Protein AF-0000000080797354 (afdb_homodimer)

Sequence (530 aa):
MRVEVALTPVPFEDYTAKLVKSFLSCVDDDFAKIFSVEGGYKEFHITPLLDEEGRAIYPKRTVKCSFCTAGRPSGKGVVPLPPNASFELSGPEELVNKLFSFDYCKLEFGRKVIEIETVAVEEVDLDLGEGSGLWVKFRGPAVLRDPWRGPGEELRTRFLPSPSHLFSVNAYSLFKDKYLEVLWKLERSLVEDHSALHSAGKVWYYYDRKWLPALSGSALFWVREADEDVKKVIAHAALFGVGSGRAAGFGDVVMNFVRGPHVRSMRVEVALTPVPFEDYTAKLVKSFLSCVDDDFAKIFSVEGGYKEFHITPLLDEEGRAIYPKRTVKCSFCTAGRPSGKGVVPLPPNASFELSGPEELVNKLFSFDYCKLEFGRKVIEIETVAVEEVDLDLGEGSGLWVKFRGPAVLRDPWRGPGEELRTRFLPSPSHLFSVNAYSLFKDKYLEVLWKLERSLVEDHSALHSAGKVWYYYDRKWLPALSGSALFWVREADEDVKKVIAHAALFGVGSGRAAGFGDVVMNFVRGPHVRS

Radius of gyration: 26.42 Å; Cα contacts (8 Å, |Δi|>4): 1235; chains: 2; bounding box: 44×86×60 Å

Secondary structure (DSSP, 8-state):
-EEEEEE---EE-S-THHHHHHHHHHH-HHHHHHHH--SS--S-EE---B-TTS-B-S-EEE---SS---PPPPS---EEPPSEEEEEEE--HHHHGGGGG--EEEEEETTEEEEEEEEEEE---------SEEEEEESS-BB---TTPPTTPPP-------HHHHTHHHHHHH-GGGHHHHHHHHHHHEEE-TTHHHH-EEEEEEETTEEEEEEESEEEEEE----HHHHHHHHHHHHH-SSB-GGGT-S-EEEEEE-------/-EEEEEE---EE-S-THHHHHHHHHHH-HHHHHHHH--SS--S-EE---B-TTS-B-S-EEE---SS---PPPPS---EEPPSEEEEEEE--HHHHGGGGG---EEEEETTEEEEEEEEEEE---------SEEEEEESS-BB---TTPPTTPPP-------HHHHTHHHHHHH-GGGHHHHHHHHHHHEEE-TTHHHH-EEEEEEETTEEEEEEESEEEEEE----HHHHHHHHHHHHH-SSB-GGGT-S-EEEEEE-------

pLDDT: mean 91.17, std 10.93, range [20.77, 98.69]

Foldseek 3Di:
DKWKKFKDWDKDFAFQLVVVLVVLCQLDVVSVVQVPDPDDDGLKFKAGWAAPVRAHWFFKDFDQDPPDPPDFDDDIGITIDDRMTMMDMFDDPVSVVSCQVWDWDWDDDPPDIMIMGTDDDDDDDADQEDAQKKKKAFRAFAFWFDPPDDPPDDDDTDAQVQQCGWLLSLLCVVPVPCSVVLSVLRNVFWAWDPCSVRFKGWMWGGHPNGTDIGIGGMIMTGGDDDDPSNVSSVVSCCRQATHPDRSSNHRHIHMHHDHDDPPPD/DKWKKFKDWDKDFAFQLVVVQ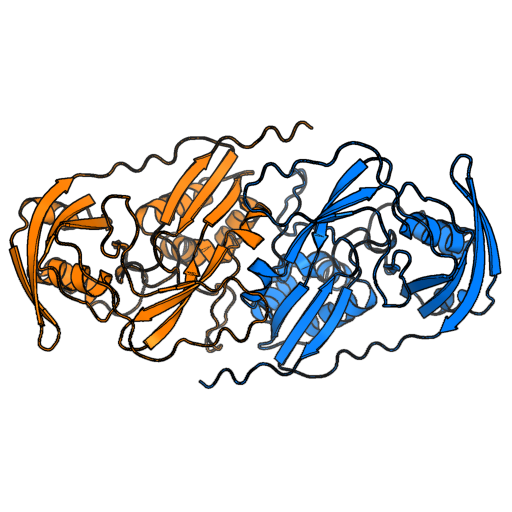VQLCQQDVVSVVQVPDPDDDGLKFKAGWAAPVRAHDFFKDFDQDPPDCPDFDDDTGITTDDRMTMMDMFDDPVSLVSCQVGAKDWDDDPPDIMIMGTDDDDDDDDDQEDAQKKKKAFRAFAFWFDPPDDPPDDDDTDAQVQQCGWLLSLLCVVPVPCSVVLSVLRNVFWAWDPCSVRFKGWMWGGHPNGTDIGIGGMIMTGGDDDDPSNVSSVVSCCRQATHPDRSSNHRHIHMHHDHDDPPPD

Organism: Ignicoccus hospitalis (strain KIN4/I / DSM 18386 / JCM 14125) (NCBI:txid453591)

Nearest PDB structures (foldseek):
  4ilm-assembly2_H-2  TM=6.699E-01  e=1.239E-11  Saccharolobus solfataricus P2
  4ilm-assembly1_B  TM=6.961E-01  e=1.553E-10  Saccharolobus solfataricus P2
  4ilm-assembly1_A  TM=6.473E-01  e=2.710E-11  Saccharolobus solfataricus P2
  3qjp-assembly1_A  TM=5.930E-01  e=1.133E-09  Pyrococcus horikoshii
  4c98-assembly1_A-2  TM=5.049E-01  e=8.146E-08  Thermus thermophilus HB8

Solvent-accessible surface area (backbone atoms only — not comparable to full-atom values): 27509 Å² total; per-residue (Å²): 64,34,38,33,32,38,35,55,64,44,78,37,76,38,38,34,17,56,55,48,50,50,48,44,31,66,70,36,63,70,48,39,54,62,72,64,56,78,73,81,86,69,79,35,16,30,33,25,35,16,43,96,86,64,43,52,46,55,20,68,47,76,51,90,58,46,83,53,84,76,58,78,75,77,82,83,37,61,34,76,39,54,51,56,37,28,37,40,40,36,54,55,64,81,61,59,57,56,53,72,72,55,54,70,43,82,42,75,60,87,94,40,76,40,41,39,34,57,71,46,69,43,84,64,82,88,70,42,73,62,55,45,20,41,36,40,36,40,51,30,51,23,37,36,49,58,78,56,58,54,91,90,52,82,89,58,72,49,50,67,80,43,45,40,32,43,41,32,47,37,36,40,70,75,31,63,92,49,29,68,60,49,36,47,47,31,43,42,14,36,41,54,40,54,29,30,26,61,39,26,31,40,26,34,3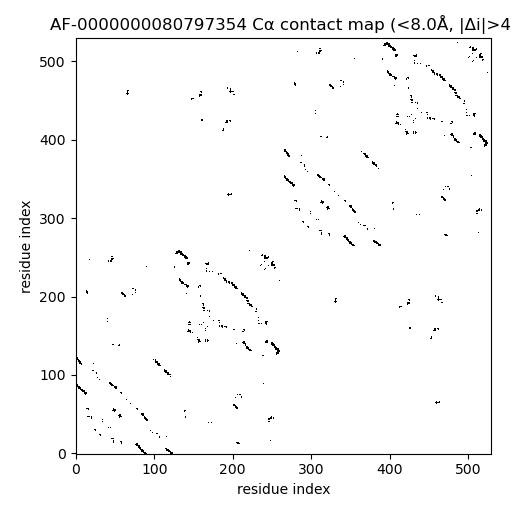4,24,46,90,93,35,71,42,80,24,26,32,40,33,39,39,23,40,50,65,69,67,53,69,69,47,49,50,34,51,53,47,24,53,56,38,20,28,26,45,54,17,68,62,17,21,8,27,44,50,53,34,32,34,70,57,77,80,70,75,126,63,35,38,32,32,38,34,54,65,43,79,37,77,37,36,34,18,57,56,49,51,50,48,44,31,66,71,35,64,72,50,41,55,62,72,62,56,78,72,81,85,66,78,35,17,31,34,26,34,16,41,95,84,62,44,52,46,53,20,68,48,77,51,91,59,48,81,53,83,76,58,80,74,78,81,83,37,62,35,75,41,54,51,55,36,28,36,40,40,35,53,55,64,81,61,60,57,51,52,74,77,46,62,70,43,80,41,76,61,88,95,40,76,40,41,39,33,58,72,46,70,43,85,64,82,88,71,42,73,62,56,45,20,42,36,40,35,41,51,31,52,23,39,34,49,57,76,56,60,54,91,91,52,82,88,60,75,50,49,66,80,44,46,39,32,41,41,31,47,38,36,41,70,75,31,63,90,49,31,68,60,49,37,48,49,30,44,42,14,35,41,52,40,55,29,27,26,63,39,25,30,41,26,34,33,26,47,90,92,36,69,43,80,23,25,33,39,33,40,39,23,39,52,63,67,68,53,70,69,47,50,48,33,51,54,47,25,54,57,40,20,29,26,44,55,17,68,61,17,20,8,28,44,51,54,34,32,33,69,56,78,79,72,74,127

Structure (mmCIF, N/CA/C/O backbone):
data_AF-0000000080797354-model_v1
#
loop_
_entity.id
_entity.type
_entity.pdbx_description
1 polymer 'Uncharacterized protein'
#
loop_
_atom_site.group_PDB
_atom_site.id
_atom_site.type_symbol
_atom_site.label_atom_id
_atom_site.label_alt_id
_atom_site.label_comp_id
_atom_site.label_asym_id
_atom_site.label_entity_id
_atom_site.label_seq_id
_atom_site.pdbx_PDB_ins_code
_atom_site.Cartn_x
_atom_site.Cartn_y
_atom_site.Cartn_z
_atom_site.occupancy
_atom_site.B_iso_or_equiv
_atom_site.auth_seq_id
_atom_site.auth_comp_id
_atom_site.auth_asym_id
_atom_site.auth_atom_id
_atom_site.pdbx_PDB_model_num
ATOM 1 N N . MET A 1 1 ? -0.099 -30.625 -2.184 1 94.44 1 MET A N 1
ATOM 2 C CA . MET A 1 1 ? 0.837 -31.688 -2.566 1 94.44 1 MET A CA 1
ATOM 3 C C . MET A 1 1 ? 2.166 -31.094 -3.023 1 94.44 1 MET A C 1
ATOM 5 O O . MET A 1 1 ? 2.189 -30.094 -3.74 1 94.44 1 MET A O 1
ATOM 9 N N . ARG A 1 2 ? 3.195 -31.656 -2.547 1 95.62 2 ARG A N 1
ATOM 10 C CA . ARG A 1 2 ? 4.535 -31.297 -3.012 1 95.62 2 ARG A CA 1
ATOM 11 C C . ARG A 1 2 ? 5.148 -32.438 -3.814 1 95.62 2 ARG A C 1
ATOM 13 O O . ARG A 1 2 ? 5.086 -33.594 -3.404 1 95.62 2 ARG A O 1
ATOM 20 N N . VAL A 1 3 ? 5.723 -32.094 -4.949 1 96.75 3 VAL A N 1
ATOM 21 C CA . VAL A 1 3 ? 6.359 -33.062 -5.816 1 96.75 3 VAL A CA 1
ATOM 22 C C . VAL A 1 3 ? 7.836 -32.719 -5.996 1 96.75 3 VAL A C 1
ATOM 24 O O . VAL A 1 3 ? 8.172 -31.641 -6.465 1 96.75 3 VAL A O 1
ATOM 27 N N . GLU A 1 4 ? 8.672 -33.594 -5.617 1 97 4 GLU A N 1
ATOM 28 C CA . GLU A 1 4 ? 10.102 -33.5 -5.898 1 97 4 GLU A CA 1
ATOM 29 C C . GLU A 1 4 ? 10.453 -34.125 -7.238 1 97 4 GLU A C 1
ATOM 31 O O . GLU A 1 4 ? 10.016 -35.25 -7.543 1 97 4 GLU A O 1
ATOM 36 N N . VAL A 1 5 ? 11.281 -33.375 -7.977 1 97.25 5 VAL A N 1
ATOM 37 C CA . VAL A 1 5 ? 11.547 -33.875 -9.32 1 97.25 5 VAL A CA 1
ATOM 38 C C . VAL A 1 5 ? 13.039 -33.781 -9.633 1 97.25 5 VAL A C 1
ATOM 40 O O . VAL A 1 5 ? 13.727 -32.906 -9.102 1 97.25 5 VAL A O 1
ATOM 43 N N . ALA A 1 6 ? 13.508 -34.625 -10.453 1 97.38 6 ALA A N 1
ATOM 44 C CA . ALA A 1 6 ? 14.789 -34.531 -11.141 1 97.38 6 ALA A CA 1
ATOM 45 C C . ALA A 1 6 ? 14.609 -34.062 -12.578 1 97.38 6 ALA A C 1
ATOM 47 O O . ALA A 1 6 ? 13.672 -34.469 -13.266 1 97.38 6 ALA A O 1
ATOM 48 N N . LEU A 1 7 ? 15.375 -33.094 -12.992 1 96.5 7 LEU A N 1
ATOM 49 C CA . LEU A 1 7 ? 15.211 -32.5 -14.32 1 96.5 7 LEU A CA 1
ATOM 50 C C . LEU A 1 7 ? 16.547 -32.406 -15.047 1 96.5 7 LEU A C 1
ATOM 52 O O . LEU A 1 7 ? 17.609 -32.375 -14.406 1 96.5 7 LEU A O 1
ATOM 56 N N . THR A 1 8 ? 16.453 -32.344 -16.375 1 96.44 8 THR A N 1
ATOM 57 C CA . THR A 1 8 ? 17.609 -32.031 -17.188 1 96.44 8 THR A CA 1
ATOM 58 C C . THR A 1 8 ? 18.078 -30.594 -16.906 1 96.44 8 THR A C 1
ATOM 60 O O . THR A 1 8 ? 17.328 -29.641 -17.062 1 96.44 8 THR A O 1
ATOM 63 N N . PRO A 1 9 ? 19.344 -30.453 -16.484 1 96.31 9 PRO A N 1
ATOM 64 C CA . PRO A 1 9 ? 19.828 -29.109 -16.156 1 96.31 9 PRO A CA 1
ATOM 65 C C . PRO A 1 9 ? 20.172 -28.281 -17.391 1 96.31 9 PRO A C 1
ATOM 67 O O . PRO A 1 9 ? 21.266 -28.438 -17.953 1 96.31 9 PRO A O 1
ATOM 70 N N . VAL A 1 10 ? 19.312 -27.453 -17.859 1 95.94 10 VAL A N 1
ATOM 71 C CA . VAL A 1 10 ? 19.531 -26.625 -19.031 1 95.94 10 VAL A CA 1
ATOM 72 C C . VAL A 1 10 ? 19 -25.219 -18.75 1 95.94 10 VAL A C 1
ATOM 74 O O . VAL A 1 10 ? 18.156 -25.016 -17.875 1 95.94 10 VAL A O 1
ATOM 77 N N . PRO A 1 11 ? 19.562 -24.281 -19.484 1 96.31 11 PRO A N 1
ATOM 78 C CA . PRO A 1 11 ? 18.953 -22.953 -19.391 1 96.31 11 PRO A CA 1
ATOM 79 C C . PRO A 1 11 ? 17.516 -22.922 -19.906 1 96.31 11 PRO A C 1
ATOM 81 O O . PRO A 1 11 ? 17.219 -23.531 -20.938 1 96.31 11 PRO A O 1
ATOM 84 N N . PHE A 1 12 ? 16.641 -22.359 -19.156 1 96.5 12 PHE A N 1
ATOM 85 C CA . PHE A 1 12 ? 15.227 -22.266 -19.516 1 96.5 12 PHE A CA 1
ATOM 86 C C . PHE A 1 12 ? 14.82 -20.812 -19.734 1 96.5 12 PHE A C 1
ATOM 88 O O . PHE A 1 12 ? 15.008 -19.969 -18.844 1 96.5 12 PHE A O 1
ATOM 95 N N . GLU A 1 13 ? 14.242 -20.531 -20.906 1 95.19 13 GLU A N 1
ATOM 96 C CA . GLU A 1 13 ? 13.945 -19.156 -21.297 1 95.19 13 GLU A CA 1
ATOM 97 C C . GLU A 1 13 ? 12.445 -18.875 -21.172 1 95.19 13 GLU A C 1
ATOM 99 O O . GLU A 1 13 ? 11.805 -18.5 -22.156 1 95.19 13 GLU A O 1
ATOM 104 N N . ASP A 1 14 ? 11.898 -19 -20.016 1 96.69 14 ASP A N 1
ATOM 105 C CA . ASP A 1 14 ? 10.5 -18.688 -19.75 1 96.69 14 ASP A CA 1
ATOM 106 C C . ASP A 1 14 ? 10.172 -18.875 -18.266 1 96.69 14 ASP A C 1
ATOM 108 O O . ASP A 1 14 ? 11.062 -19.109 -17.453 1 96.69 14 ASP A O 1
ATOM 112 N N . TYR A 1 15 ? 8.977 -18.719 -17.891 1 97.69 15 TYR A N 1
ATOM 113 C CA . TYR A 1 15 ? 8.484 -18.953 -16.547 1 97.69 15 TYR A CA 1
ATOM 114 C C . TYR A 1 15 ? 8.406 -20.438 -16.234 1 97.69 15 TYR A C 1
ATOM 116 O O . TYR A 1 15 ? 7.848 -21.219 -17.016 1 97.69 15 TYR A O 1
ATOM 124 N N . THR A 1 16 ? 8.938 -20.875 -15.133 1 98.12 16 THR A N 1
ATOM 125 C CA . THR A 1 16 ? 9.148 -22.312 -14.922 1 98.12 16 THR A CA 1
ATOM 126 C C . THR A 1 16 ? 7.836 -23.016 -14.602 1 98.12 16 THR A C 1
ATOM 128 O O . THR A 1 16 ? 7.754 -24.234 -14.664 1 98.12 16 THR A O 1
ATOM 131 N N . ALA A 1 17 ? 6.836 -22.219 -14.281 1 98.12 17 ALA A N 1
ATOM 132 C CA . ALA A 1 17 ? 5.535 -22.859 -14.078 1 98.12 17 ALA A CA 1
ATOM 133 C C . ALA A 1 17 ? 5.016 -23.453 -15.383 1 98.12 17 ALA A C 1
ATOM 135 O O . ALA A 1 17 ? 4.148 -24.328 -15.367 1 98.12 17 ALA A O 1
ATOM 136 N N . LYS A 1 18 ? 5.477 -22.953 -16.469 1 96.56 18 LYS A N 1
ATOM 137 C CA . LYS A 1 18 ? 5.109 -23.562 -17.75 1 96.56 18 LYS A CA 1
ATOM 138 C C . LYS A 1 18 ? 5.617 -25 -17.844 1 96.56 18 LYS A C 1
ATOM 140 O O . LYS A 1 18 ? 4.953 -25.859 -18.422 1 96.56 18 LYS A O 1
ATOM 145 N N . LEU A 1 19 ? 6.746 -25.172 -17.312 1 96.69 19 LEU A N 1
ATOM 146 C CA . LEU A 1 19 ? 7.297 -26.531 -17.266 1 96.69 19 LEU A CA 1
ATOM 147 C C . LEU A 1 19 ? 6.449 -27.438 -16.375 1 96.69 19 LEU A C 1
ATOM 149 O O . LEU A 1 19 ? 6.156 -28.578 -16.734 1 96.69 19 LEU A O 1
ATOM 153 N N . VAL A 1 20 ? 6.043 -26.891 -15.273 1 97.44 20 VAL A N 1
ATOM 154 C CA . VAL A 1 20 ? 5.211 -27.625 -14.336 1 97.44 20 VAL A CA 1
ATOM 155 C C . VAL A 1 20 ? 3.885 -28 -15 1 97.44 20 VAL A C 1
ATOM 157 O O . VAL A 1 20 ? 3.455 -29.156 -14.938 1 97.44 20 VAL A O 1
ATOM 160 N N . LYS A 1 21 ? 3.33 -27.062 -15.648 1 96.06 21 LYS A N 1
ATOM 161 C CA . LYS A 1 21 ? 2.07 -27.281 -16.359 1 96.06 21 LYS A CA 1
ATOM 162 C C . LYS A 1 21 ? 2.219 -28.375 -17.406 1 96.06 21 LYS A C 1
ATOM 164 O O . LYS A 1 21 ? 1.377 -29.266 -17.5 1 96.06 21 LYS A O 1
ATOM 169 N N . SER A 1 22 ? 3.264 -28.297 -18.156 1 95.62 22 SER A N 1
ATOM 170 C CA . SER A 1 22 ? 3.518 -29.266 -19.219 1 95.62 22 SER A CA 1
ATOM 171 C C . SER A 1 22 ? 3.723 -30.656 -18.641 1 95.62 22 SER A C 1
ATOM 173 O O . SER A 1 22 ? 3.23 -31.641 -19.188 1 95.62 22 SER A O 1
ATOM 175 N N . PHE A 1 23 ? 4.402 -30.719 -17.578 1 96.25 23 PHE A N 1
ATOM 176 C CA . PHE A 1 23 ? 4.641 -32 -16.922 1 96.25 23 PHE A CA 1
ATOM 177 C C . PHE A 1 23 ? 3.328 -32.625 -16.453 1 96.25 23 PHE A C 1
ATOM 179 O O . PHE A 1 23 ? 3.057 -33.781 -16.734 1 96.25 23 PHE A O 1
ATOM 186 N N . LEU A 1 24 ? 2.535 -31.781 -15.812 1 95.75 24 LEU A N 1
ATOM 187 C CA . LEU A 1 24 ? 1.262 -32.25 -15.297 1 95.75 24 LEU A CA 1
ATOM 188 C C . LEU A 1 24 ? 0.354 -32.719 -16.422 1 95.75 24 LEU A C 1
ATOM 190 O O . LEU A 1 24 ? -0.291 -33.781 -16.328 1 95.75 24 LEU A O 1
ATOM 194 N N . SER A 1 25 ? 0.386 -31.969 -17.484 1 94.25 25 SER A N 1
ATOM 195 C CA . SER A 1 25 ? -0.42 -32.344 -18.641 1 94.25 25 SER A CA 1
ATOM 196 C C . SER A 1 25 ? 0.084 -33.625 -19.266 1 94.25 25 SER A C 1
ATOM 198 O O . SER A 1 25 ? -0.697 -34.406 -19.844 1 94.25 25 SER A O 1
ATOM 200 N N . CYS A 1 26 ? 1.372 -33.812 -19.219 1 93.12 26 CYS A N 1
ATOM 201 C CA . CYS A 1 26 ? 2.014 -35 -19.766 1 93.12 26 CYS A CA 1
ATOM 202 C C . CYS A 1 26 ? 1.665 -36.25 -18.953 1 93.12 26 CYS A C 1
ATOM 204 O O . CYS A 1 26 ? 1.428 -37.312 -19.5 1 93.12 26 CYS A O 1
ATOM 206 N N . VAL A 1 27 ? 1.627 -36.094 -17.703 1 90.38 27 VAL A N 1
ATOM 207 C CA . VAL A 1 27 ? 1.455 -37.219 -16.781 1 90.38 27 VAL A CA 1
ATOM 208 C C . VAL A 1 27 ? 0.002 -37.688 -16.812 1 90.38 27 VAL A C 1
ATOM 210 O O . VAL A 1 27 ? -0.274 -38.906 -16.688 1 90.38 27 VAL A O 1
ATOM 213 N N . ASP A 1 28 ? -0.883 -36.75 -16.891 1 91.56 28 ASP A N 1
ATOM 214 C CA . ASP A 1 28 ? -2.293 -37.125 -16.875 1 91.56 28 ASP A CA 1
ATOM 215 C C . ASP A 1 28 ? -3.141 -36.094 -17.641 1 91.56 28 ASP A C 1
ATOM 217 O O . ASP A 1 28 ? -3.035 -34.906 -17.391 1 91.56 28 ASP A O 1
ATOM 221 N N . ASP A 1 29 ? -4.09 -36.594 -18.406 1 92.19 29 ASP A N 1
ATOM 222 C CA . ASP A 1 29 ? -4.926 -35.75 -19.266 1 92.19 29 ASP A CA 1
ATOM 223 C C . ASP A 1 29 ? -5.887 -34.906 -18.453 1 92.19 29 ASP A C 1
ATOM 225 O O . ASP A 1 29 ? -6.34 -33.844 -18.922 1 92.19 29 ASP A O 1
ATOM 229 N N . ASP A 1 30 ? -6.215 -35.312 -17.328 1 92.62 30 ASP A N 1
ATOM 230 C CA . ASP A 1 30 ? -7.152 -34.562 -16.5 1 92.62 30 ASP A CA 1
ATOM 231 C C . ASP A 1 30 ? -6.57 -33.188 -16.109 1 92.62 30 ASP A C 1
ATOM 233 O O . ASP A 1 30 ? -7.305 -32.219 -15.977 1 92.62 30 ASP A O 1
ATOM 237 N N . PHE A 1 31 ? -5.273 -33.219 -15.945 1 93.12 31 PHE A N 1
ATOM 238 C CA . PHE A 1 31 ? -4.637 -31.953 -15.672 1 93.12 31 PHE A CA 1
ATOM 239 C C . PHE A 1 31 ? -4.723 -31.031 -16.891 1 93.12 31 PHE A C 1
ATOM 241 O O . PHE A 1 31 ? -4.984 -29.844 -16.75 1 93.12 31 PHE A O 1
ATOM 248 N N . ALA A 1 32 ? -4.516 -31.562 -18.016 1 92.38 32 ALA A N 1
ATOM 249 C CA . ALA A 1 32 ? -4.582 -30.781 -19.266 1 92.38 32 ALA A CA 1
ATOM 250 C C . ALA A 1 32 ? -5.945 -30.109 -19.422 1 92.38 32 ALA A C 1
ATOM 252 O O . ALA A 1 32 ? -6.031 -28.969 -19.875 1 92.38 32 ALA A O 1
ATOM 253 N N . LYS A 1 33 ? -6.965 -30.781 -19 1 91.69 33 LYS A N 1
ATOM 254 C CA . LYS A 1 33 ? -8.328 -30.266 -19.094 1 91.69 33 LYS A CA 1
ATOM 255 C C . LYS A 1 33 ? -8.5 -29.031 -18.219 1 91.69 33 LYS A C 1
ATOM 257 O O . LYS A 1 33 ? -9.156 -28.062 -18.609 1 91.69 33 LYS A O 1
ATOM 262 N N . ILE A 1 34 ? -7.93 -29.062 -17.078 1 90.69 34 ILE A N 1
ATOM 263 C CA . ILE A 1 34 ? -8.031 -27.938 -16.156 1 90.69 34 ILE A CA 1
ATOM 264 C C . ILE A 1 34 ? -7.348 -26.719 -16.75 1 90.69 34 ILE A C 1
ATOM 266 O O . ILE A 1 34 ? -7.887 -25.609 -16.688 1 90.69 34 ILE A O 1
ATOM 270 N N . PHE A 1 35 ? -6.219 -26.938 -17.391 1 91.62 35 PHE A N 1
ATOM 271 C CA . PHE A 1 35 ? -5.414 -25.828 -17.891 1 91.62 35 PHE A CA 1
ATOM 272 C C . PHE A 1 35 ? -6.016 -25.25 -19.172 1 91.62 35 PHE A C 1
ATOM 274 O O . PHE A 1 35 ? -5.707 -24.125 -19.562 1 91.62 35 PHE A O 1
ATOM 281 N N . SER A 1 36 ? -6.859 -26 -19.797 1 87.56 36 SER A N 1
ATOM 282 C CA . SER A 1 36 ? -7.422 -25.594 -21.078 1 87.56 36 SER A CA 1
ATOM 283 C C . SER A 1 36 ? -8.664 -24.734 -20.906 1 87.56 36 SER A C 1
ATOM 285 O O . SER A 1 36 ? -9.117 -24.078 -21.844 1 87.56 36 SER A O 1
ATOM 287 N N . VAL A 1 37 ? -9.227 -24.797 -19.719 1 80.12 37 VAL A N 1
ATOM 288 C CA . VAL A 1 37 ? -10.422 -23.984 -19.453 1 80.12 37 VAL A CA 1
ATOM 289 C C . VAL A 1 37 ? -10.062 -22.5 -19.469 1 80.12 37 VAL A C 1
ATOM 291 O O . VAL A 1 37 ? -9.141 -22.078 -18.766 1 80.12 37 VAL A O 1
ATOM 294 N N . GLU A 1 38 ? -10.727 -21.844 -20.5 1 72.94 38 GLU A N 1
ATOM 295 C CA . GLU A 1 38 ? -10.461 -20.406 -20.594 1 72.94 38 GLU A CA 1
ATOM 296 C C . GLU A 1 38 ? -11.344 -19.609 -19.625 1 72.94 38 GLU A C 1
ATOM 298 O O . GLU A 1 38 ? -12.516 -19.953 -19.438 1 72.94 38 GLU A O 1
ATOM 303 N N . GLY A 1 39 ? -10.742 -18.719 -19.062 1 67 39 GLY A N 1
ATOM 304 C CA . GLY A 1 39 ? -11.5 -17.781 -18.25 1 67 39 GLY A CA 1
ATOM 305 C C . GLY A 1 39 ? -11.898 -18.344 -16.891 1 67 39 GLY A C 1
ATOM 306 O O . GLY A 1 39 ? -11.602 -19.5 -16.578 1 67 39 GLY A O 1
ATOM 307 N N . GLY A 1 40 ? -12.281 -17.547 -16.016 1 67.81 40 GLY A N 1
ATOM 308 C CA . GLY A 1 40 ? -12.859 -17.906 -14.719 1 67.81 40 GLY A CA 1
ATOM 309 C C . GLY A 1 40 ? -11.82 -18.234 -13.672 1 67.81 40 GLY A C 1
ATOM 310 O O . GLY A 1 40 ? -10.625 -18.328 -13.977 1 67.81 40 GLY A O 1
ATOM 311 N N . TYR A 1 41 ? -12.281 -18.312 -12.461 1 74.12 41 TYR A N 1
ATOM 312 C CA . TYR A 1 41 ? -11.438 -18.688 -11.336 1 74.12 41 TYR A CA 1
ATOM 313 C C . TYR A 1 41 ? -11.398 -20.203 -11.148 1 74.12 41 TYR A C 1
ATOM 315 O O . TYR A 1 41 ? -12.445 -20.844 -11.008 1 74.12 41 TYR A O 1
ATOM 323 N N . LYS A 1 42 ? -10.141 -20.734 -11.469 1 84.62 42 LYS A N 1
ATOM 324 C CA . LYS A 1 42 ? -9.922 -22.156 -11.297 1 84.62 42 LYS A CA 1
ATOM 325 C C . LYS A 1 42 ? -9.539 -22.484 -9.859 1 84.62 42 LYS A C 1
ATOM 327 O O . LYS A 1 42 ? -8.75 -21.766 -9.242 1 84.62 42 LYS A O 1
ATOM 332 N N . GLU A 1 43 ? -10.172 -23.531 -9.344 1 89.69 43 GLU A N 1
ATOM 333 C CA . GLU A 1 43 ? -9.766 -24 -8.023 1 89.69 43 GLU A CA 1
ATOM 334 C C . GLU A 1 43 ? -8.57 -24.938 -8.109 1 89.69 43 GLU A C 1
ATOM 336 O O . GLU A 1 43 ? -8.648 -26.094 -7.691 1 89.69 43 GLU A O 1
ATOM 341 N N . PHE A 1 44 ? -7.59 -24.438 -8.711 1 95.44 44 PHE A N 1
ATOM 342 C CA . PHE A 1 44 ? -6.348 -25.156 -8.945 1 95.44 44 PHE A CA 1
ATOM 343 C C . PHE A 1 44 ? -5.152 -24.219 -8.906 1 95.44 44 PHE A C 1
ATOM 345 O O . PHE A 1 44 ? -5.211 -23.109 -9.453 1 95.44 44 PHE A O 1
ATOM 352 N N . HIS A 1 45 ? -4.164 -24.562 -8.211 1 96.81 45 HIS A N 1
ATOM 353 C CA . HIS A 1 45 ? -2.959 -23.75 -8.062 1 96.81 45 HIS A CA 1
ATOM 354 C C . HIS A 1 45 ? -1.701 -24.609 -8.234 1 96.81 45 HIS A C 1
ATOM 356 O O . HIS A 1 45 ? -1.64 -25.734 -7.742 1 96.81 45 HIS A O 1
ATOM 362 N N . ILE A 1 46 ? -0.736 -24.047 -8.945 1 97.69 46 ILE A N 1
ATOM 363 C CA . ILE A 1 46 ? 0.594 -24.641 -9 1 97.69 46 ILE A CA 1
ATOM 364 C C . ILE A 1 46 ? 1.648 -23.578 -8.695 1 97.69 46 ILE A C 1
ATOM 366 O O . ILE A 1 46 ? 1.387 -22.375 -8.82 1 97.69 46 ILE A O 1
ATOM 370 N N . THR A 1 47 ? 2.758 -24 -8.266 1 98.25 47 THR A N 1
ATOM 371 C CA . THR A 1 47 ? 3.902 -23.094 -8.125 1 98.25 47 THR A CA 1
ATOM 372 C C . THR A 1 47 ? 4.84 -23.234 -9.32 1 98.25 47 THR A C 1
ATOM 374 O O . THR A 1 47 ? 4.77 -24.203 -10.07 1 98.25 47 THR A O 1
ATOM 377 N N . PRO A 1 48 ? 5.684 -22.188 -9.547 1 98.44 48 PRO A N 1
ATOM 378 C CA . PRO A 1 48 ? 6.863 -22.516 -10.359 1 98.44 48 PRO A CA 1
ATOM 379 C C . PRO A 1 48 ? 7.777 -23.531 -9.695 1 98.44 48 PRO A C 1
ATOM 381 O O . PRO A 1 48 ? 7.473 -24.031 -8.609 1 98.44 48 PRO A O 1
ATOM 384 N N . LEU A 1 49 ? 8.773 -23.922 -10.461 1 98.69 49 LEU A N 1
ATOM 385 C CA . LEU A 1 49 ? 9.773 -24.75 -9.805 1 98.69 49 LEU A CA 1
ATOM 386 C C . LEU A 1 49 ? 10.367 -24.047 -8.594 1 98.69 49 LEU A C 1
ATOM 388 O O . LEU A 1 49 ? 10.617 -22.844 -8.633 1 98.69 49 LEU A O 1
ATOM 392 N N . LEU A 1 50 ? 10.539 -24.797 -7.543 1 98.38 50 LEU A N 1
ATOM 393 C CA . LEU A 1 50 ? 11.141 -24.297 -6.305 1 98.38 50 LEU A CA 1
ATOM 394 C C . LEU A 1 50 ? 12.5 -24.953 -6.062 1 98.38 50 LEU A C 1
ATOM 396 O O . LEU A 1 50 ? 12.672 -26.141 -6.309 1 98.38 50 LEU A O 1
ATOM 400 N N . ASP A 1 51 ? 13.375 -24.172 -5.574 1 97.44 51 ASP A N 1
ATOM 401 C CA . ASP A 1 51 ? 14.672 -24.75 -5.219 1 97.44 51 ASP A CA 1
ATOM 402 C C . ASP A 1 51 ? 14.617 -25.438 -3.855 1 97.44 51 ASP A C 1
ATOM 404 O O . ASP A 1 51 ? 13.539 -25.578 -3.273 1 97.44 51 ASP A O 1
ATOM 408 N N . GLU A 1 52 ? 15.766 -25.797 -3.322 1 94.5 52 GLU A N 1
ATOM 409 C CA . GLU A 1 52 ? 15.844 -26.594 -2.096 1 94.5 52 GLU A CA 1
ATOM 410 C C . GLU A 1 52 ? 15.375 -25.781 -0.889 1 94.5 52 GLU A C 1
ATOM 412 O O . GLU A 1 52 ? 14.891 -26.344 0.092 1 94.5 52 GLU A O 1
ATOM 417 N N . GLU A 1 53 ? 15.492 -24.484 -1.056 1 93.88 53 GLU A N 1
ATOM 418 C CA . GLU A 1 53 ? 15.094 -23.625 0.05 1 93.88 53 GLU A CA 1
ATOM 419 C C . GLU A 1 53 ? 13.641 -23.188 -0.085 1 93.88 53 GLU A C 1
ATOM 421 O O . GLU A 1 53 ? 13.125 -22.453 0.756 1 93.88 53 GLU A O 1
ATOM 426 N N . GLY A 1 54 ? 12.938 -23.641 -1.099 1 94.38 54 GLY A N 1
ATOM 427 C CA . GLY A 1 54 ? 11.539 -23.297 -1.306 1 94.38 54 GLY A CA 1
ATOM 428 C C . GLY A 1 54 ? 11.359 -21.984 -2.049 1 94.38 54 GLY A C 1
ATOM 429 O O . GLY A 1 54 ? 10.258 -21.422 -2.078 1 94.38 54 GLY A O 1
ATOM 430 N N . ARG A 1 55 ? 12.516 -21.625 -2.66 1 96.31 55 ARG A N 1
ATOM 431 C CA . ARG A 1 55 ? 12.445 -20.391 -3.436 1 96.31 55 ARG A CA 1
ATOM 432 C C . ARG A 1 55 ? 12.062 -20.672 -4.883 1 96.31 55 ARG A C 1
ATOM 434 O O . ARG A 1 55 ? 12.57 -21.609 -5.496 1 96.31 55 ARG A O 1
ATOM 441 N N . ALA A 1 56 ? 11.203 -19.719 -5.383 1 98.5 56 ALA A N 1
ATOM 442 C CA . ALA A 1 56 ? 10.727 -19.906 -6.75 1 98.5 56 ALA A CA 1
ATOM 443 C C . ALA A 1 56 ? 11.836 -19.609 -7.762 1 98.5 56 ALA A C 1
ATOM 445 O O . ALA A 1 56 ? 12.547 -18.609 -7.648 1 98.5 56 ALA A O 1
ATOM 446 N N . ILE A 1 57 ? 11.898 -20.469 -8.727 1 98.44 57 ILE A N 1
ATOM 447 C CA . ILE A 1 57 ? 12.867 -20.328 -9.805 1 98.44 57 ILE A CA 1
ATOM 448 C C . ILE A 1 57 ? 12.172 -19.766 -11.047 1 98.44 57 ILE A C 1
ATOM 450 O O . ILE A 1 57 ? 11.367 -20.453 -11.68 1 98.44 57 ILE A O 1
ATOM 454 N N . TYR A 1 58 ? 12.516 -18.578 -11.398 1 98.19 58 TYR A N 1
ATOM 455 C CA . TYR A 1 58 ? 12.008 -17.969 -12.625 1 98.19 58 TYR A CA 1
ATOM 456 C C . TYR A 1 58 ? 12.805 -16.719 -12.984 1 98.19 58 TYR A C 1
ATOM 458 O O . TYR A 1 58 ? 13.469 -16.125 -12.125 1 98.19 58 TYR A O 1
ATOM 466 N N . PRO A 1 59 ? 12.789 -16.406 -14.25 1 97.94 59 PRO A N 1
ATOM 467 C CA . PRO A 1 59 ? 13.453 -15.141 -14.586 1 97.94 59 PRO A CA 1
ATOM 468 C C . PRO A 1 59 ? 12.766 -13.93 -13.969 1 97.94 59 PRO A C 1
ATOM 470 O O . PRO A 1 59 ? 11.57 -13.719 -14.172 1 97.94 59 PRO A O 1
ATOM 473 N N . LYS A 1 60 ? 13.539 -13.203 -13.273 1 97.06 60 LYS A N 1
ATOM 474 C CA . LYS A 1 60 ? 12.938 -12.055 -12.594 1 97.06 60 LYS A CA 1
ATOM 475 C C . LYS A 1 60 ? 13.945 -10.922 -12.422 1 97.06 60 LYS A C 1
ATOM 477 O O . LYS A 1 60 ? 15.156 -11.156 -12.445 1 97.06 60 LYS A O 1
ATOM 482 N N . ARG A 1 61 ? 13.375 -9.742 -12.359 1 94.44 61 ARG A N 1
ATOM 483 C CA . ARG A 1 61 ? 14.102 -8.539 -11.992 1 94.44 61 ARG A CA 1
ATOM 484 C C . ARG A 1 61 ? 13.312 -7.719 -10.969 1 94.44 61 ARG A C 1
ATOM 486 O O . ARG A 1 61 ? 12.258 -7.172 -11.281 1 94.44 61 ARG A O 1
ATOM 493 N N . THR A 1 62 ? 13.844 -7.648 -9.781 1 92.25 62 THR A N 1
ATOM 494 C CA . THR A 1 62 ? 13.172 -6.914 -8.719 1 92.25 62 THR A CA 1
ATOM 495 C C . THR A 1 62 ? 13.438 -5.418 -8.844 1 92.25 62 THR A C 1
ATOM 497 O O . THR A 1 62 ? 14.562 -5.004 -9.133 1 92.25 62 THR A O 1
ATOM 500 N N . VAL A 1 63 ? 12.383 -4.66 -8.648 1 88.5 63 VAL A N 1
ATOM 501 C CA . VAL A 1 63 ? 12.508 -3.205 -8.672 1 88.5 63 VAL A CA 1
ATOM 502 C C . VAL A 1 63 ? 12.648 -2.682 -7.242 1 88.5 63 VAL A C 1
ATOM 504 O O . VAL A 1 63 ? 11.758 -2.869 -6.414 1 88.5 63 VAL A O 1
ATOM 507 N N . LYS A 1 64 ? 13.773 -2.023 -6.926 1 77.88 64 LYS A N 1
ATOM 508 C CA . LYS A 1 64 ? 14.023 -1.573 -5.559 1 77.88 64 LYS A CA 1
ATOM 509 C C . LYS A 1 64 ? 14.102 -0.051 -5.488 1 77.88 64 LYS A C 1
ATOM 511 O O . LYS A 1 64 ? 14.641 0.504 -4.527 1 77.88 64 LYS A O 1
ATOM 516 N N . CYS A 1 65 ? 13.586 0.585 -6.574 1 75.44 65 CYS A N 1
ATOM 517 C CA . CYS A 1 65 ? 13.68 2.041 -6.578 1 75.44 65 CYS A CA 1
ATOM 518 C C . CYS A 1 65 ? 12.312 2.678 -6.812 1 75.44 65 CYS A C 1
ATOM 520 O O . CYS A 1 65 ? 11.422 2.047 -7.383 1 75.44 65 CYS A O 1
ATOM 522 N N . SER A 1 66 ? 12.297 3.85 -6.141 1 76.12 66 SER A N 1
ATOM 523 C CA . SER A 1 66 ? 11.094 4.645 -6.367 1 76.12 66 SER A CA 1
ATOM 524 C C . SER A 1 66 ? 11.273 5.602 -7.539 1 76.12 66 SER A C 1
ATOM 526 O O . SER A 1 66 ? 12.328 6.227 -7.676 1 76.12 66 SER A O 1
ATOM 528 N N . PHE A 1 67 ? 10.258 5.68 -8.32 1 70.62 67 PHE A N 1
ATOM 529 C CA . PHE A 1 67 ? 10.133 6.637 -9.414 1 70.62 67 PHE A CA 1
ATOM 530 C C . PHE A 1 67 ? 11.219 6.41 -10.453 1 70.62 67 PHE A C 1
ATOM 532 O O . PHE A 1 67 ? 11.586 7.336 -11.188 1 70.62 67 PHE A O 1
ATOM 539 N N . CYS A 1 68 ? 11.938 5.344 -10.195 1 64.69 68 CYS A N 1
ATOM 540 C CA . CYS A 1 68 ? 12.961 5.051 -11.195 1 64.69 68 CYS A CA 1
ATOM 541 C C . CYS A 1 68 ? 12.328 4.594 -12.5 1 64.69 68 CYS A C 1
ATOM 543 O O . CYS A 1 68 ? 11.172 4.176 -12.523 1 64.69 68 CYS A O 1
ATOM 545 N N . THR A 1 69 ? 13.07 4.977 -13.492 1 60.5 69 THR A N 1
ATOM 546 C CA . THR A 1 69 ? 12.711 4.445 -14.797 1 60.5 69 THR A CA 1
ATOM 547 C C . THR A 1 69 ? 12.938 2.938 -14.852 1 60.5 69 THR A C 1
ATOM 549 O O . THR A 1 69 ? 13.938 2.473 -15.406 1 60.5 69 THR A O 1
ATOM 552 N N . ALA A 1 70 ? 12.781 2.316 -13.805 1 61.62 70 ALA A N 1
ATOM 553 C CA . ALA A 1 70 ? 12.992 0.876 -13.922 1 61.62 70 ALA A CA 1
ATOM 554 C C . ALA A 1 70 ? 12.031 0.26 -14.938 1 61.62 70 ALA A C 1
ATOM 556 O O . ALA A 1 70 ? 11.047 -0.373 -14.562 1 61.62 70 ALA A O 1
ATOM 557 N N . GLY A 1 71 ? 12.266 0.736 -16.047 1 75.06 71 GLY A N 1
ATOM 558 C CA . GLY A 1 71 ? 11.477 0.31 -17.188 1 75.06 71 GLY A CA 1
ATOM 559 C C . GLY A 1 71 ? 11.539 -1.186 -17.438 1 75.06 71 GLY A C 1
ATOM 560 O O . GLY A 1 71 ? 12.234 -1.908 -16.719 1 75.06 71 GLY A O 1
ATOM 561 N N . ARG A 1 72 ? 10.828 -1.587 -18.156 1 85.25 72 ARG A N 1
ATOM 562 C CA . ARG A 1 72 ? 10.75 -2.98 -18.578 1 85.25 72 ARG A CA 1
ATOM 563 C C . ARG A 1 72 ? 12.109 -3.48 -19.062 1 85.25 72 ARG A C 1
ATOM 565 O O . ARG A 1 72 ? 12.766 -2.83 -19.875 1 85.25 72 ARG A O 1
ATOM 572 N N . PRO A 1 73 ? 12.602 -4.582 -18.406 1 90.06 73 PRO A N 1
ATOM 573 C CA . PRO A 1 73 ? 13.859 -5.152 -18.891 1 90.06 73 PRO A CA 1
ATOM 574 C C . PRO A 1 73 ? 13.82 -5.508 -20.375 1 90.06 73 PRO A C 1
ATOM 576 O O . PRO A 1 73 ? 12.734 -5.719 -20.938 1 90.06 73 PRO A O 1
ATOM 579 N N . SER A 1 74 ? 15.039 -5.441 -20.938 1 90.5 74 SER A N 1
ATOM 580 C CA . SER A 1 74 ? 15.164 -5.867 -22.328 1 90.5 74 SER A CA 1
ATOM 581 C C . SER A 1 74 ? 15.766 -7.266 -22.438 1 90.5 74 SER A C 1
ATOM 583 O O . SER A 1 74 ? 16.391 -7.75 -21.484 1 90.5 74 SER A O 1
ATOM 585 N N . GLY A 1 75 ? 15.508 -7.859 -23.578 1 92.69 75 GLY A N 1
ATOM 586 C CA . GLY A 1 75 ? 16.094 -9.164 -23.812 1 92.69 75 GLY A CA 1
ATOM 587 C C . GLY A 1 75 ? 15.281 -10.305 -23.234 1 92.69 75 GLY A C 1
ATOM 588 O O . GLY A 1 75 ? 14.172 -10.094 -22.75 1 92.69 75 GLY A O 1
ATOM 589 N N . LYS A 1 76 ? 15.859 -11.484 -23.312 1 94.62 76 LYS A N 1
ATOM 590 C CA . LYS A 1 76 ? 15.18 -12.695 -22.844 1 94.62 76 LYS A CA 1
ATOM 591 C C . LYS A 1 76 ? 15.461 -12.953 -21.359 1 94.62 76 LYS A C 1
ATOM 593 O O . LYS A 1 76 ? 16.5 -12.531 -20.844 1 94.62 76 LYS A O 1
ATOM 598 N N . GLY A 1 77 ? 14.445 -13.492 -20.703 1 96.31 77 GLY A N 1
ATOM 599 C CA . GLY A 1 77 ? 14.648 -13.992 -19.359 1 96.31 77 GLY A CA 1
ATOM 600 C C . GLY A 1 77 ? 15.039 -15.461 -19.328 1 96.31 77 GLY A C 1
ATOM 601 O O . GLY A 1 77 ? 14.336 -16.312 -19.875 1 96.31 77 GLY A O 1
ATOM 602 N N . VAL A 1 78 ? 16.203 -15.711 -18.734 1 96.5 78 VAL A N 1
ATOM 603 C CA . VAL A 1 78 ? 16.688 -17.078 -18.688 1 96.5 78 VAL A CA 1
ATOM 604 C C . VAL A 1 78 ? 17.078 -17.453 -17.266 1 96.5 78 VAL A C 1
ATOM 606 O O . VAL A 1 78 ? 17.625 -16.625 -16.516 1 96.5 78 VAL A O 1
ATOM 609 N N . VAL A 1 79 ? 16.766 -18.672 -16.875 1 97.25 79 VAL A N 1
ATOM 610 C CA . VAL A 1 79 ? 17.219 -19.219 -15.602 1 97.25 79 VAL A CA 1
ATOM 611 C C . VAL A 1 79 ? 17.781 -20.625 -15.812 1 97.25 79 VAL A C 1
ATOM 613 O O . VAL A 1 79 ? 17.297 -21.375 -16.656 1 97.25 79 VAL A O 1
ATOM 616 N N . PRO A 1 80 ? 18.797 -20.906 -15.094 1 96.94 80 PRO A N 1
ATOM 617 C CA . PRO A 1 80 ? 19.266 -22.297 -15.133 1 96.94 80 PRO A CA 1
ATOM 618 C C . PRO A 1 80 ? 18.344 -23.25 -14.375 1 96.94 80 PRO A C 1
ATOM 620 O O . PRO A 1 80 ? 17.938 -22.953 -13.242 1 96.94 80 PRO A O 1
ATOM 623 N N . LEU A 1 81 ? 17.984 -24.328 -14.992 1 97.31 81 LEU A N 1
ATOM 624 C CA . LEU A 1 81 ? 17.234 -25.375 -14.281 1 97.31 81 LEU A CA 1
ATOM 625 C C . LEU A 1 81 ? 18.172 -26.219 -13.422 1 97.31 81 LEU A C 1
ATOM 627 O O . LEU A 1 81 ? 19.172 -26.719 -13.914 1 97.31 81 LEU A O 1
ATOM 631 N N . PRO A 1 82 ? 17.859 -26.344 -12.172 1 97.5 82 PRO A N 1
ATOM 632 C CA . PRO A 1 82 ? 18.656 -27.234 -11.336 1 97.5 82 PRO A CA 1
ATOM 633 C C . PRO A 1 82 ? 18.344 -28.719 -11.602 1 97.5 82 PRO A C 1
ATOM 635 O O . PRO A 1 82 ? 17.281 -29.047 -12.133 1 97.5 82 PRO A O 1
ATOM 638 N N . PRO A 1 83 ? 19.312 -29.531 -11.297 1 97.62 83 PRO A N 1
ATOM 639 C CA . PRO A 1 83 ? 19.062 -30.969 -11.5 1 97.62 83 PRO A CA 1
ATOM 640 C C . PRO A 1 83 ? 17.938 -31.5 -10.617 1 97.62 83 PRO A C 1
ATOM 642 O O . PRO A 1 83 ? 17.312 -32.5 -10.961 1 97.62 83 PRO A O 1
ATOM 645 N N . ASN A 1 84 ? 17.781 -30.844 -9.477 1 97.88 84 ASN A N 1
ATOM 646 C CA . ASN A 1 84 ? 16.703 -31.188 -8.562 1 97.88 84 ASN A CA 1
ATOM 647 C C . ASN A 1 84 ? 15.875 -29.969 -8.188 1 97.88 84 ASN A C 1
ATOM 649 O O . ASN A 1 84 ? 16.422 -28.891 -7.957 1 97.88 84 ASN A O 1
ATOM 653 N N . ALA A 1 85 ? 14.602 -30.141 -8.172 1 98.25 85 ALA A N 1
ATOM 654 C CA . ALA A 1 85 ? 13.664 -29.094 -7.801 1 98.25 85 ALA A CA 1
ATOM 655 C C . ALA A 1 85 ? 12.367 -29.672 -7.258 1 98.25 85 ALA A C 1
ATOM 657 O O . ALA A 1 85 ? 12.227 -30.891 -7.133 1 98.25 85 ALA A O 1
ATOM 658 N N . SER A 1 86 ? 11.562 -28.875 -6.809 1 98 86 SER A N 1
ATOM 659 C CA . SER A 1 86 ? 10.227 -29.297 -6.398 1 98 86 SER A CA 1
ATOM 660 C C . SER A 1 86 ? 9.164 -28.328 -6.898 1 98 86 SER A C 1
ATOM 662 O O . SER A 1 86 ? 9.492 -27.25 -7.422 1 98 86 SER A O 1
ATOM 664 N N . PHE A 1 87 ? 8 -28.703 -6.871 1 97.81 87 PHE A N 1
ATOM 665 C CA . PHE A 1 87 ? 6.852 -27.812 -7.047 1 97.81 87 PHE A CA 1
ATOM 666 C C . PHE A 1 87 ? 5.684 -28.266 -6.18 1 97.81 87 PHE A C 1
ATOM 668 O O . PHE A 1 87 ? 5.688 -29.391 -5.66 1 97.81 87 PHE A O 1
ATOM 675 N N . GLU A 1 88 ? 4.777 -27.328 -5.957 1 97.12 88 GLU A N 1
ATOM 676 C CA . GLU A 1 88 ? 3.586 -27.609 -5.16 1 97.12 88 GLU A CA 1
ATOM 677 C C . GLU A 1 88 ? 2.312 -27.344 -5.953 1 97.12 88 GLU A C 1
ATOM 679 O O . GLU A 1 88 ? 2.328 -26.562 -6.914 1 97.12 88 GLU A O 1
ATOM 684 N N . LEU A 1 89 ? 1.293 -28.062 -5.625 1 96.38 89 LEU A N 1
ATOM 685 C CA . LEU A 1 89 ? 0.005 -27.797 -6.258 1 96.38 89 LEU A CA 1
ATOM 686 C C . LEU A 1 89 ? -1.141 -28.062 -5.289 1 96.38 89 LEU A C 1
ATOM 688 O O . LEU A 1 89 ? -0.984 -28.812 -4.328 1 96.38 89 LEU A O 1
ATOM 692 N N . SER A 1 90 ? -2.188 -27.359 -5.512 1 96.38 90 SER A N 1
ATOM 693 C CA . SER A 1 90 ? -3.434 -27.516 -4.773 1 96.38 90 SER A CA 1
ATOM 694 C C . SER A 1 90 ? -4.629 -27.625 -5.715 1 96.38 90 SER A C 1
ATOM 696 O O . SER A 1 90 ? -4.691 -26.922 -6.727 1 96.38 90 SER A O 1
ATOM 698 N N . GLY A 1 91 ? -5.516 -28.531 -5.43 1 94.12 91 GLY A N 1
ATOM 699 C CA . GLY A 1 91 ? -6.715 -28.797 -6.211 1 94.12 91 GLY A CA 1
ATOM 700 C C . GLY A 1 91 ? -7.562 -29.922 -5.648 1 94.12 91 GLY A C 1
ATOM 701 O O . GLY A 1 91 ? -7.371 -30.344 -4.504 1 94.12 91 GLY A O 1
ATOM 702 N N . PRO A 1 92 ? -8.5 -30.328 -6.48 1 92.31 92 PRO A N 1
ATOM 703 C CA . PRO A 1 92 ? -9.32 -31.453 -6.02 1 92.31 92 PRO A CA 1
ATOM 704 C C . PRO A 1 92 ? -8.484 -32.688 -5.652 1 92.31 92 PRO A C 1
ATOM 706 O O . PRO A 1 92 ? -7.551 -33.031 -6.375 1 92.31 92 PRO A O 1
ATOM 709 N N . GLU A 1 93 ? -8.922 -33.281 -4.602 1 91.44 93 GLU A N 1
ATOM 710 C CA . GLU A 1 93 ? -8.156 -34.406 -4.055 1 91.44 93 GLU A CA 1
ATOM 711 C C . GLU A 1 93 ? -8.016 -35.531 -5.07 1 91.44 93 GLU A C 1
ATOM 713 O O . GLU A 1 93 ? -6.945 -36.125 -5.207 1 91.44 93 GLU A O 1
ATOM 718 N N . GLU A 1 94 ? -9.047 -35.812 -5.793 1 90.75 94 GLU A N 1
ATOM 719 C CA . GLU A 1 94 ? -9.039 -36.875 -6.766 1 90.75 94 GLU A CA 1
ATOM 720 C C . GLU A 1 94 ? -8.008 -36.625 -7.859 1 90.75 94 GLU A C 1
ATOM 722 O O . GLU A 1 94 ? -7.387 -37.594 -8.359 1 90.75 94 GLU A O 1
ATOM 727 N N . LEU A 1 95 ? -7.805 -35.438 -8.102 1 91.25 95 LEU A N 1
ATOM 728 C CA . LEU A 1 95 ? -6.875 -35.062 -9.164 1 91.25 95 LEU A CA 1
ATOM 729 C C . LEU A 1 95 ? -5.438 -35.062 -8.656 1 91.25 95 LEU A C 1
ATOM 731 O O . LEU A 1 95 ? -4.566 -35.719 -9.258 1 91.25 95 LEU A O 1
ATOM 735 N N . VAL A 1 96 ? -5.207 -34.438 -7.531 1 92.12 96 VAL A N 1
ATOM 736 C CA . VAL A 1 96 ? -3.842 -34.281 -7.047 1 92.12 96 VAL A CA 1
ATOM 737 C C . VAL A 1 96 ? -3.279 -35.625 -6.609 1 92.12 96 VAL A C 1
ATOM 739 O O . VAL A 1 96 ? -2.08 -35.875 -6.738 1 92.12 96 VAL A O 1
ATOM 742 N N . ASN A 1 97 ? -4.129 -36.531 -6.219 1 91.38 97 ASN A N 1
ATOM 743 C CA . ASN A 1 97 ? -3.693 -37.844 -5.77 1 91.38 97 ASN A CA 1
ATOM 744 C C . ASN A 1 97 ? -3.156 -38.688 -6.926 1 91.38 97 ASN A C 1
ATOM 746 O O . ASN A 1 97 ? -2.461 -39.656 -6.707 1 91.38 97 ASN A O 1
ATOM 750 N N . LYS A 1 98 ? -3.424 -38.281 -8.102 1 88.56 98 LYS A N 1
ATOM 751 C CA . LYS A 1 98 ? -2.9 -39 -9.266 1 88.56 98 LYS A CA 1
ATOM 752 C C . LYS A 1 98 ? -1.382 -38.875 -9.344 1 88.56 98 LYS A C 1
ATOM 754 O O . LYS A 1 98 ? -0.724 -39.656 -10.023 1 88.56 98 LYS A O 1
ATOM 759 N N . LEU A 1 99 ? -0.888 -37.969 -8.672 1 91.25 99 LEU A N 1
ATOM 760 C CA . LEU A 1 99 ? 0.542 -37.656 -8.727 1 91.25 99 LEU A CA 1
ATOM 761 C C . LEU A 1 99 ? 1.338 -38.719 -7.973 1 91.25 99 LEU A C 1
ATOM 763 O O . LEU A 1 99 ? 2.555 -38.844 -8.141 1 91.25 99 LEU A O 1
ATOM 767 N N . PHE A 1 100 ? 0.628 -39.5 -7.109 1 90.06 100 PHE A N 1
ATOM 768 C CA . PHE A 1 100 ? 1.312 -40.562 -6.379 1 90.06 100 PHE A CA 1
ATOM 769 C C . PHE A 1 100 ? 1.741 -41.688 -7.32 1 90.06 100 PHE A C 1
ATOM 771 O O . PHE A 1 100 ? 2.604 -42.5 -6.977 1 90.06 100 PHE A O 1
ATOM 778 N N . SER A 1 101 ? 1.065 -41.781 -8.414 1 80.25 101 SER A N 1
ATOM 779 C CA . SER A 1 101 ? 1.465 -42.781 -9.383 1 80.25 101 SER A CA 1
ATOM 780 C C . SER A 1 101 ? 2.592 -42.281 -10.273 1 80.25 101 SER A C 1
ATOM 782 O O . SER A 1 101 ? 2.891 -42.875 -11.312 1 80.25 101 SER A O 1
ATOM 784 N N . PHE A 1 102 ? 3.539 -41.531 -9.805 1 62.47 102 PHE A N 1
ATOM 785 C CA . PHE A 1 102 ? 4.594 -40.625 -10.25 1 62.47 102 PHE A CA 1
ATOM 786 C C . PHE A 1 102 ? 5.164 -41.062 -11.586 1 62.47 102 PHE A C 1
ATOM 788 O O . PHE A 1 102 ? 5.531 -42.25 -11.75 1 62.47 102 PHE A O 1
ATOM 795 N N . ASP A 1 103 ? 5.156 -40.125 -12.539 1 78.88 103 ASP A N 1
ATOM 796 C CA . ASP A 1 103 ? 5.578 -40.5 -13.883 1 78.88 103 ASP A CA 1
ATOM 797 C C . ASP A 1 103 ? 6.77 -39.688 -14.352 1 78.88 103 ASP A C 1
ATOM 799 O O . ASP A 1 103 ? 7.273 -38.812 -13.609 1 78.88 103 ASP A O 1
ATOM 803 N N . TYR A 1 104 ? 7.418 -40.094 -15.273 1 90.69 104 TYR A N 1
ATOM 804 C CA . TYR A 1 104 ? 8.469 -39.531 -16.125 1 90.69 104 TYR A CA 1
ATOM 805 C C . TYR A 1 104 ? 7.879 -38.906 -17.375 1 90.69 104 TYR A C 1
ATOM 807 O O . TYR A 1 104 ? 6.91 -39.406 -17.938 1 90.69 104 TYR A O 1
ATOM 815 N N . CYS A 1 105 ? 8.352 -37.719 -17.656 1 94.81 105 CYS A N 1
ATOM 816 C CA . CYS A 1 105 ? 7.961 -37.094 -18.906 1 94.81 105 CYS A CA 1
ATOM 817 C C . CYS A 1 105 ? 9.172 -36.5 -19.625 1 94.81 105 CYS A C 1
ATOM 819 O O . CYS A 1 105 ? 10.086 -35.969 -19 1 94.81 105 CYS A O 1
ATOM 821 N N . LYS A 1 106 ? 9.125 -36.656 -20.938 1 95.44 106 LYS A N 1
ATOM 822 C CA . LYS A 1 106 ? 10.047 -35.969 -21.844 1 95.44 106 LYS A CA 1
ATOM 823 C C . LYS A 1 106 ? 9.352 -34.812 -22.562 1 95.44 106 LYS A C 1
ATOM 825 O O . LYS A 1 106 ? 8.469 -35.062 -23.391 1 95.44 106 LYS A O 1
ATOM 830 N N . LEU A 1 107 ? 9.789 -33.625 -22.219 1 95.06 107 LEU A N 1
ATOM 831 C CA . LEU A 1 107 ? 9.109 -32.438 -22.75 1 95.06 107 LEU A CA 1
ATOM 832 C C . LEU A 1 107 ? 9.977 -31.734 -23.781 1 95.06 107 LEU A C 1
ATOM 834 O O . LEU A 1 107 ? 11.195 -31.641 -23.609 1 95.06 107 LEU A O 1
ATOM 838 N N . GLU A 1 108 ? 9.281 -31.188 -24.75 1 92.38 108 GLU A N 1
ATOM 839 C CA . GLU A 1 108 ? 9.969 -30.406 -25.766 1 92.38 108 GLU A CA 1
ATOM 840 C C . GLU A 1 108 ? 9.609 -28.922 -25.672 1 92.38 108 GLU A C 1
ATOM 842 O O . GLU A 1 108 ? 8.438 -28.562 -25.812 1 92.38 108 GLU A O 1
ATOM 847 N N . PHE A 1 109 ? 10.539 -28.141 -25.391 1 89.19 109 PHE A N 1
ATOM 848 C CA . PHE A 1 109 ? 10.398 -26.688 -25.375 1 89.19 109 PHE A CA 1
ATOM 849 C C . PHE A 1 109 ? 11.297 -26.047 -26.422 1 89.19 109 PHE A C 1
ATOM 851 O O . PHE A 1 109 ? 12.469 -25.797 -26.172 1 89.19 109 PHE A O 1
ATOM 858 N N . GLY A 1 110 ? 10.727 -25.734 -27.547 1 83.19 110 GLY A N 1
ATOM 859 C CA . GLY A 1 110 ? 11.555 -25.297 -28.656 1 83.19 110 GLY A CA 1
ATOM 860 C C . GLY A 1 110 ? 12.555 -26.359 -29.094 1 83.19 110 GLY A C 1
ATOM 861 O O . GLY A 1 110 ? 12.164 -27.469 -29.469 1 83.19 110 GLY A O 1
ATOM 862 N N . ARG A 1 111 ? 13.875 -26.016 -29.031 1 86.12 111 ARG A N 1
ATOM 863 C CA . ARG A 1 111 ? 14.93 -26.938 -29.469 1 86.12 111 ARG A CA 1
ATOM 864 C C . ARG A 1 111 ? 15.477 -27.734 -28.281 1 86.12 111 ARG A C 1
ATOM 866 O O . ARG A 1 111 ? 16.375 -28.562 -28.453 1 86.12 111 ARG A O 1
ATOM 873 N N . LYS A 1 112 ? 14.844 -27.484 -27.219 1 90.56 112 LYS A N 1
ATOM 874 C CA . LYS A 1 112 ? 15.352 -28.125 -26 1 90.56 112 LYS A CA 1
ATOM 875 C C . LYS A 1 112 ? 14.445 -29.281 -25.578 1 90.56 112 LYS A C 1
ATOM 877 O O . LYS A 1 112 ? 13.219 -29.172 -25.656 1 90.56 112 LYS A O 1
ATOM 882 N N . VAL A 1 113 ? 15.094 -30.328 -25.234 1 94.94 113 VAL A N 1
ATOM 883 C CA . VAL A 1 113 ? 14.391 -31.453 -24.625 1 94.94 113 VAL A CA 1
ATOM 884 C C . VAL A 1 113 ? 14.664 -31.5 -23.125 1 94.94 113 VAL A C 1
ATOM 886 O O . VAL A 1 113 ? 15.828 -31.516 -22.703 1 94.94 113 VAL A O 1
ATOM 889 N N . ILE A 1 114 ? 13.625 -31.484 -22.344 1 96.62 114 ILE A N 1
ATOM 890 C CA . ILE A 1 114 ? 13.742 -31.5 -20.891 1 96.62 114 ILE A CA 1
ATOM 891 C C . ILE A 1 114 ? 13.023 -32.719 -20.328 1 96.62 114 ILE A C 1
ATOM 893 O O . ILE A 1 114 ? 11.82 -32.875 -20.531 1 96.62 114 ILE A O 1
ATOM 897 N N . GLU A 1 115 ? 13.789 -33.5 -19.672 1 97.19 115 GLU A N 1
ATOM 898 C CA . GLU A 1 115 ? 13.211 -34.656 -18.984 1 97.19 115 GLU A CA 1
ATOM 899 C C . GLU A 1 115 ? 12.938 -34.344 -17.516 1 97.19 115 GLU A C 1
ATOM 901 O O . GLU A 1 115 ? 13.75 -33.688 -16.859 1 97.19 115 GLU A O 1
ATOM 906 N N . ILE A 1 116 ? 11.797 -34.812 -17.062 1 96.62 116 ILE A N 1
ATOM 907 C CA . ILE A 1 116 ? 11.398 -34.594 -15.672 1 96.62 116 ILE A CA 1
ATOM 908 C C . ILE A 1 116 ? 10.961 -35.938 -15.07 1 96.62 116 ILE A C 1
ATOM 910 O O . ILE A 1 116 ? 10.141 -36.656 -15.656 1 96.62 116 ILE A O 1
ATOM 914 N N . GLU A 1 117 ? 11.531 -36.25 -13.992 1 95.94 117 GLU A N 1
ATOM 915 C CA . GLU A 1 117 ? 11.195 -37.469 -13.281 1 95.94 117 GLU A CA 1
ATOM 916 C C . GLU A 1 117 ? 10.766 -37.188 -11.844 1 95.94 117 GLU A C 1
ATOM 918 O O . GLU A 1 117 ? 11.438 -36.438 -11.133 1 95.94 117 GLU A O 1
ATOM 923 N N . THR A 1 118 ? 9.672 -37.781 -11.453 1 96.38 118 THR A N 1
ATOM 924 C CA . THR A 1 118 ? 9.211 -37.625 -10.086 1 96.38 118 THR A CA 1
ATOM 925 C C . THR A 1 118 ? 10.086 -38.438 -9.125 1 96.38 118 THR A C 1
ATOM 927 O O . THR A 1 118 ? 10.305 -39.625 -9.328 1 96.38 118 THR A O 1
ATOM 930 N N . VAL A 1 119 ? 10.539 -37.719 -8.133 1 95.69 119 VAL A N 1
ATOM 931 C CA . VAL A 1 119 ? 11.383 -38.375 -7.133 1 95.69 119 VAL A CA 1
ATOM 932 C C . VAL A 1 119 ? 10.555 -38.719 -5.898 1 95.69 119 VAL A C 1
ATOM 934 O O . VAL A 1 119 ? 10.711 -39.781 -5.324 1 95.69 119 VAL A O 1
ATOM 937 N N . ALA A 1 120 ? 9.75 -37.812 -5.5 1 95.12 120 ALA A N 1
ATOM 938 C CA . ALA A 1 120 ? 8.914 -38.031 -4.32 1 95.12 120 ALA A CA 1
ATOM 939 C C . ALA A 1 120 ? 7.656 -37.156 -4.383 1 95.12 120 ALA A C 1
ATOM 941 O O . ALA A 1 120 ? 7.656 -36.094 -5.004 1 95.12 120 ALA A O 1
ATOM 942 N N . VAL A 1 121 ? 6.609 -37.656 -3.812 1 95.19 121 VAL A N 1
ATOM 943 C CA . VAL A 1 121 ? 5.355 -36.906 -3.66 1 95.19 121 VAL A CA 1
ATOM 944 C C . VAL A 1 121 ? 4.941 -36.906 -2.191 1 95.19 121 VAL A C 1
ATOM 946 O O . VAL A 1 121 ? 4.926 -37.938 -1.532 1 95.19 121 VAL A O 1
ATOM 949 N N . GLU A 1 122 ? 4.68 -35.688 -1.703 1 93.94 122 GLU A N 1
ATOM 950 C CA . GLU A 1 122 ? 4.301 -35.594 -0.298 1 93.94 122 GLU A CA 1
ATOM 951 C C . GLU A 1 122 ? 3.094 -34.656 -0.128 1 93.94 122 GLU A C 1
ATOM 953 O O . GLU A 1 122 ? 2.932 -33.688 -0.871 1 93.94 122 GLU A O 1
ATOM 958 N N . GLU A 1 123 ? 2.281 -35.031 0.827 1 92.25 123 GLU A N 1
ATOM 959 C CA . GLU A 1 123 ? 1.2 -34.125 1.207 1 92.25 123 GLU A CA 1
ATOM 960 C C . GLU A 1 123 ? 1.712 -33 2.1 1 92.25 123 GLU A C 1
ATOM 962 O O . GLU A 1 123 ? 2.535 -33.219 2.986 1 92.25 123 GLU A O 1
ATOM 967 N N . VAL A 1 124 ? 1.259 -31.797 1.732 1 89.19 124 VAL A N 1
ATOM 968 C CA . VAL A 1 124 ? 1.664 -30.641 2.533 1 89.19 124 VAL A CA 1
ATOM 969 C C . VAL A 1 124 ? 0.498 -30.172 3.402 1 89.19 124 VAL A C 1
ATOM 971 O O . VAL A 1 124 ? -0.593 -29.906 2.896 1 89.19 124 VAL A O 1
ATOM 974 N N . ASP A 1 125 ? 0.71 -30.125 4.707 1 85.69 125 ASP A N 1
ATOM 975 C CA . ASP A 1 125 ? -0.292 -29.609 5.637 1 85.69 125 ASP A CA 1
ATOM 976 C C . ASP A 1 125 ? -0.214 -28.094 5.754 1 85.69 125 ASP A C 1
ATOM 978 O O . ASP A 1 125 ? 0.875 -27.531 5.891 1 85.69 125 ASP A O 1
ATOM 982 N N . LEU A 1 126 ? -1.395 -27.594 5.609 1 86.75 126 LEU A N 1
ATOM 983 C CA . LEU A 1 126 ? -1.443 -26.141 5.746 1 86.75 126 LEU A CA 1
ATOM 984 C C . LEU A 1 126 ? -1.773 -25.75 7.18 1 86.75 126 LEU A C 1
ATOM 986 O O . LEU A 1 126 ? -2.863 -26.031 7.676 1 86.75 126 LEU A O 1
ATOM 990 N N . ASP A 1 127 ? -0.822 -25.422 7.977 1 90 127 ASP A N 1
ATOM 991 C CA . ASP A 1 127 ? -0.981 -24.859 9.312 1 90 127 ASP A CA 1
ATOM 992 C C . ASP A 1 127 ? -0.527 -23.391 9.352 1 90 127 ASP A C 1
ATOM 994 O O . ASP A 1 127 ? 0.67 -23.109 9.281 1 90 127 ASP A O 1
ATOM 998 N N . LEU A 1 128 ? -1.521 -22.594 9.516 1 94 128 LEU A N 1
ATOM 999 C CA . LEU A 1 128 ? -1.198 -21.172 9.477 1 94 128 LEU A CA 1
ATOM 1000 C C . LEU A 1 128 ? -0.717 -20.672 10.836 1 94 128 LEU A C 1
ATOM 1002 O O . LEU A 1 128 ? -0.211 -19.562 10.953 1 94 128 LEU A O 1
ATOM 1006 N N . GLY A 1 129 ? -0.895 -21.531 11.766 1 93.12 129 GLY A N 1
ATOM 1007 C CA . GLY A 1 129 ? -0.502 -21.141 13.109 1 93.12 129 GLY A CA 1
ATOM 1008 C C . GLY A 1 129 ? -1.488 -20.188 13.766 1 93.12 129 GLY A C 1
ATOM 1009 O O . GLY A 1 129 ? -2.674 -20.188 13.43 1 93.12 129 GLY A O 1
ATOM 1010 N N . GLU A 1 130 ? -1.012 -19.594 14.891 1 91.62 130 GLU A N 1
ATOM 1011 C CA . GLU A 1 130 ? -1.839 -18.656 15.648 1 91.62 130 GLU A CA 1
ATOM 1012 C C . GLU A 1 130 ? -1.112 -17.328 15.875 1 91.62 130 GLU A C 1
ATOM 1014 O O . GLU A 1 130 ? 0.12 -17.281 15.875 1 91.62 130 GLU A O 1
ATOM 1019 N N . GLY A 1 131 ? -1.96 -16.312 15.953 1 92.25 131 GLY A N 1
ATOM 1020 C CA . GLY A 1 131 ? -1.4 -15.008 16.234 1 92.25 131 GLY A CA 1
ATOM 1021 C C . GLY A 1 131 ? -2.275 -13.867 15.758 1 92.25 131 GLY A C 1
ATOM 1022 O O . GLY A 1 131 ? -3.305 -14.094 15.117 1 92.25 131 GLY A O 1
ATOM 1023 N N . SER A 1 132 ? -1.811 -12.656 16.109 1 91.5 132 SER A N 1
ATOM 1024 C CA . SER A 1 132 ? -2.592 -11.469 15.773 1 91.5 132 SER A CA 1
ATOM 1025 C C . SER A 1 132 ? -2.098 -10.828 14.477 1 91.5 132 SER A C 1
ATOM 1027 O O . SER A 1 132 ? -2.707 -9.883 13.977 1 91.5 132 SER A O 1
ATOM 1029 N N . GLY A 1 133 ? -0.946 -11.344 14.023 1 93.81 133 GLY A N 1
ATOM 1030 C CA . GLY A 1 133 ? -0.426 -10.891 12.742 1 93.81 133 GLY A CA 1
ATOM 1031 C C . GLY A 1 133 ? -0.471 -11.961 11.672 1 93.81 133 GLY A C 1
ATOM 1032 O O . GLY A 1 133 ? -0.217 -13.133 11.945 1 93.81 133 GLY A O 1
ATOM 1033 N N . LEU A 1 134 ? -0.877 -11.602 10.531 1 96.62 134 LEU A N 1
ATOM 1034 C CA . LEU A 1 134 ? -0.829 -12.484 9.375 1 96.62 134 LEU A CA 1
ATOM 1035 C C . LEU A 1 134 ? 0.323 -12.109 8.445 1 96.62 134 LEU A C 1
ATOM 1037 O O . LEU A 1 134 ? 0.297 -11.055 7.816 1 96.62 134 LEU A O 1
ATOM 1041 N N . TRP A 1 135 ? 1.265 -12.945 8.406 1 96.56 135 TRP A N 1
ATOM 1042 C CA . TRP A 1 135 ? 2.402 -12.758 7.508 1 96.56 135 TRP A CA 1
ATOM 1043 C C . TRP A 1 135 ? 2.15 -13.43 6.164 1 96.56 135 TRP A C 1
ATOM 1045 O O . TRP A 1 135 ? 1.771 -14.602 6.109 1 96.56 135 TRP A O 1
ATOM 1055 N N . VAL A 1 136 ? 2.309 -12.664 5.102 1 97.62 136 VAL A N 1
ATOM 1056 C CA . VAL A 1 136 ? 2.154 -13.18 3.742 1 97.62 136 VAL A CA 1
ATOM 1057 C C . VAL A 1 136 ? 3.455 -12.984 2.967 1 97.62 136 VAL A C 1
ATOM 1059 O O . VAL A 1 136 ? 3.896 -11.852 2.754 1 97.62 136 VAL A O 1
ATOM 1062 N N . LYS A 1 137 ? 4.047 -14.008 2.539 1 97.44 137 LYS A N 1
ATOM 1063 C CA . LYS A 1 137 ? 5.262 -13.969 1.733 1 97.44 137 LYS A CA 1
ATOM 1064 C C . LYS A 1 137 ? 5.008 -14.484 0.322 1 97.44 137 LYS A C 1
ATOM 1066 O O . LYS A 1 137 ? 4.574 -15.625 0.145 1 97.44 137 LYS A O 1
ATOM 1071 N N . PHE A 1 138 ? 5.305 -13.664 -0.644 1 97.62 138 PHE A N 1
ATOM 1072 C CA . PHE A 1 138 ? 5.164 -14.07 -2.037 1 97.62 138 PHE A CA 1
ATOM 1073 C C . PHE A 1 138 ? 6.363 -14.898 -2.484 1 97.62 138 PHE A C 1
ATOM 1075 O O . PHE A 1 138 ? 7.5 -14.422 -2.463 1 97.62 138 PHE A O 1
ATOM 1082 N N . ARG A 1 139 ? 6.121 -16.078 -2.889 1 97.06 139 ARG A N 1
ATOM 1083 C CA . ARG A 1 139 ? 7.199 -16.891 -3.439 1 97.06 139 ARG A CA 1
ATOM 1084 C C . ARG A 1 139 ? 7.344 -16.672 -4.941 1 97.06 139 ARG A C 1
ATOM 1086 O O . ARG A 1 139 ? 8.453 -16.719 -5.477 1 97.06 139 ARG A O 1
ATOM 1093 N N . GLY A 1 140 ? 6.258 -16.406 -5.578 1 96.19 140 GLY A N 1
ATOM 1094 C CA . GLY A 1 140 ? 6.219 -16.031 -6.98 1 96.19 140 GLY A CA 1
ATOM 1095 C C . GLY A 1 140 ? 5.559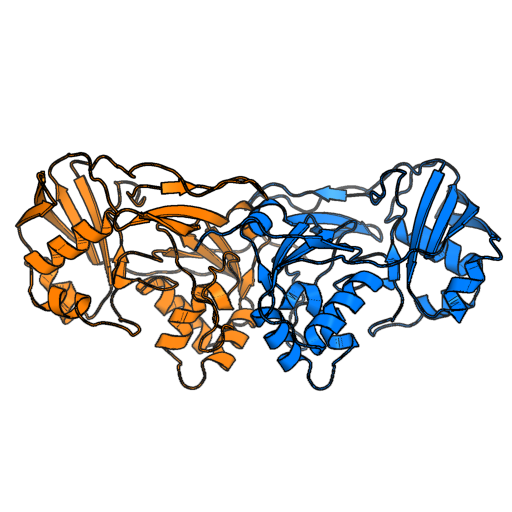 -14.688 -7.223 1 96.19 140 GLY A C 1
ATOM 1096 O O . GLY A 1 140 ? 5.043 -14.062 -6.293 1 96.19 140 GLY A O 1
ATOM 1097 N N . PRO A 1 141 ? 5.652 -14.25 -8.516 1 97.56 141 PRO A N 1
ATOM 1098 C CA . PRO A 1 141 ? 5 -12.977 -8.836 1 97.56 141 PRO A CA 1
ATOM 1099 C C . PRO A 1 141 ? 3.48 -13.039 -8.688 1 97.56 141 PRO A C 1
ATOM 1101 O O . PRO A 1 141 ? 2.854 -14.008 -9.117 1 97.56 141 PRO A O 1
ATOM 1104 N N . ALA A 1 142 ? 2.906 -12.039 -8.039 1 97.31 142 ALA A N 1
ATOM 1105 C CA . ALA A 1 142 ? 1.46 -11.977 -7.844 1 97.31 142 ALA A CA 1
ATOM 1106 C C . ALA A 1 142 ? 0.828 -10.914 -8.742 1 97.31 142 ALA A C 1
ATOM 1108 O O . ALA A 1 142 ? 1.123 -9.727 -8.617 1 97.31 142 ALA A O 1
ATOM 1109 N N . VAL A 1 143 ? -0.011 -11.391 -9.586 1 94.5 143 VAL A N 1
ATOM 1110 C CA . VAL A 1 143 ? -0.76 -10.492 -10.461 1 94.5 143 VAL A CA 1
ATOM 1111 C C . VAL A 1 143 ? -2.104 -10.148 -9.82 1 94.5 143 VAL A C 1
ATOM 1113 O O . VAL A 1 143 ? -3.047 -10.938 -9.883 1 94.5 143 VAL A O 1
ATOM 1116 N N . LEU A 1 144 ? -2.154 -8.938 -9.305 1 93.5 144 LEU A N 1
ATOM 1117 C CA . LEU A 1 144 ? -3.352 -8.562 -8.562 1 93.5 144 LEU A CA 1
ATOM 1118 C C . LEU A 1 144 ? -4.434 -8.039 -9.5 1 93.5 144 LEU A C 1
ATOM 1120 O O . LEU A 1 144 ? -4.133 -7.32 -10.453 1 93.5 144 LEU A O 1
ATOM 1124 N N . ARG A 1 145 ? -5.574 -8.469 -9.188 1 88.69 145 ARG A N 1
ATOM 1125 C CA . ARG A 1 145 ? -6.723 -7.922 -9.898 1 88.69 145 ARG A CA 1
ATOM 1126 C C . ARG A 1 145 ? -7.277 -6.695 -9.188 1 88.69 145 ARG A C 1
ATOM 1128 O O . ARG A 1 145 ? -7.344 -6.656 -7.961 1 88.69 145 ARG A O 1
ATOM 1135 N N . ASP A 1 146 ? -7.629 -5.742 -9.961 1 90.25 146 ASP A N 1
ATOM 1136 C CA . ASP A 1 146 ? -8.234 -4.527 -9.414 1 90.25 146 ASP A CA 1
ATOM 1137 C C . ASP A 1 146 ? -9.727 -4.723 -9.172 1 90.25 146 ASP A C 1
ATOM 1139 O O . ASP A 1 146 ? -10.516 -4.754 -10.125 1 90.25 146 ASP A O 1
ATOM 1143 N N . PRO A 1 147 ? -10.102 -4.805 -7.938 1 91.06 147 PRO A N 1
ATOM 1144 C CA . PRO A 1 147 ? -11.516 -5.07 -7.68 1 91.06 147 PRO A CA 1
ATOM 1145 C C . PRO A 1 147 ? -12.406 -3.859 -7.957 1 91.06 147 PRO A C 1
ATOM 1147 O O . PRO A 1 147 ? -13.633 -3.984 -7.996 1 91.06 147 PRO A O 1
ATOM 1150 N N . TRP A 1 148 ? -11.805 -2.74 -8.172 1 89.06 148 TRP A N 1
ATOM 1151 C CA . TRP A 1 148 ? -12.57 -1.503 -8.305 1 89.06 148 TRP A CA 1
ATOM 1152 C C . TRP A 1 148 ? -12.773 -1.152 -9.773 1 89.06 148 TRP A C 1
ATOM 1154 O O . TRP A 1 148 ? -13.547 -0.249 -10.102 1 89.06 148 TRP A O 1
ATOM 1164 N N . ARG A 1 149 ? -12.094 -1.94 -10.531 1 83.81 149 ARG A N 1
ATOM 1165 C CA . ARG A 1 149 ? -12.141 -1.649 -11.961 1 83.81 149 ARG A CA 1
ATOM 1166 C C . ARG A 1 149 ? -13.5 -1.998 -12.547 1 83.81 149 ARG A C 1
ATOM 1168 O O . ARG A 1 149 ? -14.047 -3.066 -12.266 1 83.81 149 ARG A O 1
ATOM 1175 N N . GLY A 1 150 ? -13.93 -1.043 -13.273 1 74.31 150 GLY A N 1
ATOM 1176 C CA . GLY A 1 150 ? -15.172 -1.314 -13.984 1 74.31 150 GLY A CA 1
ATOM 1177 C C . GLY A 1 150 ? -14.961 -2.061 -15.289 1 74.31 150 GLY A C 1
ATOM 1178 O O . GLY A 1 150 ? -13.828 -2.172 -15.773 1 74.31 150 GLY A O 1
ATOM 1179 N N . PRO A 1 151 ? -16.062 -2.617 -15.711 1 70.44 151 PRO A N 1
ATOM 1180 C CA . PRO A 1 151 ? -15.977 -3.281 -17.016 1 70.44 151 PRO A CA 1
ATOM 1181 C C . PRO A 1 151 ? -15.469 -2.354 -18.109 1 70.44 151 PRO A C 1
ATOM 1183 O O . PRO A 1 151 ? -15.891 -1.195 -18.188 1 70.44 151 PRO A O 1
ATOM 1186 N N . GLY A 1 152 ? -14.484 -2.756 -18.922 1 69.81 152 GLY A N 1
ATOM 1187 C CA . GLY A 1 152 ? -14.023 -1.991 -20.078 1 69.81 152 GLY A CA 1
ATOM 1188 C C . GLY A 1 152 ? -12.859 -1.067 -19.75 1 69.81 152 GLY A C 1
ATOM 1189 O O . GLY A 1 152 ? -12.25 -0.488 -20.641 1 69.81 152 GLY A O 1
ATOM 1190 N N . GLU A 1 153 ? -12.648 -0.957 -18.469 1 72.5 153 GLU A N 1
ATOM 1191 C CA . GLU A 1 153 ? -11.57 -0.05 -18.078 1 72.5 153 GLU A CA 1
ATOM 1192 C C . GLU A 1 153 ? -10.211 -0.703 -18.281 1 72.5 153 GLU A C 1
ATOM 1194 O O . GLU A 1 153 ? -10.086 -1.93 -18.234 1 72.5 153 GLU A O 1
ATOM 1199 N N . GLU A 1 154 ? -9.312 0.186 -18.562 1 70.12 154 GLU A N 1
ATOM 1200 C CA . GLU A 1 154 ? -7.945 -0.29 -18.75 1 70.12 154 GLU A CA 1
ATOM 1201 C C . GLU A 1 154 ? -7.434 -1.034 -17.531 1 70.12 154 GLU A C 1
ATOM 1203 O O . GLU A 1 154 ? -7.684 -0.619 -16.391 1 70.12 154 GLU A O 1
ATOM 1208 N N . LEU A 1 155 ? -6.863 -2.115 -17.875 1 70.81 155 LEU A N 1
ATOM 1209 C CA . LEU A 1 155 ? -6.266 -2.908 -16.812 1 70.81 155 LEU A CA 1
ATOM 1210 C C . LEU A 1 155 ? -4.934 -2.312 -16.359 1 70.81 155 LEU A C 1
ATOM 1212 O O . LEU A 1 155 ? -4.055 -2.062 -17.188 1 70.81 155 LEU A O 1
ATOM 1216 N N . ARG A 1 156 ? -4.93 -1.918 -15.164 1 76.38 156 ARG A N 1
ATOM 1217 C CA . ARG A 1 156 ? -3.668 -1.5 -14.562 1 76.38 156 ARG A CA 1
ATOM 1218 C C . ARG A 1 156 ? -3.342 -2.346 -13.336 1 76.38 156 ARG A C 1
ATOM 1220 O O . ARG A 1 156 ? -4.223 -2.625 -12.516 1 76.38 156 ARG A O 1
ATOM 1227 N N . THR A 1 157 ? -2.125 -2.68 -13.352 1 81.19 157 THR A N 1
ATOM 1228 C CA . THR A 1 157 ? -1.687 -3.518 -12.234 1 81.19 157 THR A CA 1
ATOM 1229 C C . THR A 1 157 ? -1.651 -2.717 -10.938 1 81.19 157 THR A C 1
ATOM 1231 O O . THR A 1 157 ? -1.188 -1.575 -10.922 1 81.19 157 THR A O 1
ATOM 1234 N N . ARG A 1 158 ? -2.23 -3.316 -9.969 1 88.5 158 ARG A N 1
ATOM 1235 C CA . ARG A 1 158 ? -2.125 -2.758 -8.625 1 88.5 158 ARG A CA 1
ATOM 1236 C C . ARG A 1 158 ? -0.896 -3.299 -7.902 1 88.5 158 ARG A C 1
ATOM 1238 O O . ARG A 1 158 ? -0.576 -4.484 -8.016 1 88.5 158 ARG A O 1
ATOM 1245 N N . PHE A 1 159 ? -0.277 -2.404 -7.125 1 90.19 159 PHE A N 1
ATOM 1246 C CA . PHE A 1 159 ? 0.964 -2.852 -6.508 1 90.19 159 PHE A CA 1
ATOM 1247 C C . PHE A 1 159 ? 0.882 -2.738 -4.988 1 90.19 159 PHE A C 1
ATOM 1249 O O . PHE A 1 159 ? 1.739 -3.262 -4.273 1 90.19 159 PHE A O 1
ATOM 1256 N N . LEU A 1 160 ? -0.119 -2.064 -4.457 1 93 160 LEU A N 1
ATOM 1257 C CA . LEU A 1 160 ? -0.242 -2.02 -3.006 1 93 160 LEU A CA 1
ATOM 1258 C C . LEU A 1 160 ? -0.892 -3.293 -2.477 1 93 160 LEU A C 1
ATOM 1260 O O . LEU A 1 160 ? -1.96 -3.693 -2.947 1 93 160 LEU A O 1
ATOM 1264 N N . PRO A 1 161 ? -0.272 -3.844 -1.53 1 94.38 161 PRO A N 1
ATOM 1265 C CA . PRO A 1 161 ? -0.859 -5.066 -0.975 1 94.38 161 PRO A CA 1
ATOM 1266 C C . PRO A 1 161 ? -1.945 -4.781 0.06 1 94.38 161 PRO A C 1
ATOM 1268 O O . PRO A 1 161 ? -1.883 -5.289 1.183 1 94.38 161 PRO A O 1
ATOM 1271 N N . SER A 1 162 ? -2.9 -3.988 -0.324 1 95.06 162 SER A N 1
ATOM 1272 C CA . SER A 1 162 ? -4.07 -3.852 0.538 1 95.06 162 SER A CA 1
ATOM 1273 C C . SER A 1 162 ? -4.879 -5.145 0.583 1 95.06 162 SER A C 1
ATOM 1275 O O . SER A 1 162 ? -4.855 -5.93 -0.366 1 95.06 162 SER A O 1
ATOM 1277 N N . PRO A 1 163 ? -5.594 -5.344 1.656 1 96.25 163 PRO A N 1
ATOM 1278 C CA . PRO A 1 163 ? -6.344 -6.594 1.761 1 96.25 163 PRO A CA 1
ATOM 1279 C C . PRO A 1 163 ? -7.312 -6.797 0.599 1 96.25 163 PRO A C 1
ATOM 1281 O O . PRO A 1 163 ? -7.414 -7.902 0.061 1 96.25 163 PRO A O 1
ATOM 1284 N N . SER A 1 164 ? -7.953 -5.742 0.193 1 94.94 164 SER A N 1
ATOM 1285 C CA . SER A 1 164 ? -8.93 -5.863 -0.881 1 94.94 164 SER A CA 1
ATOM 1286 C C . SER A 1 164 ? -8.258 -6.18 -2.211 1 94.94 164 SER A C 1
ATOM 1288 O O . SER A 1 164 ? -8.852 -6.824 -3.078 1 94.94 164 SER A O 1
ATOM 1290 N N . HIS A 1 165 ? -7.031 -5.707 -2.402 1 94.94 165 HIS A N 1
ATOM 1291 C CA . HIS A 1 165 ? -6.301 -6.027 -3.625 1 94.94 165 HIS A CA 1
ATOM 1292 C C . HIS A 1 165 ? -5.742 -7.445 -3.578 1 94.94 165 HIS A C 1
ATOM 1294 O O . HIS A 1 165 ? -5.918 -8.219 -4.523 1 94.94 165 HIS A O 1
ATOM 1300 N N . LEU A 1 166 ? -5.188 -7.719 -2.492 1 96.88 166 LEU A N 1
ATOM 1301 C CA . LEU A 1 166 ? -4.441 -8.961 -2.344 1 96.88 166 LEU A CA 1
ATOM 1302 C C . LEU A 1 166 ? -5.375 -10.164 -2.402 1 96.88 166 LEU A C 1
ATOM 1304 O O . LEU A 1 166 ? -5.051 -11.18 -3.025 1 96.88 166 LEU A O 1
ATOM 1308 N N . PHE A 1 167 ? -6.559 -10.047 -1.801 1 97.69 167 PHE A N 1
ATOM 1309 C CA . PHE A 1 167 ? -7.422 -11.211 -1.611 1 97.69 167 PHE A CA 1
ATOM 1310 C C . PHE A 1 167 ? -8.664 -11.109 -2.486 1 97.69 167 PHE A C 1
ATOM 1312 O O . PHE A 1 167 ? -9.617 -11.867 -2.305 1 97.69 167 PHE A O 1
ATOM 1319 N N . SER A 1 168 ? -8.648 -10.203 -3.432 1 95.69 168 SER A N 1
ATOM 1320 C CA . SER A 1 168 ? -9.836 -9.93 -4.238 1 95.69 168 SER A CA 1
ATOM 1321 C C . SER A 1 168 ? -10.289 -11.172 -4.992 1 95.69 168 SER A C 1
ATOM 1323 O O . SER A 1 168 ? -11.477 -11.508 -4.992 1 95.69 168 SER A O 1
ATOM 1325 N N . VAL A 1 169 ? -9.383 -11.844 -5.605 1 94.94 169 VAL A N 1
ATOM 1326 C CA . VAL A 1 169 ? -9.727 -13 -6.418 1 94.94 169 VAL A CA 1
ATOM 1327 C C . VAL A 1 169 ? -10.242 -14.125 -5.523 1 94.94 169 VAL A C 1
ATOM 1329 O O . VAL A 1 169 ? -11.195 -14.82 -5.879 1 94.94 169 VAL A O 1
ATOM 1332 N N . ASN A 1 170 ? -9.633 -14.297 -4.387 1 97.12 170 ASN A N 1
ATOM 1333 C CA . ASN A 1 170 ? -10.094 -15.289 -3.426 1 97.12 170 ASN A CA 1
ATOM 1334 C C . ASN A 1 170 ? -11.508 -14.984 -2.941 1 97.12 170 ASN A C 1
ATOM 1336 O O . ASN A 1 170 ? -12.359 -15.883 -2.881 1 97.12 170 ASN A O 1
ATOM 1340 N N . ALA A 1 171 ? -11.719 -13.719 -2.627 1 97.12 171 ALA A N 1
ATOM 1341 C CA . ALA A 1 171 ? -13.047 -13.289 -2.193 1 97.12 171 ALA A CA 1
ATOM 1342 C C . ALA A 1 171 ? -14.086 -13.547 -3.281 1 97.12 171 ALA A C 1
ATOM 1344 O O . ALA A 1 171 ? -15.195 -14.008 -2.996 1 97.12 171 ALA A O 1
ATOM 1345 N N . TYR A 1 172 ? -13.695 -13.281 -4.484 1 95 172 TYR A N 1
ATOM 1346 C CA . TYR A 1 172 ? -14.625 -13.469 -5.594 1 95 172 TYR A CA 1
ATOM 1347 C C . TYR A 1 172 ? -14.938 -14.945 -5.797 1 95 172 TYR A C 1
ATOM 1349 O O . TYR A 1 172 ? -16.094 -15.312 -6.039 1 95 172 TYR A O 1
ATOM 1357 N N . SER A 1 173 ? -13.938 -15.758 -5.723 1 94 173 SER A N 1
ATOM 1358 C CA . SER A 1 173 ? -14.094 -17.203 -5.914 1 94 173 SER A CA 1
ATOM 1359 C C . SER A 1 173 ? -15.062 -17.797 -4.891 1 94 173 SER A C 1
ATOM 1361 O O . SER A 1 173 ? -15.883 -18.641 -5.227 1 94 173 SER A O 1
ATOM 1363 N N . LEU A 1 174 ? -15.016 -17.281 -3.709 1 95.88 174 LEU A N 1
ATOM 1364 C CA . LEU A 1 174 ? -15.766 -17.875 -2.613 1 95.88 174 LEU A CA 1
ATOM 1365 C C . LEU A 1 174 ? -17.141 -17.219 -2.465 1 95.88 174 LEU A C 1
ATOM 1367 O O . LEU A 1 174 ? -18.094 -17.875 -2.057 1 95.88 174 LEU A O 1
ATOM 1371 N N . PHE A 1 175 ? -17.109 -15.875 -2.67 1 96.44 175 PHE A N 1
ATOM 1372 C CA . PHE A 1 175 ? -18.281 -15.102 -2.293 1 96.44 175 PHE A CA 1
ATOM 1373 C C . PHE A 1 175 ? -18.703 -14.164 -3.422 1 96.44 175 PHE A C 1
ATOM 1375 O O . PHE A 1 175 ? -18.844 -12.961 -3.211 1 96.44 175 PHE A O 1
ATOM 1382 N N . LYS A 1 176 ? -19.094 -14.664 -4.52 1 93.56 176 LYS A N 1
ATOM 1383 C CA . LYS A 1 176 ? -19.438 -13.844 -5.68 1 93.56 176 LYS A CA 1
ATOM 1384 C C . LYS A 1 176 ? -20.641 -12.945 -5.375 1 93.56 176 LYS A C 1
ATOM 1386 O O . LYS A 1 176 ? -20.625 -11.758 -5.699 1 93.56 176 LYS A O 1
ATOM 1391 N N . ASP A 1 177 ? -21.609 -13.461 -4.68 1 95.19 177 ASP A N 1
ATOM 1392 C CA . ASP A 1 177 ? -22.859 -12.766 -4.434 1 95.19 177 ASP A CA 1
ATOM 1393 C C . ASP A 1 177 ? -22.688 -11.648 -3.408 1 95.19 177 ASP A C 1
ATOM 1395 O O . ASP A 1 177 ? -23.453 -10.68 -3.395 1 95.19 177 ASP A O 1
ATOM 1399 N N . LYS A 1 178 ? -21.75 -11.812 -2.555 1 96.38 178 LYS A N 1
ATOM 1400 C CA . LYS A 1 178 ? -21.5 -10.781 -1.555 1 96.38 178 LYS A CA 1
ATOM 1401 C C . LYS A 1 178 ? -20.062 -10.289 -1.619 1 96.38 178 LYS A C 1
ATOM 1403 O O . LYS A 1 178 ? -19.438 -10.039 -0.586 1 96.38 178 LYS A O 1
ATOM 1408 N N . TYR A 1 179 ? -19.562 -10.242 -2.83 1 95.31 179 TYR A N 1
ATOM 1409 C CA . TYR A 1 179 ? -18.172 -9.938 -3.146 1 95.31 179 TYR A CA 1
ATOM 1410 C C . TYR A 1 179 ? -17.75 -8.625 -2.502 1 95.31 179 TYR A C 1
ATOM 1412 O O . TYR A 1 179 ? -16.766 -8.594 -1.75 1 95.31 179 TYR A O 1
ATOM 1420 N N . LEU A 1 180 ? -18.453 -7.508 -2.666 1 92.56 180 LEU A N 1
ATOM 1421 C CA . LEU A 1 180 ? -18.078 -6.188 -2.172 1 92.56 180 LEU A CA 1
ATOM 1422 C C . LEU A 1 180 ? -18.125 -6.145 -0.647 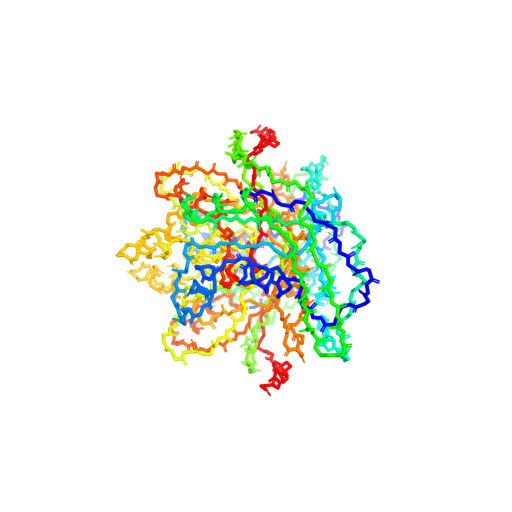1 92.56 180 LEU A C 1
ATOM 1424 O O . LEU A 1 180 ? -17.281 -5.508 -0.015 1 92.56 180 LEU A O 1
ATOM 1428 N N . GLU A 1 181 ? -19.094 -6.824 -0.126 1 94.62 181 GLU A N 1
ATOM 1429 C CA . GLU A 1 181 ? -19.188 -6.906 1.327 1 94.62 181 GLU A CA 1
ATOM 1430 C C . GLU A 1 181 ? -17.969 -7.594 1.93 1 94.62 181 GLU A C 1
ATOM 1432 O O . GLU A 1 181 ? -17.422 -7.133 2.936 1 94.62 181 GLU A O 1
ATOM 1437 N N . VAL A 1 182 ? -17.531 -8.625 1.3 1 97 182 VAL A N 1
ATOM 1438 C CA . VAL A 1 182 ? -16.406 -9.383 1.81 1 97 182 VAL A CA 1
ATOM 1439 C C . VAL A 1 182 ? -15.125 -8.562 1.657 1 97 182 VAL A C 1
ATOM 1441 O O . VAL A 1 182 ? -14.242 -8.602 2.525 1 97 182 VAL A O 1
ATOM 1444 N N . LEU A 1 183 ? -15.039 -7.781 0.567 1 95.88 183 LEU A N 1
ATOM 1445 C CA . LEU A 1 183 ? -13.883 -6.898 0.411 1 95.88 183 LEU A CA 1
ATOM 1446 C C . LEU A 1 183 ? -13.812 -5.891 1.553 1 95.88 183 LEU A C 1
ATOM 1448 O O . LEU A 1 183 ? -12.734 -5.629 2.09 1 95.88 183 LEU A O 1
ATOM 1452 N N . TRP A 1 184 ? -14.953 -5.445 1.906 1 92.69 184 TRP A N 1
ATOM 1453 C CA . TRP A 1 184 ? -15.023 -4.504 3.02 1 92.69 184 TRP A CA 1
ATOM 1454 C C . TRP A 1 184 ? -14.602 -5.172 4.324 1 92.69 184 TRP A C 1
ATOM 1456 O O . TRP A 1 184 ? -13.859 -4.59 5.113 1 92.69 184 TRP A O 1
ATOM 1466 N N . LYS A 1 185 ? -15.07 -6.363 4.52 1 94.88 185 LYS A N 1
ATOM 1467 C CA . LYS A 1 185 ? -14.711 -7.109 5.723 1 94.88 185 LYS A CA 1
ATOM 1468 C C . LYS A 1 185 ? -13.211 -7.359 5.789 1 94.88 185 LYS A C 1
ATOM 1470 O O . LYS A 1 185 ? -12.609 -7.297 6.867 1 94.88 185 LYS A O 1
ATOM 1475 N N . LEU A 1 186 ? -12.664 -7.637 4.676 1 96.88 186 LEU A N 1
ATOM 1476 C CA . LEU A 1 186 ? -11.227 -7.867 4.609 1 96.88 186 LEU A CA 1
ATOM 1477 C C . LEU A 1 186 ? -10.453 -6.609 4.992 1 96.88 186 LEU A C 1
ATOM 1479 O O . LEU A 1 186 ? -9.523 -6.668 5.805 1 96.88 186 LEU A O 1
ATOM 1483 N N . GLU A 1 187 ? -10.852 -5.469 4.426 1 94.5 187 GLU A N 1
ATOM 1484 C CA . GLU A 1 187 ? -10.203 -4.199 4.742 1 94.5 187 GLU A CA 1
ATOM 1485 C C . GLU A 1 187 ? -10.344 -3.861 6.223 1 94.5 187 GLU A C 1
ATOM 1487 O O . GLU A 1 187 ? -9.414 -3.328 6.832 1 94.5 187 GLU A O 1
ATOM 1492 N N . ARG A 1 188 ? -11.438 -4.207 6.719 1 92.75 188 ARG A N 1
ATOM 1493 C CA . ARG A 1 188 ? -11.695 -3.92 8.125 1 92.75 188 ARG A CA 1
ATOM 1494 C C . ARG A 1 188 ? -10.883 -4.832 9.031 1 92.75 188 ARG A C 1
ATOM 1496 O O . ARG A 1 188 ? -10.328 -4.383 10.039 1 92.75 188 ARG A O 1
ATOM 1503 N N . SER A 1 189 ? -10.758 -6.039 8.672 1 94.19 189 SER A N 1
ATOM 1504 C CA . SER A 1 189 ? -10.211 -7.066 9.547 1 94.19 189 SER A CA 1
ATOM 1505 C C . SER A 1 189 ? -8.68 -7.082 9.484 1 94.19 189 SER A C 1
ATOM 1507 O O . SER A 1 189 ? -8.023 -7.469 10.453 1 94.19 189 SER A O 1
ATOM 1509 N N . LEU A 1 190 ? -8.172 -6.707 8.359 1 95.12 190 LEU A N 1
ATOM 1510 C CA . LEU A 1 190 ? -6.727 -6.797 8.156 1 95.12 190 LEU A CA 1
ATOM 1511 C C . LEU A 1 190 ? -6.117 -5.414 7.977 1 95.12 190 LEU A C 1
ATOM 1513 O O . LEU A 1 190 ? -6.414 -4.723 7 1 95.12 190 LEU A O 1
ATOM 1517 N N . VAL A 1 191 ? -5.238 -5.078 8.891 1 93.12 191 VAL A N 1
ATOM 1518 C CA . VAL A 1 191 ? -4.578 -3.777 8.836 1 93.12 191 VAL A CA 1
ATOM 1519 C C . VAL A 1 191 ? -3.105 -3.957 8.484 1 93.12 191 VAL A C 1
ATOM 1521 O O . VAL A 1 191 ? -2.348 -4.57 9.234 1 93.12 191 VAL A O 1
ATOM 1524 N N . GLU A 1 192 ? -2.711 -3.428 7.383 1 92.88 192 GLU A N 1
ATOM 1525 C CA . GLU A 1 192 ? -1.342 -3.621 6.918 1 92.88 192 GLU A CA 1
ATOM 1526 C C . GLU A 1 192 ? -0.339 -2.969 7.863 1 92.88 192 GLU A C 1
ATOM 1528 O O . GLU A 1 192 ? -0.59 -1.883 8.391 1 92.88 192 GLU A O 1
ATOM 1533 N N . ASP A 1 193 ? 0.701 -3.611 8.102 1 90.81 193 ASP A N 1
ATOM 1534 C CA . ASP A 1 193 ? 1.838 -3.025 8.805 1 90.81 193 ASP A CA 1
ATOM 1535 C C . ASP A 1 193 ? 2.645 -2.115 7.883 1 90.81 193 ASP A C 1
ATOM 1537 O O . ASP A 1 193 ? 2.73 -2.363 6.68 1 90.81 193 ASP A O 1
ATOM 1541 N N . HIS A 1 194 ? 3.332 -1.175 8.445 1 91 194 HIS A N 1
ATOM 1542 C CA . HIS A 1 194 ? 4.113 -0.233 7.648 1 91 194 HIS A CA 1
ATOM 1543 C C . HIS A 1 194 ? 5.219 -0.946 6.879 1 91 194 HIS A C 1
ATOM 1545 O O . HIS A 1 194 ? 5.719 -0.428 5.875 1 91 194 HIS A O 1
ATOM 1551 N N . SER A 1 195 ? 5.613 -2.072 7.352 1 91 195 SER A N 1
ATOM 1552 C CA . SER A 1 195 ? 6.715 -2.807 6.738 1 91 195 SER A CA 1
ATOM 1553 C C . SER A 1 195 ? 6.414 -3.146 5.285 1 91 195 SER A C 1
ATOM 1555 O O . SER A 1 195 ? 7.332 -3.35 4.488 1 91 195 SER A O 1
ATOM 1557 N N . ALA A 1 196 ? 5.129 -3.197 4.941 1 91.5 196 ALA A N 1
ATOM 1558 C CA . ALA A 1 196 ? 4.746 -3.518 3.568 1 91.5 196 ALA A CA 1
ATOM 1559 C C . ALA A 1 196 ? 5.34 -2.514 2.584 1 91.5 196 ALA A C 1
ATOM 1561 O O . ALA A 1 196 ? 5.648 -2.863 1.442 1 91.5 196 ALA A O 1
ATOM 1562 N N . LEU A 1 197 ? 5.578 -1.316 3.004 1 91.81 197 LEU A N 1
ATOM 1563 C CA . LEU A 1 197 ? 6.066 -0.227 2.166 1 91.81 197 LEU A CA 1
ATOM 1564 C C . LEU A 1 197 ? 7.535 -0.428 1.812 1 91.81 197 LEU A C 1
ATOM 1566 O O . LEU A 1 197 ? 8.055 0.22 0.9 1 91.81 197 LEU A O 1
ATOM 1570 N N . HIS A 1 198 ? 8.18 -1.382 2.475 1 90 198 HIS A N 1
ATOM 1571 C CA . HIS A 1 198 ? 9.602 -1.588 2.207 1 90 198 HIS A CA 1
ATOM 1572 C C . HIS A 1 198 ? 9.906 -3.059 1.947 1 90 198 HIS A C 1
ATOM 1574 O O . HIS A 1 198 ? 11.023 -3.406 1.546 1 90 198 HIS A O 1
ATOM 1580 N N . SER A 1 199 ? 8.922 -3.824 2.184 1 92.75 199 SER A N 1
ATOM 1581 C CA . SER A 1 199 ? 9.148 -5.254 2.006 1 92.75 199 SER A CA 1
ATOM 1582 C C . SER A 1 199 ? 8.508 -5.758 0.719 1 92.75 199 SER A C 1
ATOM 1584 O O . SER A 1 199 ? 8.977 -6.734 0.126 1 92.75 199 SER A O 1
ATOM 1586 N N . ALA A 1 200 ? 7.402 -5.125 0.302 1 93.75 200 ALA A N 1
ATOM 1587 C CA . ALA A 1 200 ? 6.77 -5.457 -0.972 1 93.75 200 ALA A CA 1
ATOM 1588 C C . ALA A 1 200 ? 7.309 -4.574 -2.096 1 93.75 200 ALA A C 1
ATOM 1590 O O . ALA A 1 200 ? 7.891 -3.52 -1.841 1 93.75 200 ALA A O 1
ATOM 1591 N N . GLY A 1 201 ? 7.164 -5.074 -3.303 1 92.31 201 GLY A N 1
ATOM 1592 C CA . GLY A 1 201 ? 7.637 -4.297 -4.438 1 92.31 201 GLY A CA 1
ATOM 1593 C C . GLY A 1 201 ? 7.25 -4.898 -5.777 1 92.31 201 GLY A C 1
ATOM 1594 O O . GLY A 1 201 ? 6.641 -5.969 -5.828 1 92.31 201 GLY A O 1
ATOM 1595 N N . LYS A 1 202 ? 7.621 -4.156 -6.738 1 94.06 202 LYS A N 1
ATOM 1596 C CA . LYS A 1 202 ? 7.402 -4.598 -8.109 1 94.06 202 LYS A CA 1
ATOM 1597 C C . LYS A 1 202 ? 8.492 -5.562 -8.562 1 94.06 202 LYS A C 1
ATOM 1599 O O . LYS A 1 202 ? 9.672 -5.355 -8.258 1 94.06 202 LYS A O 1
ATOM 1604 N N . VAL A 1 203 ? 8.094 -6.578 -9.266 1 95.5 203 VAL A N 1
ATOM 1605 C CA . VAL A 1 203 ? 9.016 -7.508 -9.906 1 95.5 203 VAL A CA 1
ATOM 1606 C C . VAL A 1 203 ? 8.641 -7.676 -11.375 1 95.5 203 VAL A C 1
ATOM 1608 O O . VAL A 1 203 ? 7.461 -7.754 -11.719 1 95.5 203 VAL A O 1
ATOM 1611 N N . TRP A 1 204 ? 9.625 -7.641 -12.203 1 95.5 204 TRP A N 1
ATOM 1612 C CA . TRP A 1 204 ? 9.445 -8.086 -13.578 1 95.5 204 TRP A CA 1
ATOM 1613 C C . TRP A 1 204 ? 9.664 -9.586 -13.703 1 95.5 204 TRP A C 1
ATOM 1615 O O . TRP A 1 204 ? 10.672 -10.109 -13.219 1 95.5 204 TRP A O 1
ATOM 1625 N N . TYR A 1 205 ? 8.766 -10.211 -14.266 1 96.88 205 TYR A N 1
ATOM 1626 C CA . TYR A 1 205 ? 8.938 -11.633 -14.57 1 96.88 205 TYR A CA 1
ATOM 1627 C C . TYR A 1 205 ? 8.789 -11.891 -16.062 1 96.88 205 TYR A C 1
ATOM 1629 O O . TYR A 1 205 ? 8.086 -11.156 -16.766 1 96.88 205 TYR A O 1
ATOM 1637 N N . TYR A 1 206 ? 9.461 -12.914 -16.484 1 97.75 206 TYR A N 1
ATOM 1638 C CA . TYR A 1 206 ? 9.438 -13.266 -17.906 1 97.75 206 TYR A CA 1
ATOM 1639 C C . TYR A 1 206 ? 8.43 -14.375 -18.172 1 97.75 206 TYR A C 1
ATOM 1641 O O . TYR A 1 206 ? 8.469 -15.422 -17.531 1 97.75 206 TYR A O 1
ATOM 1649 N N . TYR A 1 207 ? 7.539 -14.055 -19.078 1 96.5 207 TYR A N 1
ATOM 1650 C CA . TYR A 1 207 ? 6.484 -15 -19.422 1 96.5 207 TYR A CA 1
ATOM 1651 C C . TYR A 1 207 ? 6.039 -14.805 -20.875 1 96.5 207 TYR A C 1
ATOM 1653 O O . TYR A 1 207 ? 5.66 -13.703 -21.266 1 96.5 207 TYR A O 1
ATOM 1661 N N . ASP A 1 208 ? 6.066 -15.859 -21.609 1 93.81 208 ASP A N 1
ATOM 1662 C CA . ASP A 1 208 ? 5.617 -15.859 -23 1 93.81 208 ASP A CA 1
ATOM 1663 C C . ASP A 1 208 ? 6.324 -14.766 -23.797 1 93.81 208 ASP A C 1
ATOM 1665 O O . ASP A 1 208 ? 5.672 -13.953 -24.453 1 93.81 208 ASP A O 1
ATOM 1669 N N . ARG A 1 209 ? 7.547 -14.672 -23.625 1 92.81 209 ARG A N 1
ATOM 1670 C CA . ARG A 1 209 ? 8.461 -13.836 -24.391 1 92.81 209 ARG A CA 1
ATOM 1671 C C . ARG A 1 209 ? 8.297 -12.359 -24.031 1 92.81 209 ARG A C 1
ATOM 1673 O O . ARG A 1 209 ? 8.664 -11.477 -24.812 1 92.81 209 ARG A O 1
ATOM 1680 N N . LYS A 1 210 ? 7.73 -12.156 -22.891 1 95.5 210 LYS A N 1
ATOM 1681 C CA . LYS A 1 210 ? 7.543 -10.773 -22.453 1 95.5 210 LYS A CA 1
ATOM 1682 C C . LYS A 1 210 ? 7.875 -10.609 -20.969 1 95.5 210 LYS A C 1
ATOM 1684 O O . LYS A 1 210 ? 7.652 -11.523 -20.172 1 95.5 210 LYS A O 1
ATOM 1689 N N . TRP A 1 211 ? 8.438 -9.43 -20.688 1 95.62 211 TRP A N 1
ATOM 1690 C CA . TRP A 1 211 ? 8.578 -9.031 -19.297 1 95.62 211 TRP A CA 1
ATOM 1691 C C . TRP A 1 211 ? 7.309 -8.344 -18.797 1 95.62 211 TRP A C 1
ATOM 1693 O O . TRP A 1 211 ? 6.848 -7.371 -19.406 1 95.62 211 TRP A O 1
ATOM 1703 N N . LEU A 1 212 ? 6.762 -8.875 -17.75 1 94.5 212 LEU A N 1
ATOM 1704 C CA . LEU A 1 212 ? 5.516 -8.344 -17.203 1 94.5 212 LEU A CA 1
ATOM 1705 C C . LEU A 1 212 ? 5.68 -7.973 -15.742 1 94.5 212 LEU A C 1
ATOM 1707 O O . LEU A 1 212 ? 6.461 -8.602 -15.023 1 94.5 212 LEU A O 1
ATOM 1711 N N . PRO A 1 213 ? 4.992 -6.953 -15.266 1 93.44 213 PRO A N 1
ATOM 1712 C CA . PRO A 1 213 ? 5.105 -6.523 -13.875 1 93.44 213 PRO A CA 1
ATOM 1713 C C . PRO A 1 213 ? 4.168 -7.285 -12.945 1 93.44 213 PRO A C 1
ATOM 1715 O O . PRO A 1 213 ? 3.064 -7.664 -13.344 1 93.44 213 PRO A O 1
ATOM 1718 N N . ALA A 1 214 ? 4.594 -7.508 -11.742 1 95.75 214 ALA A N 1
ATOM 1719 C CA . ALA A 1 214 ? 3.779 -8.117 -10.695 1 95.75 214 ALA A CA 1
ATOM 1720 C C . ALA A 1 214 ? 4.254 -7.684 -9.312 1 95.75 214 ALA A C 1
ATOM 1722 O O . ALA A 1 214 ? 5.262 -6.984 -9.18 1 95.75 214 ALA A O 1
ATOM 1723 N N . LEU A 1 215 ? 3.498 -8.008 -8.352 1 96.12 215 LEU A N 1
ATOM 1724 C CA . LEU A 1 215 ? 3.855 -7.75 -6.965 1 96.12 215 LEU A CA 1
ATOM 1725 C C . LEU A 1 215 ? 4.672 -8.906 -6.391 1 96.12 215 LEU A C 1
ATOM 1727 O O . LEU A 1 215 ? 4.391 -10.07 -6.68 1 96.12 215 LEU A O 1
ATOM 1731 N N . SER A 1 216 ? 5.66 -8.609 -5.625 1 96.31 216 SER A N 1
ATOM 1732 C CA . SER A 1 216 ? 6.465 -9.578 -4.891 1 96.31 216 SER A CA 1
ATOM 1733 C C . SER A 1 216 ? 6.867 -9.039 -3.521 1 96.31 216 SER A C 1
ATOM 1735 O O . SER A 1 216 ? 6.461 -7.941 -3.137 1 96.31 216 SER A O 1
ATOM 1737 N N . GLY A 1 217 ? 7.547 -9.906 -2.742 1 95.75 217 GLY A N 1
ATOM 1738 C CA . GLY A 1 217 ? 7.949 -9.508 -1.403 1 95.75 217 GLY A CA 1
ATOM 1739 C C . GLY A 1 217 ? 7.074 -10.102 -0.316 1 95.75 217 GLY A C 1
ATOM 1740 O O . GLY A 1 217 ? 6.777 -11.297 -0.336 1 95.75 217 GLY A O 1
ATOM 1741 N N . SER A 1 218 ? 6.82 -9.258 0.699 1 95.81 218 SER A N 1
ATOM 1742 C CA . SER A 1 218 ? 6.023 -9.742 1.821 1 95.81 218 SER A CA 1
ATOM 1743 C C . SER A 1 218 ? 5.215 -8.617 2.453 1 95.81 218 SER A C 1
ATOM 1745 O O . SER A 1 218 ? 5.484 -7.441 2.215 1 95.81 218 SER A O 1
ATOM 1747 N N . ALA A 1 219 ? 4.234 -9.008 3.156 1 95.25 219 ALA A N 1
ATOM 1748 C CA . ALA A 1 219 ? 3.385 -8.078 3.889 1 95.25 219 ALA A CA 1
ATOM 1749 C C . ALA A 1 219 ? 2.945 -8.672 5.227 1 95.25 219 ALA A C 1
ATOM 1751 O O . ALA A 1 219 ? 2.791 -9.883 5.352 1 95.25 219 ALA A O 1
ATOM 1752 N N . LEU A 1 220 ? 2.844 -7.828 6.16 1 94.75 220 LEU A N 1
ATOM 1753 C CA . LEU A 1 220 ? 2.301 -8.172 7.473 1 94.75 220 LEU A CA 1
ATOM 1754 C C . LEU A 1 220 ? 0.995 -7.434 7.73 1 94.75 220 LEU A C 1
ATOM 1756 O O . LEU A 1 220 ? 0.911 -6.223 7.52 1 94.75 220 LEU A O 1
ATOM 1760 N N . PHE A 1 221 ? -0.011 -8.156 8.102 1 94.69 221 PHE A N 1
ATOM 1761 C CA . PHE A 1 221 ? -1.299 -7.582 8.469 1 94.69 221 PHE A CA 1
ATOM 1762 C C . PHE A 1 221 ? -1.615 -7.859 9.938 1 94.69 221 PHE A C 1
ATOM 1764 O O . PHE A 1 221 ? -1.502 -8.992 10.398 1 94.69 221 PHE A O 1
ATOM 1771 N N . TRP A 1 222 ? -2.016 -6.832 10.578 1 92.56 222 TRP A N 1
ATOM 1772 C CA . TRP A 1 222 ? -2.564 -7.027 11.922 1 92.56 222 TRP A CA 1
ATOM 1773 C C . TRP A 1 222 ? -4.051 -7.355 11.852 1 92.56 222 TRP A C 1
ATOM 1775 O O . TRP A 1 222 ? -4.824 -6.641 11.211 1 92.56 222 TRP A O 1
ATOM 1785 N N . VAL A 1 223 ? -4.379 -8.422 12.578 1 92.75 223 VAL A N 1
ATOM 1786 C CA . VAL A 1 223 ? -5.746 -8.922 12.469 1 92.75 223 VAL A CA 1
ATOM 1787 C C . VAL A 1 223 ? -6.598 -8.328 13.594 1 92.75 223 VAL A C 1
ATOM 1789 O O . VAL A 1 223 ? -6.285 -8.5 14.773 1 92.75 223 VAL A O 1
ATOM 1792 N N . ARG A 1 224 ? -7.598 -7.633 13.211 1 88.94 224 ARG A N 1
ATOM 1793 C CA . ARG A 1 224 ? -8.609 -7.207 14.18 1 88.94 224 ARG A CA 1
ATOM 1794 C C . ARG A 1 224 ? -9.641 -8.312 14.414 1 88.94 224 ARG A C 1
ATOM 1796 O O . ARG A 1 224 ? -9.297 -9.383 14.906 1 88.94 224 ARG A O 1
ATOM 1803 N N . GLU A 1 225 ? -10.836 -8.047 13.984 1 83.88 225 GLU A N 1
ATOM 1804 C CA . GLU A 1 225 ? -11.891 -9.047 14.039 1 83.88 225 GLU A CA 1
ATOM 1805 C C . GLU A 1 225 ? -12.094 -9.711 12.672 1 83.88 225 GLU A C 1
ATOM 1807 O O . GLU A 1 225 ? -12.414 -9.039 11.695 1 83.88 225 GLU A O 1
ATOM 1812 N N . ALA A 1 226 ? -11.695 -10.961 12.719 1 89 226 ALA A N 1
ATOM 1813 C CA . ALA A 1 226 ? -11.898 -11.727 11.492 1 89 226 ALA A CA 1
ATOM 1814 C C . ALA A 1 226 ? -13.086 -12.672 11.625 1 89 226 ALA A C 1
ATOM 1816 O O . ALA A 1 226 ? -13.055 -13.617 12.406 1 89 226 ALA A O 1
ATOM 1817 N N . ASP A 1 227 ? -14.078 -12.352 10.906 1 94.31 227 ASP A N 1
ATOM 1818 C CA . ASP A 1 227 ? -15.227 -13.25 10.93 1 94.31 227 ASP A CA 1
ATOM 1819 C C . ASP A 1 227 ? -14.984 -14.477 10.062 1 94.31 227 ASP A C 1
ATOM 1821 O O . ASP A 1 227 ? -13.883 -14.672 9.547 1 94.31 227 ASP A O 1
ATOM 1825 N N . GLU A 1 228 ? -15.977 -15.273 9.906 1 97.19 228 GLU A N 1
ATOM 1826 C CA . GLU A 1 228 ? -15.812 -16.547 9.219 1 97.19 228 GLU A CA 1
ATOM 1827 C C . GLU A 1 228 ? -15.508 -16.344 7.734 1 97.19 228 GLU A C 1
ATOM 1829 O O . GLU A 1 228 ? -14.766 -17.125 7.137 1 97.19 228 GLU A O 1
ATOM 1834 N N . ASP A 1 229 ? -16.109 -15.344 7.113 1 97.94 229 ASP A N 1
ATOM 1835 C CA . ASP A 1 229 ? -15.852 -15.062 5.703 1 97.94 229 ASP A CA 1
ATOM 1836 C C . ASP A 1 229 ? -14.375 -14.734 5.469 1 97.94 229 ASP A C 1
ATOM 1838 O O . ASP A 1 229 ? -13.75 -15.273 4.559 1 97.94 229 ASP A O 1
ATOM 1842 N N . VAL A 1 230 ? -13.859 -13.883 6.336 1 97.75 230 VAL A N 1
ATOM 1843 C CA . VAL A 1 230 ? -12.461 -13.461 6.223 1 97.75 230 VAL A CA 1
ATOM 1844 C C . VAL A 1 230 ? -11.539 -14.664 6.43 1 97.75 230 VAL A C 1
ATOM 1846 O O . VAL A 1 230 ? -10.586 -14.859 5.676 1 97.75 230 VAL A O 1
ATOM 1849 N N . LYS A 1 231 ? -11.859 -15.469 7.43 1 97.25 231 LYS A N 1
ATOM 1850 C CA . LYS A 1 231 ? -11.055 -16.656 7.707 1 97.25 231 LYS A CA 1
ATOM 1851 C C . LYS A 1 231 ? -11.047 -17.609 6.516 1 97.25 231 LYS A C 1
ATOM 1853 O O . LYS A 1 231 ? -10.008 -18.172 6.176 1 97.25 231 LYS A O 1
ATOM 1858 N N . LYS A 1 232 ? -12.18 -17.719 5.934 1 97.94 232 LYS A N 1
ATOM 1859 C CA . LYS A 1 232 ? -12.281 -18.594 4.766 1 97.94 232 LYS A CA 1
ATOM 1860 C C . LYS A 1 232 ? -11.43 -18.062 3.611 1 97.94 232 LYS A C 1
ATOM 1862 O O . LYS A 1 232 ? -10.781 -18.844 2.908 1 97.94 232 LYS A O 1
ATOM 1867 N N . VAL A 1 233 ? -11.453 -16.75 3.412 1 98.44 233 VAL A N 1
ATOM 1868 C CA . VAL A 1 233 ? -10.672 -16.156 2.34 1 98.44 233 VAL A CA 1
ATOM 1869 C C . VAL A 1 233 ? -9.188 -16.359 2.596 1 98.44 233 VAL A C 1
ATOM 1871 O O . VAL A 1 233 ? -8.438 -16.703 1.678 1 98.44 233 VAL A O 1
ATOM 1874 N N . ILE A 1 234 ? -8.773 -16.219 3.83 1 98.06 234 ILE A N 1
ATOM 1875 C CA . ILE A 1 234 ? -7.371 -16.391 4.191 1 98.06 234 ILE A CA 1
ATOM 1876 C C . ILE A 1 234 ? -6.957 -17.844 3.941 1 98.06 234 ILE A C 1
ATOM 1878 O O . ILE A 1 234 ? -5.902 -18.109 3.359 1 98.06 234 ILE A O 1
ATOM 1882 N N . ALA A 1 235 ? -7.785 -18.75 4.352 1 96.81 235 ALA A N 1
ATOM 1883 C CA . ALA A 1 235 ? -7.5 -20.172 4.137 1 96.81 235 ALA A CA 1
ATOM 1884 C C . ALA A 1 235 ? -7.434 -20.5 2.646 1 96.81 235 ALA A C 1
ATOM 1886 O O . ALA A 1 235 ? -6.559 -21.25 2.207 1 96.81 235 ALA A O 1
ATOM 1887 N N . HIS A 1 236 ? -8.367 -19.969 1.918 1 97.25 236 HIS A N 1
ATOM 1888 C CA . HIS A 1 236 ? -8.398 -20.156 0.473 1 97.25 236 HIS A CA 1
ATOM 1889 C C . HIS A 1 236 ? -7.121 -19.625 -0.179 1 97.25 236 HIS A C 1
ATOM 1891 O O . HIS A 1 236 ? -6.551 -20.281 -1.057 1 97.25 236 HIS A O 1
ATOM 1897 N N . ALA A 1 237 ? -6.691 -18.453 0.237 1 98 237 ALA A N 1
ATOM 1898 C CA . ALA A 1 237 ? -5.473 -17.844 -0.292 1 98 237 ALA A CA 1
ATOM 1899 C C . ALA A 1 237 ? -4.25 -18.688 0.054 1 98 237 ALA A C 1
ATOM 1901 O O . ALA A 1 237 ? -3.332 -18.828 -0.759 1 98 237 ALA A O 1
ATOM 1902 N N . ALA A 1 238 ? -4.242 -19.266 1.241 1 97.25 238 ALA A N 1
ATOM 1903 C CA . ALA A 1 238 ? -3.129 -20.109 1.674 1 97.25 238 ALA A CA 1
ATOM 1904 C C . ALA A 1 238 ? -3.02 -21.359 0.812 1 97.25 238 ALA A C 1
ATOM 1906 O O . ALA A 1 238 ? -1.919 -21.859 0.563 1 97.25 238 ALA A O 1
ATOM 1907 N N . LEU A 1 239 ? -4.137 -21.75 0.354 1 96 239 LEU A N 1
ATOM 1908 C CA . LEU A 1 239 ? -4.184 -23 -0.42 1 96 239 LEU A CA 1
ATOM 1909 C C . LEU A 1 239 ? -3.953 -22.719 -1.901 1 96 239 LEU A C 1
ATOM 1911 O O . LEU A 1 239 ? -3.227 -23.453 -2.57 1 96 239 LEU A O 1
ATOM 1915 N N . PHE A 1 240 ? -4.555 -21.641 -2.408 1 96.5 240 PHE A N 1
ATOM 1916 C CA . PHE A 1 240 ? -4.609 -21.484 -3.857 1 96.5 240 PHE A CA 1
ATOM 1917 C C . PHE A 1 240 ? -3.797 -20.266 -4.301 1 96.5 240 PHE A C 1
ATOM 1919 O O . PHE A 1 240 ? -3.656 -20.016 -5.5 1 96.5 240 PHE A O 1
ATOM 1926 N N . GLY A 1 241 ? -3.227 -19.547 -3.381 1 97 241 GLY A N 1
ATOM 1927 C CA . GLY A 1 241 ? -2.5 -18.328 -3.734 1 97 241 GLY A CA 1
ATOM 1928 C C . GLY A 1 241 ? -3.396 -17.109 -3.869 1 97 241 GLY A C 1
ATOM 1929 O O . GLY A 1 241 ? -4.594 -17.188 -3.584 1 97 241 GLY A O 1
ATOM 1930 N N . VAL A 1 242 ? -2.791 -16.047 -4.258 1 97.12 242 VAL A N 1
ATOM 1931 C CA . VAL A 1 242 ? -3.51 -14.781 -4.371 1 97.12 242 VAL A CA 1
ATOM 1932 C C . VAL A 1 242 ? -3.422 -14.266 -5.805 1 97.12 242 VAL A C 1
ATOM 1934 O O . VAL A 1 242 ? -2.562 -14.695 -6.574 1 97.12 242 VAL A O 1
ATOM 1937 N N . GLY A 1 243 ? -4.387 -13.359 -6.16 1 94.31 243 GLY A N 1
ATOM 1938 C CA . GLY A 1 243 ? -4.355 -12.742 -7.477 1 94.31 243 GLY A CA 1
ATOM 1939 C C . GLY A 1 243 ? -4.824 -13.672 -8.578 1 94.31 243 GLY A C 1
ATOM 1940 O O . GLY A 1 243 ? -5.496 -14.672 -8.32 1 94.31 243 GLY A O 1
ATOM 1941 N N . SER A 1 244 ? -4.457 -13.281 -9.789 1 91.5 244 SER A N 1
ATOM 1942 C CA . SER A 1 244 ? -4.898 -14.016 -10.969 1 91.5 244 SER A CA 1
ATOM 1943 C C . SER A 1 244 ? -3.809 -14.961 -11.469 1 91.5 244 SER A C 1
ATOM 1945 O O . SER A 1 244 ? -2.639 -14.812 -11.109 1 91.5 244 SER A O 1
ATOM 1947 N N . GLY A 1 245 ? -4.262 -15.93 -12.289 1 92.94 245 GLY A N 1
ATOM 1948 C CA . GLY A 1 245 ? -3.32 -16.812 -12.953 1 92.94 245 GLY A CA 1
ATOM 1949 C C . GLY A 1 245 ? -2.705 -17.844 -12.023 1 92.94 245 GLY A C 1
ATOM 1950 O O . GLY A 1 245 ? -1.543 -18.219 -12.188 1 92.94 245 GLY A O 1
ATOM 1951 N N . ARG A 1 246 ? -3.449 -18.281 -11.07 1 94.5 246 ARG A N 1
ATOM 1952 C CA . ARG A 1 246 ? -2.939 -19.188 -10.055 1 94.5 246 ARG A CA 1
ATOM 1953 C C . ARG A 1 246 ? -2.621 -20.547 -10.656 1 94.5 246 ARG A C 1
ATOM 1955 O O . ARG A 1 246 ? -1.651 -21.203 -10.258 1 94.5 246 ARG A O 1
ATOM 1962 N N . ALA A 1 247 ? -3.385 -20.891 -11.68 1 95.25 247 ALA A N 1
ATOM 1963 C CA . ALA A 1 247 ? -3.143 -22.172 -12.344 1 95.25 247 ALA A CA 1
ATOM 1964 C C . ALA A 1 247 ? -1.95 -22.062 -13.297 1 95.25 247 ALA A C 1
ATOM 1966 O O . ALA A 1 247 ? -1.466 -23.078 -13.797 1 95.25 247 ALA A O 1
ATOM 1967 N N . ALA A 1 248 ? -1.521 -20.859 -13.484 1 94.5 248 ALA A N 1
ATOM 1968 C CA . ALA A 1 248 ? -0.339 -20.641 -14.312 1 94.5 248 ALA A CA 1
ATOM 1969 C C . ALA A 1 248 ? 0.901 -20.406 -13.453 1 94.5 248 ALA A C 1
ATOM 1971 O O . ALA A 1 248 ? 1.973 -20.094 -13.977 1 94.5 248 ALA A O 1
ATOM 1972 N N . GLY A 1 249 ? 0.708 -20.547 -12.164 1 96.5 249 GLY A N 1
ATOM 1973 C CA . GLY A 1 249 ? 1.852 -20.484 -11.273 1 96.5 249 GLY A CA 1
ATOM 1974 C C . GLY A 1 249 ? 2.045 -19.109 -10.641 1 96.5 249 GLY A C 1
ATOM 1975 O O . GLY A 1 249 ? 3.061 -18.859 -9.992 1 96.5 249 GLY A O 1
ATOM 1976 N N . PHE A 1 250 ? 1.14 -18.219 -10.891 1 96.69 250 PHE A N 1
ATOM 1977 C CA . PHE A 1 250 ? 1.232 -16.891 -10.305 1 96.69 250 PHE A CA 1
ATOM 1978 C C . PHE A 1 250 ? 0.551 -16.844 -8.945 1 96.69 250 PHE A C 1
ATOM 1980 O O . PHE A 1 250 ? -0.312 -17.672 -8.648 1 96.69 250 PHE A O 1
ATOM 1987 N N . GLY A 1 251 ? 1.062 -15.961 -8.07 1 97.31 251 GLY A N 1
ATOM 1988 C CA . GLY A 1 251 ? 0.34 -15.641 -6.852 1 97.31 251 GLY A CA 1
ATOM 1989 C C . GLY A 1 251 ? 0.638 -16.594 -5.711 1 97.31 251 GLY A C 1
ATOM 1990 O O . GLY A 1 251 ? -0.063 -16.594 -4.695 1 97.31 251 GLY A O 1
ATOM 1991 N N . ASP A 1 252 ? 1.638 -17.406 -5.922 1 98 252 ASP A N 1
ATOM 1992 C CA . ASP A 1 252 ? 1.995 -18.328 -4.844 1 98 252 ASP A CA 1
ATOM 1993 C C . ASP A 1 252 ? 2.486 -17.578 -3.613 1 98 252 ASP A C 1
ATOM 1995 O O . ASP A 1 252 ? 3.34 -16.688 -3.721 1 98 252 ASP A O 1
ATOM 1999 N N . VAL A 1 253 ? 1.887 -18 -2.443 1 97.75 253 VAL A N 1
ATOM 2000 C CA . VAL A 1 253 ? 2.256 -17.344 -1.201 1 97.75 253 VAL A CA 1
ATOM 2001 C C . VAL A 1 253 ? 2.404 -18.359 -0.084 1 97.75 253 VAL A C 1
ATOM 2003 O O . VAL A 1 253 ? 1.797 -19.438 -0.134 1 97.75 253 VAL A O 1
ATOM 2006 N N . VAL A 1 254 ? 3.248 -18.062 0.842 1 96.69 254 VAL A N 1
ATOM 2007 C CA . VAL A 1 254 ? 3.287 -18.719 2.145 1 96.69 254 VAL A CA 1
ATOM 2008 C C . VAL A 1 254 ? 2.707 -17.797 3.209 1 96.69 254 VAL A C 1
ATOM 2010 O O . VAL A 1 254 ? 3.09 -16.625 3.297 1 96.69 254 VAL A O 1
ATOM 2013 N N . MET A 1 255 ? 1.782 -18.328 3.975 1 96.94 255 MET A N 1
ATOM 2014 C CA . MET A 1 255 ? 1.115 -17.516 4.98 1 96.94 255 MET A CA 1
ATOM 2015 C C . MET A 1 255 ? 1.234 -18.141 6.363 1 96.94 255 MET A C 1
ATOM 2017 O O . MET A 1 255 ? 1.148 -19.375 6.5 1 96.94 255 MET A O 1
ATOM 2021 N N . ASN A 1 256 ? 1.424 -17.312 7.328 1 95.94 256 ASN A N 1
ATOM 2022 C CA . ASN A 1 256 ? 1.449 -17.75 8.719 1 95.94 256 ASN A CA 1
ATOM 2023 C C . ASN A 1 256 ? 0.961 -16.641 9.664 1 95.94 256 ASN A C 1
ATOM 2025 O O . ASN A 1 256 ? 1.257 -15.469 9.453 1 95.94 256 ASN A O 1
ATOM 2029 N N . PHE A 1 257 ? 0.249 -17.078 10.641 1 95.94 257 PHE A N 1
ATOM 2030 C CA . PHE A 1 257 ? -0.046 -16.156 11.734 1 95.94 257 PHE A CA 1
ATOM 2031 C C . PHE A 1 257 ? 1.156 -16 12.656 1 95.94 257 PHE A C 1
ATOM 2033 O O . PHE A 1 257 ? 1.861 -16.969 12.93 1 95.94 257 PHE A O 1
ATOM 2040 N N . VAL A 1 258 ? 1.41 -14.812 12.984 1 92.44 258 VAL A N 1
ATOM 2041 C CA . VAL A 1 258 ? 2.551 -14.539 13.859 1 92.44 258 VAL A CA 1
ATOM 2042 C C . VAL A 1 258 ? 2.086 -13.773 15.094 1 92.44 258 VAL A C 1
ATOM 2044 O O . VAL A 1 258 ? 1.099 -13.039 15.039 1 92.44 258 VAL A O 1
ATOM 2047 N N . ARG A 1 259 ? 2.754 -14.016 16.234 1 83.38 259 ARG A N 1
ATOM 2048 C CA . ARG A 1 259 ? 2.43 -13.297 17.469 1 83.38 259 ARG A CA 1
ATOM 2049 C C . ARG A 1 259 ? 3.07 -11.914 17.484 1 83.38 259 ARG A C 1
ATOM 2051 O O . ARG A 1 259 ? 4.203 -11.75 17.031 1 83.38 259 ARG A O 1
ATOM 2058 N N . GLY A 1 260 ? 2.277 -10.859 17.312 1 62.28 260 GLY A N 1
ATOM 2059 C CA . GLY A 1 260 ? 2.607 -9.453 17.156 1 62.28 260 GLY A CA 1
ATOM 2060 C C . GLY A 1 260 ? 3.652 -8.969 18.141 1 62.28 260 GLY A C 1
ATOM 2061 O O . GLY A 1 260 ? 3.922 -9.641 19.141 1 62.28 260 GLY A O 1
ATOM 2062 N N . PRO A 1 261 ? 4.566 -8.164 17.828 1 53.84 261 PRO A N 1
ATOM 2063 C CA . PRO A 1 261 ? 5.191 -7.391 18.906 1 53.84 261 PRO A CA 1
ATOM 2064 C C . PRO A 1 261 ? 4.172 -6.785 19.859 1 53.84 261 PRO A C 1
ATOM 2066 O O . PRO A 1 261 ? 3.012 -6.59 19.5 1 53.84 261 PRO A O 1
ATOM 2069 N N . HIS A 1 262 ? 4.289 -6.918 21.328 1 41.19 262 HIS A N 1
ATOM 2070 C CA . HIS A 1 262 ? 3.457 -6.176 22.266 1 41.19 262 HIS A CA 1
ATOM 2071 C C . HIS A 1 262 ? 3.205 -4.754 21.781 1 41.19 262 HIS A C 1
ATOM 2073 O O . HIS A 1 262 ? 4.133 -3.943 21.703 1 41.19 262 HIS A O 1
ATOM 2079 N N . VAL A 1 263 ? 2.686 -4.402 20.875 1 32.97 263 VAL A N 1
ATOM 2080 C CA . VAL A 1 263 ? 2.26 -3.006 20.953 1 32.97 263 VAL A CA 1
ATOM 2081 C C . VAL A 1 263 ? 1.784 -2.684 22.375 1 32.97 263 VAL A C 1
ATOM 2083 O O . VAL A 1 263 ? 0.791 -3.244 22.844 1 32.97 263 VAL A O 1
ATOM 2086 N N . ARG A 1 264 ? 2.646 -2.482 23.469 1 27.25 264 ARG A N 1
ATOM 2087 C CA . ARG A 1 264 ? 2.156 -1.854 24.688 1 27.25 264 ARG A CA 1
ATOM 2088 C C . ARG A 1 264 ? 1.218 -0.695 24.375 1 27.25 264 ARG A C 1
ATOM 2090 O O . ARG A 1 264 ? 1.582 0.221 23.641 1 27.25 264 ARG A O 1
ATOM 2097 N N . SER A 1 265 ? -0.103 -0.843 24.406 1 21.38 265 SER A N 1
ATOM 2098 C CA . SER A 1 265 ? -0.868 0.345 24.766 1 21.38 265 SER A CA 1
ATOM 2099 C C . SER A 1 265 ? -0.126 1.188 25.797 1 21.38 265 SER A C 1
ATOM 2101 O O . SER A 1 265 ? 0.531 0.648 26.688 1 21.38 265 SER A O 1
ATOM 2103 N N . MET B 1 1 ? -2.668 30.75 1.85 1 94.56 1 MET B N 1
ATOM 2104 C CA . MET B 1 1 ? -1.849 31.875 2.287 1 94.56 1 MET B CA 1
ATOM 2105 C C . MET B 1 1 ? -0.508 31.391 2.83 1 94.56 1 MET B C 1
ATOM 2107 O O . MET B 1 1 ? -0.449 30.406 3.555 1 94.56 1 MET B O 1
ATOM 2111 N N . ARG B 1 2 ? 0.515 32.031 2.42 1 95.81 2 ARG B N 1
ATOM 2112 C CA . ARG B 1 2 ? 1.848 31.797 2.965 1 95.81 2 ARG B CA 1
ATOM 2113 C C . ARG B 1 2 ? 2.318 33 3.801 1 95.81 2 ARG B C 1
ATOM 2115 O O . ARG B 1 2 ? 2.184 34.125 3.385 1 95.81 2 ARG B O 1
ATOM 2122 N N . VAL B 1 3 ? 2.857 32.688 4.969 1 96.81 3 VAL B N 1
ATOM 2123 C CA . VAL B 1 3 ? 3.355 33.719 5.875 1 96.81 3 VAL B CA 1
ATOM 2124 C C . VAL B 1 3 ? 4.84 33.469 6.152 1 96.81 3 VAL B C 1
ATOM 2126 O O . VAL B 1 3 ? 5.23 32.406 6.637 1 96.81 3 VAL B O 1
ATOM 2129 N N . GLU B 1 4 ? 5.617 34.438 5.824 1 97.12 4 GLU B N 1
ATOM 2130 C CA . GLU B 1 4 ? 7.031 34.406 6.195 1 97.12 4 GLU B CA 1
ATOM 2131 C C . GLU B 1 4 ? 7.242 35.094 7.555 1 97.12 4 GLU B C 1
ATOM 2133 O O . GLU B 1 4 ? 6.699 36.156 7.824 1 97.12 4 GLU B O 1
ATOM 2138 N N . VAL B 1 5 ? 8.086 34.406 8.344 1 97.44 5 VAL B N 1
ATOM 2139 C CA . VAL B 1 5 ? 8.227 34.938 9.703 1 97.44 5 VAL B CA 1
ATOM 2140 C C . VAL B 1 5 ? 9.703 34.938 10.109 1 97.44 5 VAL B C 1
ATOM 2142 O O . VAL B 1 5 ? 10.484 34.125 9.617 1 97.44 5 VAL B O 1
ATOM 2145 N N . ALA B 1 6 ? 10.055 35.844 10.961 1 97.62 6 ALA B N 1
ATOM 2146 C CA . ALA B 1 6 ? 11.297 35.844 11.727 1 97.62 6 ALA B CA 1
ATOM 2147 C C . ALA B 1 6 ? 11.062 35.344 13.148 1 97.62 6 ALA B C 1
ATOM 2149 O O . ALA B 1 6 ? 10.062 35.688 13.781 1 97.62 6 ALA B O 1
ATOM 2150 N N . LEU B 1 7 ? 11.875 34.438 13.617 1 96.69 7 LEU B N 1
ATOM 2151 C CA . LEU B 1 7 ? 11.672 33.812 14.93 1 96.69 7 LEU B CA 1
ATOM 2152 C C . LEU B 1 7 ? 12.969 33.844 15.734 1 96.69 7 LEU B C 1
ATOM 2154 O O . LEU B 1 7 ? 14.055 33.875 15.164 1 96.69 7 LEU B O 1
ATOM 2158 N N . THR B 1 8 ? 12.789 33.781 17.062 1 96.62 8 THR B N 1
ATOM 2159 C CA . THR B 1 8 ? 13.914 33.531 17.953 1 96.62 8 THR B CA 1
ATOM 2160 C C . THR B 1 8 ? 14.508 32.156 17.703 1 96.62 8 THR B C 1
ATOM 2162 O O . THR B 1 8 ? 13.812 31.141 17.828 1 96.62 8 THR B O 1
ATOM 2165 N N . PRO B 1 9 ? 15.797 32.094 17.359 1 96.44 9 PRO B N 1
ATOM 2166 C CA . PRO B 1 9 ? 16.406 30.781 17.062 1 96.44 9 PRO B CA 1
ATOM 2167 C C . PRO B 1 9 ? 16.734 30 18.328 1 96.44 9 PRO B C 1
ATOM 2169 O O . PRO B 1 9 ? 17.781 30.234 18.953 1 96.44 9 PRO B O 1
ATOM 2172 N N . VAL B 1 10 ? 15.914 29.125 18.734 1 95.94 10 VAL B N 1
ATOM 2173 C CA . VAL B 1 10 ? 16.109 28.297 19.922 1 95.94 10 VAL B CA 1
ATOM 2174 C C . VAL B 1 10 ? 15.719 26.844 19.625 1 95.94 10 VAL B C 1
ATOM 2176 O O . VAL B 1 10 ? 14.953 26.594 18.703 1 95.94 10 VAL B O 1
ATOM 2179 N N . PRO B 1 11 ? 16.312 25.969 20.406 1 96.31 11 PRO B N 1
ATOM 2180 C CA . PRO B 1 11 ? 15.82 24.594 20.281 1 96.31 11 PRO B CA 1
ATOM 2181 C C . PRO B 1 11 ? 14.359 24.453 20.688 1 96.31 11 PRO B C 1
ATOM 2183 O O . PRO B 1 11 ? 13.945 25.016 21.719 1 96.31 11 PRO B O 1
ATOM 2186 N N . PHE B 1 12 ? 13.578 23.828 19.891 1 96.44 12 PHE B N 1
ATOM 2187 C CA . PHE B 1 12 ? 12.156 23.609 20.156 1 96.44 12 PHE B CA 1
ATOM 2188 C C . PHE B 1 12 ? 11.859 22.141 20.359 1 96.44 12 PHE B C 1
ATOM 2190 O O . PHE B 1 12 ? 12.172 21.312 19.5 1 96.44 12 PHE B O 1
ATOM 2197 N N . GLU B 1 13 ? 11.227 21.812 21.484 1 95 13 GLU B N 1
ATOM 2198 C CA . GLU B 1 13 ? 11.008 20.406 21.859 1 95 13 GLU B CA 1
ATOM 2199 C C . GLU B 1 13 ? 9.547 20 21.641 1 95 13 GLU B C 1
ATOM 2201 O O . GLU B 1 13 ? 8.883 19.578 22.594 1 95 13 GLU B O 1
ATOM 2206 N N . ASP B 1 14 ? 9.047 20.125 20.453 1 96.56 14 ASP B N 1
ATOM 2207 C CA . ASP B 1 14 ? 7.695 19.719 20.109 1 96.56 14 ASP B CA 1
ATOM 2208 C C . ASP B 1 14 ? 7.449 19.875 18.609 1 96.56 14 ASP B C 1
ATOM 2210 O O . ASP B 1 14 ? 8.367 20.188 17.844 1 96.56 14 ASP B O 1
ATOM 2214 N N . TYR B 1 15 ? 6.301 19.609 18.156 1 97.69 15 TYR B N 1
ATOM 2215 C CA . TYR B 1 15 ? 5.879 19.797 16.781 1 97.69 15 TYR B CA 1
ATOM 2216 C C . TYR B 1 15 ? 5.707 21.281 16.453 1 97.69 15 TYR B C 1
ATOM 2218 O O . TYR B 1 15 ? 5.035 22.016 17.188 1 97.69 15 TYR B O 1
ATOM 2226 N N . THR B 1 16 ? 6.262 21.766 15.398 1 98.12 16 THR B N 1
ATOM 2227 C CA . THR B 1 16 ? 6.379 23.203 15.188 1 98.12 16 THR B CA 1
ATOM 2228 C C . THR B 1 16 ? 5.035 23.797 14.789 1 98.12 16 THR B C 1
ATOM 2230 O O . THR B 1 16 ? 4.852 25.016 14.836 1 98.12 16 THR B O 1
ATOM 2233 N N . ALA B 1 17 ? 4.121 22.922 14.414 1 98.06 17 ALA B N 1
ATOM 2234 C CA . ALA B 1 17 ? 2.793 23.453 14.133 1 98.06 17 ALA B CA 1
ATOM 2235 C C . ALA B 1 17 ? 2.148 24.016 15.398 1 98.06 17 ALA B C 1
ATOM 2237 O O . ALA B 1 17 ? 1.221 24.828 15.328 1 98.06 17 ALA B O 1
ATOM 2238 N N . LYS B 1 18 ? 2.59 23.562 16.516 1 96.56 18 LYS B N 1
ATOM 2239 C CA . LYS B 1 18 ? 2.102 24.125 17.766 1 96.56 18 LYS B CA 1
ATOM 2240 C C . LYS B 1 18 ? 2.482 25.609 17.875 1 96.56 18 LYS B C 1
ATOM 2242 O O . LYS B 1 18 ? 1.72 26.406 18.422 1 96.56 18 LYS B O 1
ATOM 2247 N N . LEU B 1 19 ? 3.623 25.891 17.422 1 96.69 19 LEU B N 1
ATOM 2248 C CA . LEU B 1 19 ? 4.062 27.281 17.406 1 96.69 19 LEU B CA 1
ATOM 2249 C C . LEU B 1 19 ? 3.203 28.109 16.453 1 96.69 19 LEU B C 1
ATOM 2251 O O . LEU B 1 19 ? 2.801 29.219 16.781 1 96.69 19 LEU B O 1
ATOM 2255 N N . VAL B 1 20 ? 2.918 27.516 15.32 1 97.44 20 VAL B N 1
ATOM 2256 C CA . VAL B 1 20 ? 2.092 28.203 14.328 1 97.44 20 VAL B CA 1
ATOM 2257 C C . VAL B 1 20 ? 0.702 28.453 14.898 1 97.44 20 VAL B C 1
ATOM 2259 O O . VAL B 1 20 ? 0.185 29.578 14.805 1 97.44 20 VAL B O 1
ATOM 2262 N N . LYS B 1 21 ? 0.184 27.484 15.531 1 96.19 21 LYS B N 1
ATOM 2263 C CA . LYS B 1 21 ? -1.131 27.609 16.156 1 96.19 21 LYS B CA 1
ATOM 2264 C C . LYS B 1 21 ? -1.135 28.703 17.203 1 96.19 21 LYS B C 1
ATOM 2266 O O . LYS B 1 21 ? -2.049 29.531 17.25 1 96.19 21 LYS B O 1
ATOM 2271 N N . SER B 1 22 ? -0.15 28.719 18.031 1 95.69 22 SER B N 1
ATOM 2272 C CA . SER B 1 22 ? -0.039 29.719 19.094 1 95.69 22 SER B CA 1
ATOM 2273 C C . SER B 1 22 ? 0.092 31.125 18.516 1 95.69 22 SER B C 1
ATOM 2275 O O . SER B 1 22 ? -0.507 32.062 19.031 1 95.69 22 SER B O 1
ATOM 2277 N N . PHE B 1 23 ? 0.833 31.219 17.484 1 96.38 23 PHE B N 1
ATOM 2278 C CA . PHE B 1 23 ? 1.01 32.5 16.844 1 96.38 23 PHE B CA 1
ATOM 2279 C C . PHE B 1 23 ? -0.315 33.031 16.297 1 96.38 23 PHE B C 1
ATOM 2281 O O . PHE B 1 23 ? -0.691 34.188 16.531 1 96.38 23 PHE B O 1
ATOM 2288 N N . LEU B 1 24 ? -0.996 32.125 15.609 1 95.81 24 LEU B N 1
ATOM 2289 C CA . LEU B 1 24 ? -2.268 32.5 15.008 1 95.81 24 LEU B CA 1
ATOM 2290 C C . LEU B 1 24 ? -3.279 32.906 16.078 1 95.81 24 LEU B C 1
ATOM 2292 O O . LEU B 1 24 ? -3.99 33.906 15.93 1 95.81 24 LEU B O 1
ATOM 2296 N N . SER B 1 25 ? -3.258 32.156 17.141 1 94.5 25 SER B N 1
ATOM 2297 C CA . SER B 1 25 ? -4.16 32.469 18.234 1 94.5 25 SER B CA 1
ATOM 2298 C C . SER B 1 25 ? -3.803 33.781 18.906 1 94.5 25 SER B C 1
ATOM 2300 O O . SER B 1 25 ? -4.676 34.469 19.422 1 94.5 25 SER B O 1
ATOM 2302 N N . CYS B 1 26 ? -2.529 34.062 18.922 1 93 26 CYS B N 1
ATOM 2303 C CA . CYS B 1 26 ? -2.021 35.312 19.516 1 93 26 CYS B CA 1
ATOM 2304 C C . CYS B 1 26 ? -2.416 36.5 18.656 1 93 26 CYS B C 1
ATOM 2306 O O . CYS B 1 26 ? -2.779 37.562 19.203 1 93 26 CYS B O 1
ATOM 2308 N N . VAL B 1 27 ? -2.354 36.375 17.406 1 89.75 27 VAL B N 1
ATOM 2309 C CA . VAL B 1 27 ? -2.566 37.469 16.484 1 89.75 27 VAL B CA 1
ATOM 2310 C C . VAL B 1 27 ? -4.051 37.812 16.422 1 89.75 27 VAL B C 1
ATOM 2312 O O . VAL B 1 27 ? -4.414 39 16.297 1 89.75 27 VAL B O 1
ATOM 2315 N N . ASP B 1 28 ? -4.859 36.812 16.453 1 91.69 28 ASP B N 1
ATOM 2316 C CA . ASP B 1 28 ? -6.293 37.062 16.359 1 91.69 28 ASP B CA 1
ATOM 2317 C C . ASP B 1 28 ? -7.102 35.969 17.062 1 91.69 28 ASP B C 1
ATOM 2319 O O . ASP B 1 28 ? -6.887 34.781 16.828 1 91.69 28 ASP B O 1
ATOM 2323 N N . ASP B 1 29 ? -8.133 36.375 17.766 1 92.06 29 ASP B N 1
ATOM 2324 C CA . ASP B 1 29 ? -8.945 35.5 18.578 1 92.06 29 ASP B CA 1
ATOM 2325 C C . ASP B 1 29 ? -9.789 34.562 17.703 1 92.06 29 ASP B C 1
ATOM 2327 O O . ASP B 1 29 ? -10.195 33.5 18.141 1 92.06 29 ASP B O 1
ATOM 2331 N N . ASP B 1 30 ? -10.062 34.938 16.578 1 92.38 30 ASP B N 1
ATOM 2332 C CA . ASP B 1 30 ? -10.891 34.125 15.688 1 92.38 30 ASP B CA 1
ATOM 2333 C C . ASP B 1 30 ? -10.188 32.812 15.328 1 92.38 30 ASP B C 1
ATOM 2335 O O . ASP B 1 30 ? -10.836 31.797 15.156 1 92.38 30 ASP B O 1
ATOM 2339 N N . PHE B 1 31 ? -8.891 32.969 15.258 1 93.19 31 PHE B N 1
ATOM 2340 C CA . PHE B 1 31 ? -8.141 31.734 15.023 1 93.19 31 PHE B CA 1
ATOM 2341 C C . PHE B 1 31 ? -8.242 30.797 16.234 1 93.19 31 PHE B C 1
ATOM 2343 O O . PHE B 1 31 ? -8.406 29.594 16.078 1 93.19 31 PHE B O 1
ATOM 2350 N N . ALA B 1 32 ? -8.148 31.328 17.391 1 92.38 32 ALA B N 1
ATOM 2351 C CA . ALA B 1 32 ? -8.234 3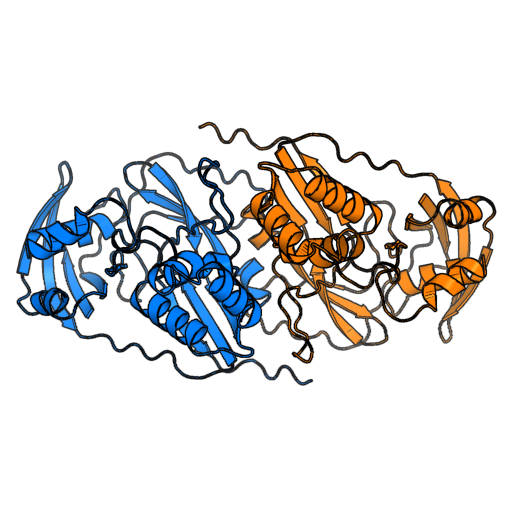0.547 18.625 1 92.38 32 ALA B CA 1
ATOM 2352 C C . ALA B 1 32 ? -9.547 29.781 18.688 1 92.38 32 ALA B C 1
ATOM 2354 O O . ALA B 1 32 ? -9.578 28.641 19.156 1 92.38 32 ALA B O 1
ATOM 2355 N N . LYS B 1 33 ? -10.594 30.375 18.203 1 91.69 33 LYS B N 1
ATOM 2356 C CA . LYS B 1 33 ? -11.906 29.75 18.203 1 91.69 33 LYS B CA 1
ATOM 2357 C C . LYS B 1 33 ? -11.938 28.5 17.328 1 91.69 33 LYS B C 1
ATOM 2359 O O . LYS B 1 33 ? -12.531 27.484 17.688 1 91.69 33 LYS B O 1
ATOM 2364 N N . ILE B 1 34 ? -11.289 28.578 16.234 1 90.62 34 ILE B N 1
ATOM 2365 C CA . ILE B 1 34 ? -11.234 27.453 15.312 1 90.62 34 ILE B CA 1
ATOM 2366 C C . ILE B 1 34 ? -10.508 26.281 15.961 1 90.62 34 ILE B C 1
ATOM 2368 O O . ILE B 1 34 ? -10.953 25.141 15.875 1 90.62 34 ILE B O 1
ATOM 2372 N N . PHE B 1 35 ? -9.438 26.594 16.656 1 91.62 35 PHE B N 1
ATOM 2373 C CA . PHE B 1 35 ? -8.586 25.547 17.219 1 91.62 35 PHE B CA 1
ATOM 2374 C C . PHE B 1 35 ? -9.227 24.922 18.453 1 91.62 35 PHE B C 1
ATOM 2376 O O . PHE B 1 35 ? -8.867 23.828 18.859 1 91.62 35 PHE B O 1
ATOM 2383 N N . SER B 1 36 ? -10.156 25.609 19.031 1 87.62 36 SER B N 1
ATOM 2384 C CA . SER B 1 36 ? -10.766 25.156 20.281 1 87.62 36 SER B CA 1
ATOM 2385 C C . SER B 1 36 ? -11.93 24.203 20.016 1 87.62 36 SER B C 1
ATOM 2387 O O . SER B 1 36 ? -12.391 23.516 20.922 1 87.62 36 SER B O 1
ATOM 2389 N N . VAL B 1 37 ? -12.422 24.219 18.797 1 80.62 37 VAL B N 1
ATOM 2390 C CA . VAL B 1 37 ? -13.531 23.328 18.469 1 80.62 37 VAL B CA 1
ATOM 2391 C C . VAL B 1 37 ? -13.055 21.875 18.484 1 80.62 37 VAL B C 1
ATOM 2393 O O . VAL B 1 37 ? -12.07 21.531 17.828 1 80.62 37 VAL B O 1
ATOM 2396 N N . GLU B 1 38 ? -13.711 21.156 19.469 1 73.44 38 GLU B N 1
ATOM 2397 C CA . GLU B 1 38 ? -13.336 19.75 19.578 1 73.44 38 GLU B CA 1
ATOM 2398 C C . GLU B 1 38 ? -14.094 18.891 18.562 1 73.44 38 GLU B C 1
ATOM 2400 O O . GLU B 1 38 ? -15.266 19.156 18.281 1 73.44 38 GLU B O 1
ATOM 2405 N N . GLY B 1 39 ? -13.398 18.047 18.047 1 67.06 39 GLY B N 1
ATOM 2406 C CA . GLY B 1 39 ? -14.023 17.062 17.188 1 67.06 39 GLY B CA 1
ATOM 2407 C C . GLY B 1 39 ? -14.367 17.594 15.812 1 67.06 39 GLY B C 1
ATOM 2408 O O . GLY B 1 39 ? -14.133 18.766 15.516 1 67.06 39 GLY B O 1
ATOM 2409 N N . GLY B 1 40 ? -14.641 16.766 14.906 1 67.62 40 GLY B N 1
ATOM 2410 C CA . GLY B 1 40 ? -15.156 17.062 13.578 1 67.62 40 GLY B CA 1
ATOM 2411 C C . GLY B 1 40 ? -14.07 17.469 12.594 1 67.62 40 GLY B C 1
ATOM 2412 O O . GLY B 1 40 ? -12.906 17.625 12.977 1 67.62 40 GLY B O 1
ATOM 2413 N N . TYR B 1 41 ? -14.461 17.531 11.359 1 74.69 41 TYR B N 1
ATOM 2414 C CA . TYR B 1 41 ? -13.578 17.953 10.281 1 74.69 41 TYR B CA 1
ATOM 2415 C C . TYR B 1 41 ? -13.648 19.469 10.086 1 74.69 41 TYR B C 1
ATOM 2417 O O . TYR B 1 41 ? -14.727 20.016 9.859 1 74.69 41 TYR B O 1
ATOM 2425 N N . LYS B 1 42 ? -12.469 20.094 10.5 1 84.81 42 LYS B N 1
ATOM 2426 C CA . LYS B 1 42 ? -12.359 21.531 10.328 1 84.81 42 LYS B CA 1
ATOM 2427 C C . LYS B 1 42 ? -11.906 21.891 8.922 1 84.81 42 LYS B C 1
ATOM 2429 O O . LYS B 1 42 ? -11.031 21.234 8.352 1 84.81 42 LYS B O 1
ATOM 2434 N N . GLU B 1 43 ? -12.586 22.891 8.375 1 90.19 43 GLU B N 1
ATOM 2435 C CA . GLU B 1 43 ? -12.125 23.391 7.082 1 90.19 43 GLU B CA 1
ATOM 2436 C C . GLU B 1 43 ? -11.023 24.438 7.258 1 90.19 43 GLU B C 1
ATOM 2438 O O . GLU B 1 43 ? -11.172 25.578 6.836 1 90.19 43 GLU B O 1
ATOM 2443 N N . PHE B 1 44 ? -10.062 24.016 7.926 1 95.5 44 PHE B N 1
ATOM 2444 C CA . PHE B 1 44 ? -8.898 24.844 8.242 1 95.5 44 PHE B CA 1
ATOM 2445 C C . PHE B 1 44 ? -7.633 24 8.289 1 95.5 44 PHE B C 1
ATOM 2447 O O . PHE B 1 44 ? -7.641 22.891 8.836 1 95.5 44 PHE B O 1
ATOM 2454 N N . HIS B 1 45 ? -6.613 24.406 7.648 1 96.75 45 HIS B N 1
ATOM 2455 C CA . HIS B 1 45 ? -5.344 23.703 7.578 1 96.75 45 HIS B CA 1
ATOM 2456 C C . HIS B 1 45 ? -4.168 24.641 7.828 1 96.75 45 HIS B C 1
ATOM 2458 O O . HIS B 1 45 ? -4.16 25.766 7.344 1 96.75 45 HIS B O 1
ATOM 2464 N N . ILE B 1 46 ? -3.209 24.156 8.594 1 97.75 46 ILE B N 1
ATOM 2465 C CA . ILE B 1 46 ? -1.935 24.859 8.727 1 97.75 46 ILE B CA 1
ATOM 2466 C C . ILE B 1 46 ? -0.784 23.875 8.5 1 97.75 46 ILE B C 1
ATOM 2468 O O . ILE B 1 46 ? -0.958 22.656 8.617 1 97.75 46 ILE B O 1
ATOM 2472 N N . THR B 1 47 ? 0.311 24.375 8.148 1 98.25 47 THR B N 1
ATOM 2473 C CA . THR B 1 47 ? 1.528 23.578 8.086 1 98.25 47 THR B CA 1
ATOM 2474 C C . THR B 1 47 ? 2.375 23.781 9.344 1 98.25 47 THR B C 1
ATOM 2476 O O . THR B 1 47 ? 2.184 24.75 10.07 1 98.25 47 THR B O 1
ATOM 2479 N N . PRO B 1 48 ? 3.283 22.812 9.617 1 98.44 48 PRO B N 1
ATOM 2480 C CA . PRO B 1 48 ? 4.379 23.219 10.5 1 98.44 48 PRO B CA 1
ATOM 2481 C C . PRO B 1 48 ? 5.25 24.312 9.891 1 98.44 48 PRO B C 1
ATOM 2483 O O . PRO B 1 48 ? 4.984 24.766 8.773 1 98.44 48 PRO B O 1
ATOM 2486 N N . LEU B 1 49 ? 6.172 24.766 10.711 1 98.69 49 LEU B N 1
ATOM 2487 C CA . LEU B 1 49 ? 7.141 25.688 10.117 1 98.69 49 LEU B CA 1
ATOM 2488 C C . LEU B 1 49 ? 7.863 25.031 8.945 1 98.69 49 LEU B C 1
ATOM 2490 O O . LEU B 1 49 ? 8.203 23.844 9.008 1 98.69 49 LEU B O 1
ATOM 2494 N N . LEU B 1 50 ? 8.039 25.781 7.906 1 98.38 50 LEU B N 1
ATOM 2495 C CA . LEU B 1 50 ? 8.758 25.344 6.715 1 98.38 50 LEU B CA 1
ATOM 2496 C C . LEU B 1 50 ? 10.07 26.094 6.555 1 98.38 50 LEU B C 1
ATOM 2498 O O . LEU B 1 50 ? 10.133 27.297 6.809 1 98.38 50 LEU B O 1
ATOM 2502 N N . ASP B 1 51 ? 11.031 25.391 6.129 1 97.44 51 ASP B N 1
ATOM 2503 C CA . ASP B 1 51 ? 12.297 26.062 5.855 1 97.44 51 ASP B CA 1
ATOM 2504 C C . ASP B 1 51 ? 12.273 26.75 4.488 1 97.44 51 ASP B C 1
ATOM 2506 O O . ASP B 1 51 ? 11.234 26.812 3.84 1 97.44 51 ASP B O 1
ATOM 2510 N N . GLU B 1 52 ? 13.43 27.219 4.027 1 94.56 52 GLU B N 1
ATOM 2511 C CA . GLU B 1 52 ? 13.523 28 2.803 1 94.56 52 GLU B CA 1
ATOM 2512 C C . GLU B 1 52 ? 13.203 27.156 1.573 1 94.56 52 GLU B C 1
ATOM 2514 O O . GLU B 1 52 ? 12.734 27.688 0.559 1 94.56 52 GLU B O 1
ATOM 2519 N N . GLU B 1 53 ? 13.406 25.891 1.75 1 94 53 GLU B N 1
ATOM 2520 C CA . GLU B 1 53 ? 13.156 24.984 0.626 1 94 53 GLU B CA 1
ATOM 2521 C C . GLU B 1 53 ? 11.734 24.438 0.669 1 94 53 GLU B C 1
ATOM 2523 O O . GLU B 1 53 ? 11.336 23.656 -0.198 1 94 53 GLU B O 1
ATOM 2528 N N . GLY B 1 54 ? 10.93 24.828 1.636 1 94.44 54 GLY B N 1
ATOM 2529 C CA . GLY B 1 54 ? 9.555 24.359 1.756 1 94.44 54 GLY B CA 1
ATOM 2530 C C . GLY B 1 54 ? 9.43 23.047 2.496 1 94.44 54 GLY B C 1
ATOM 2531 O O . GLY B 1 54 ? 8.375 22.406 2.465 1 94.44 54 GLY B O 1
ATOM 2532 N N . ARG B 1 55 ? 10.578 22.781 3.178 1 96.31 55 ARG B N 1
ATOM 2533 C CA . ARG B 1 55 ? 10.555 21.547 3.955 1 96.31 55 ARG B CA 1
ATOM 2534 C C . ARG B 1 55 ? 10.055 21.797 5.375 1 96.31 55 ARG B C 1
ATOM 2536 O O . ARG B 1 55 ? 10.445 22.781 6.008 1 96.31 55 ARG B O 1
ATOM 2543 N N . ALA B 1 56 ? 9.242 20.781 5.824 1 98.5 56 ALA B N 1
ATOM 2544 C CA . ALA B 1 56 ? 8.664 20.938 7.156 1 98.5 56 ALA B CA 1
ATOM 2545 C C . ALA B 1 56 ? 9.719 20.734 8.242 1 98.5 56 ALA B C 1
ATOM 2547 O O . ALA B 1 56 ? 10.516 19.797 8.172 1 98.5 56 ALA B O 1
ATOM 2548 N N . ILE B 1 57 ? 9.648 21.594 9.211 1 98.44 57 ILE B N 1
ATOM 2549 C CA . ILE B 1 57 ? 10.555 21.516 10.359 1 98.44 57 ILE B CA 1
ATOM 2550 C C . ILE B 1 57 ? 9.828 20.906 11.555 1 98.44 57 ILE B C 1
ATOM 2552 O O . ILE B 1 57 ? 8.938 21.531 12.133 1 98.44 57 ILE B O 1
ATOM 2556 N N . TYR B 1 58 ? 10.242 19.734 11.93 1 98.12 58 TYR B N 1
ATOM 2557 C CA . TYR B 1 58 ? 9.703 19.094 13.117 1 98.12 58 TYR B CA 1
ATOM 2558 C C . TYR B 1 58 ? 10.562 17.906 13.531 1 98.12 58 TYR B C 1
ATOM 2560 O O . TYR B 1 58 ? 11.328 17.375 12.727 1 98.12 58 TYR B O 1
ATOM 2568 N N . PRO B 1 59 ? 10.492 17.594 14.789 1 97.94 59 PRO B N 1
ATOM 2569 C CA . PRO B 1 59 ? 11.227 16.391 15.18 1 97.94 59 PRO B CA 1
ATOM 2570 C C . PRO B 1 59 ? 10.68 15.133 14.523 1 97.94 59 PRO B C 1
ATOM 2572 O O . PRO B 1 59 ? 9.492 14.828 14.664 1 97.94 59 PRO B O 1
ATOM 2575 N N . LYS B 1 60 ? 11.547 14.461 13.875 1 97 60 LYS B N 1
ATOM 2576 C CA . LYS B 1 60 ? 11.078 13.273 13.172 1 97 60 LYS B CA 1
ATOM 2577 C C . LYS B 1 60 ? 12.18 12.219 13.07 1 97 60 LYS B C 1
ATOM 2579 O O . LYS B 1 60 ? 13.367 12.547 13.172 1 97 60 LYS B O 1
ATOM 2584 N N . ARG B 1 61 ? 11.711 11.016 12.992 1 94.5 61 ARG B N 1
ATOM 2585 C CA . ARG B 1 61 ? 12.555 9.867 12.672 1 94.5 61 ARG B CA 1
ATOM 2586 C C . ARG B 1 61 ? 11.906 8.984 11.609 1 94.5 61 ARG B C 1
ATOM 2588 O O . ARG B 1 61 ? 10.875 8.352 11.859 1 94.5 61 ARG B O 1
ATOM 2595 N N . THR B 1 62 ? 12.5 8.945 10.453 1 92.44 62 THR B N 1
ATOM 2596 C CA . THR B 1 62 ? 11.961 8.156 9.352 1 92.44 62 THR B CA 1
ATOM 2597 C C . THR B 1 62 ? 12.328 6.684 9.508 1 92.44 62 THR B C 1
ATOM 2599 O O . THR B 1 62 ? 13.469 6.359 9.859 1 92.44 62 THR B O 1
ATOM 2602 N N . VAL B 1 63 ? 11.352 5.867 9.25 1 88.81 63 VAL B N 1
ATOM 2603 C CA . VAL B 1 63 ? 11.594 4.426 9.289 1 88.81 63 VAL B CA 1
ATOM 2604 C C . VAL B 1 63 ? 11.875 3.912 7.883 1 88.81 63 VAL B C 1
ATOM 2606 O O . VAL B 1 63 ? 11.039 4.043 6.984 1 88.81 63 VAL B O 1
ATOM 2609 N N . LYS B 1 64 ? 13.07 3.314 7.656 1 78.12 64 LYS B N 1
ATOM 2610 C CA . LYS B 1 64 ? 13.453 2.885 6.316 1 78.12 64 LYS B CA 1
ATOM 2611 C C . LYS B 1 64 ? 13.641 1.371 6.254 1 78.12 64 LYS B C 1
ATOM 2613 O O . LYS B 1 64 ? 14.258 0.853 5.324 1 78.12 64 LYS B O 1
ATOM 2618 N N . CYS B 1 65 ? 13.102 0.692 7.301 1 75.81 65 CYS B N 1
ATOM 2619 C CA . CYS B 1 65 ? 13.312 -0.751 7.32 1 75.81 65 CYS B CA 1
ATOM 2620 C C . CYS B 1 65 ? 11.984 -1.492 7.453 1 75.81 65 CYS B C 1
ATOM 2622 O O . CYS B 1 65 ? 11 -0.928 7.938 1 75.81 65 CYS B O 1
ATOM 2624 N N . SER B 1 66 ? 12.125 -2.676 6.805 1 76.62 66 SER B N 1
ATOM 2625 C CA . SER B 1 66 ? 10.969 -3.559 6.941 1 76.62 66 SER B CA 1
ATOM 2626 C C . SER B 1 66 ? 11.117 -4.48 8.148 1 76.62 66 SER B C 1
ATOM 2628 O O . SER B 1 66 ? 12.203 -5.016 8.398 1 76.62 66 SER B O 1
ATOM 2630 N N . PHE B 1 67 ? 10.062 -4.637 8.82 1 71.38 67 PHE B N 1
ATOM 2631 C CA . PHE B 1 67 ? 9.906 -5.59 9.914 1 71.38 67 PHE B CA 1
ATOM 2632 C C . PHE B 1 67 ? 10.883 -5.277 11.039 1 71.38 67 PHE B C 1
ATOM 2634 O O . PHE B 1 67 ? 11.25 -6.168 11.812 1 71.38 67 PHE B O 1
ATOM 2641 N N . CYS B 1 68 ? 11.523 -4.156 10.828 1 64.69 68 CYS B N 1
ATOM 2642 C CA . CYS B 1 68 ? 12.438 -3.781 11.906 1 64.69 68 CYS B CA 1
ATOM 2643 C C . CYS B 1 68 ? 11.664 -3.363 13.148 1 64.69 68 CYS B C 1
ATOM 2645 O O . CYS B 1 68 ? 10.484 -3.008 13.07 1 64.69 68 CYS B O 1
ATOM 2647 N N . THR B 1 69 ? 12.297 -3.734 14.195 1 59.84 69 THR B N 1
ATOM 2648 C CA . THR B 1 69 ? 11.781 -3.232 15.469 1 59.84 69 THR B CA 1
ATOM 2649 C C . THR B 1 69 ? 11.938 -1.716 15.547 1 59.84 69 THR B C 1
ATOM 2651 O O . THR B 1 69 ? 12.82 -1.213 16.25 1 59.84 69 THR B O 1
ATOM 2654 N N . ALA B 1 70 ? 11.859 -1.104 14.469 1 60.84 70 ALA B N 1
ATOM 2655 C CA . ALA B 1 70 ? 12.008 0.341 14.625 1 60.84 70 ALA B CA 1
ATOM 2656 C C . ALA B 1 70 ? 10.953 0.893 15.586 1 60.84 70 ALA B C 1
ATOM 2658 O O . ALA B 1 70 ? 9.914 1.394 15.164 1 60.84 70 ALA B O 1
ATOM 2659 N N . GLY B 1 71 ? 11.18 0.448 16.703 1 74.5 71 GLY B N 1
ATOM 2660 C CA . GLY B 1 71 ? 10.305 0.822 17.797 1 74.5 71 GLY B CA 1
ATOM 2661 C C . GLY B 1 71 ? 10.227 2.32 18.031 1 74.5 71 GLY B C 1
ATOM 2662 O O . GLY B 1 71 ? 10.898 3.09 17.328 1 74.5 71 GLY B O 1
ATOM 2663 N N . ARG B 1 72 ? 9.43 2.664 18.672 1 85.19 72 ARG B N 1
ATOM 2664 C CA . ARG B 1 72 ? 9.219 4.051 19.078 1 85.19 72 ARG B CA 1
ATOM 2665 C C . ARG B 1 72 ? 10.508 4.656 19.641 1 85.19 72 ARG B C 1
ATOM 2667 O O . ARG B 1 72 ? 11.148 4.062 20.516 1 85.19 72 ARG B O 1
ATOM 2674 N N . PRO B 1 73 ? 10.945 5.789 19.016 1 90 73 PRO B N 1
ATOM 2675 C CA . PRO B 1 73 ? 12.117 6.461 19.578 1 90 73 PRO B CA 1
ATOM 2676 C C . PRO B 1 73 ? 11.953 6.812 21.047 1 90 73 PRO B C 1
ATOM 2678 O O . PRO B 1 73 ? 10.82 6.941 21.531 1 90 73 PRO B O 1
ATOM 2681 N N . SER B 1 74 ? 13.141 6.836 21.688 1 90.31 74 SER B N 1
ATOM 2682 C CA . SER B 1 74 ? 13.141 7.27 23.078 1 90.31 74 SER B CA 1
ATOM 2683 C C . SER B 1 74 ? 13.625 8.711 23.203 1 90.31 74 SER B C 1
ATOM 2685 O O . SER B 1 74 ? 14.281 9.234 22.297 1 90.31 74 SER B O 1
ATOM 2687 N N . GLY B 1 75 ? 13.25 9.297 24.328 1 92.38 75 GLY B N 1
ATOM 2688 C CA . GLY B 1 75 ? 13.719 10.648 24.594 1 92.38 75 GLY B CA 1
ATOM 2689 C C . GLY B 1 75 ? 12.867 11.719 23.938 1 92.38 75 GLY B C 1
ATOM 2690 O O . GLY B 1 75 ? 11.82 11.414 23.359 1 92.38 75 GLY B O 1
ATOM 2691 N N . LYS B 1 76 ? 13.328 12.945 24.062 1 94.44 76 LYS B N 1
ATOM 2692 C CA . LYS B 1 76 ? 12.594 14.094 23.531 1 94.44 76 LYS B CA 1
ATOM 2693 C C . LYS B 1 76 ? 12.969 14.367 22.078 1 94.44 76 LYS B C 1
ATOM 2695 O O . LYS B 1 76 ? 14.078 14.039 21.656 1 94.44 76 LYS B O 1
ATOM 2700 N N . GLY B 1 77 ? 11.969 14.812 21.344 1 96.19 77 GLY B N 1
ATOM 2701 C CA . GLY B 1 77 ? 12.234 15.328 20.016 1 96.19 77 GLY B CA 1
ATOM 2702 C C . GLY B 1 77 ? 12.516 16.828 20 1 96.19 77 GLY B C 1
ATOM 2703 O O . GLY B 1 77 ? 11.734 17.609 20.531 1 96.19 77 GLY B O 1
ATOM 2704 N N . VAL B 1 78 ? 13.703 17.156 19.469 1 96.44 78 VAL B N 1
ATOM 2705 C CA . VAL B 1 78 ? 14.086 18.562 19.453 1 96.44 78 VAL B CA 1
ATOM 2706 C C . VAL B 1 78 ? 14.531 18.969 18.047 1 96.44 78 VAL B C 1
ATOM 2708 O O . VAL B 1 78 ? 15.18 18.203 17.359 1 96.44 78 VAL B O 1
ATOM 2711 N N . VAL B 1 79 ? 14.125 20.172 17.641 1 97.25 79 VAL B N 1
ATOM 2712 C CA . VAL B 1 79 ? 14.625 20.75 16.406 1 97.25 79 VAL B CA 1
ATOM 2713 C C . VAL B 1 79 ? 15.062 22.188 16.641 1 97.25 79 VAL B C 1
ATOM 2715 O O . VAL B 1 79 ? 14.461 22.906 17.438 1 97.25 79 VAL B O 1
ATOM 2718 N N . PRO B 1 80 ? 16.094 22.562 15.984 1 96.94 80 PRO B N 1
ATOM 2719 C CA . PRO B 1 80 ? 16.453 23.969 16.047 1 96.94 80 PRO B CA 1
ATOM 2720 C C . PRO B 1 80 ? 15.508 24.859 15.227 1 96.94 80 PRO B C 1
ATOM 2722 O O . PRO B 1 80 ? 15.219 24.547 14.07 1 96.94 80 PRO B O 1
ATOM 2725 N N . LEU B 1 81 ? 15.023 25.906 15.805 1 97.31 81 LEU B N 1
ATOM 2726 C CA . LEU B 1 81 ? 14.25 26.875 15.039 1 97.31 81 LEU B CA 1
ATOM 2727 C C . LEU B 1 81 ? 15.164 27.797 14.242 1 97.31 81 LEU B C 1
ATOM 2729 O O . LEU B 1 81 ? 16.109 28.375 14.789 1 97.31 81 LEU B O 1
ATOM 2733 N N . PRO B 1 82 ? 14.922 27.891 12.977 1 97.56 82 PRO B N 1
ATOM 2734 C CA . PRO B 1 82 ? 15.695 28.859 12.188 1 97.56 82 PRO B CA 1
ATOM 2735 C C . PRO B 1 82 ? 15.266 30.297 12.438 1 97.56 82 PRO B C 1
ATOM 2737 O O . PRO B 1 82 ? 14.141 30.547 12.891 1 97.56 82 PRO B O 1
ATOM 2740 N N . PRO B 1 83 ? 16.188 31.203 12.18 1 97.62 83 PRO B N 1
ATOM 2741 C CA . PRO B 1 83 ? 15.805 32.594 12.359 1 97.62 83 PRO B CA 1
ATOM 2742 C C . PRO B 1 83 ? 14.695 33.062 11.406 1 97.62 83 PRO B C 1
ATOM 2744 O O . PRO B 1 83 ? 13.961 34 11.703 1 97.62 83 PRO B O 1
ATOM 2747 N N . ASN B 1 84 ? 14.656 32.375 10.258 1 98.06 84 ASN B N 1
ATOM 2748 C CA . ASN B 1 84 ? 13.602 32.625 9.281 1 98.06 84 ASN B CA 1
ATOM 2749 C C . ASN B 1 84 ? 12.898 31.344 8.867 1 98.06 84 ASN B C 1
ATOM 2751 O O . ASN B 1 84 ? 13.539 30.312 8.68 1 98.06 84 ASN B O 1
ATOM 2755 N N . ALA B 1 85 ? 11.625 31.438 8.773 1 98.38 85 ALA B N 1
ATOM 2756 C CA . ALA B 1 85 ? 10.797 30.297 8.352 1 98.38 85 ALA B CA 1
ATOM 2757 C C . ALA B 1 85 ? 9.492 30.781 7.723 1 98.38 85 ALA B C 1
ATOM 2759 O O . ALA B 1 85 ? 9.266 31.984 7.59 1 98.38 85 ALA B O 1
ATOM 2760 N N . SER B 1 86 ? 8.781 29.922 7.215 1 98.19 86 SER B N 1
ATOM 2761 C CA . SER B 1 86 ? 7.445 30.234 6.719 1 98.19 86 SER B CA 1
ATOM 2762 C C . SER B 1 86 ? 6.434 29.188 7.156 1 98.19 86 SER B C 1
ATOM 2764 O O . SER B 1 86 ? 6.809 28.156 7.711 1 98.19 86 SER B O 1
ATOM 2766 N N . PHE B 1 87 ? 5.258 29.469 7.055 1 97.88 87 PHE B N 1
ATOM 2767 C CA . PHE B 1 87 ? 4.172 28.5 7.16 1 97.88 87 PHE B CA 1
ATOM 2768 C C . PHE B 1 87 ? 3.029 28.875 6.219 1 97.88 87 PHE B C 1
ATOM 2770 O O . PHE B 1 87 ? 2.98 29.984 5.695 1 97.88 87 PHE B O 1
ATOM 2777 N N . GLU B 1 88 ? 2.211 27.875 5.941 1 97.38 88 GLU B N 1
ATOM 2778 C CA . GLU B 1 88 ? 1.054 28.047 5.066 1 97.38 88 GLU B CA 1
ATOM 2779 C C . GLU B 1 88 ? -0.241 27.672 5.781 1 97.38 88 GLU B C 1
ATOM 2781 O O . GLU B 1 88 ? -0.223 26.906 6.746 1 97.38 88 GLU B O 1
ATOM 2786 N N . LEU B 1 89 ? -1.289 28.312 5.383 1 96.62 89 LEU B N 1
ATOM 2787 C CA . LEU B 1 89 ? -2.59 27.953 5.938 1 96.62 89 LEU B CA 1
ATOM 2788 C C . LEU B 1 89 ? -3.689 28.125 4.895 1 96.62 89 LEU B C 1
ATOM 2790 O O . LEU B 1 89 ? -3.529 28.875 3.936 1 96.62 89 LEU B O 1
ATOM 2794 N N . SER B 1 90 ? -4.707 27.344 5.07 1 96.38 90 SER B N 1
ATOM 2795 C CA . SER B 1 90 ? -5.914 27.406 4.254 1 96.38 90 SER B CA 1
ATOM 2796 C C . SER B 1 90 ? -7.172 27.422 5.121 1 96.38 90 SER B C 1
ATOM 2798 O O . SER B 1 90 ? -7.238 26.719 6.133 1 96.38 90 SER B O 1
ATOM 2800 N N . GLY B 1 91 ? -8.109 28.25 4.766 1 94.12 91 GLY B N 1
ATOM 2801 C CA . GLY B 1 91 ? -9.375 28.406 5.469 1 94.12 91 GLY B CA 1
ATOM 2802 C C . GLY B 1 91 ? -10.273 29.453 4.855 1 94.12 91 GLY B C 1
ATOM 2803 O O . GLY B 1 91 ? -10.047 29.891 3.723 1 94.12 91 GLY B O 1
ATOM 2804 N N . PRO B 1 92 ? -11.281 29.781 5.629 1 92.38 92 PRO B N 1
ATOM 2805 C CA . PRO B 1 92 ? -12.164 30.844 5.117 1 92.38 92 PRO B CA 1
ATOM 2806 C C . PRO B 1 92 ? -11.414 32.125 4.797 1 92.38 92 PRO B C 1
ATOM 2808 O O . PRO B 1 92 ? -10.555 32.562 5.57 1 92.38 92 PRO B O 1
ATOM 2811 N N . GLU B 1 93 ? -11.844 32.719 3.727 1 91.5 93 GLU B N 1
ATOM 2812 C CA . GLU B 1 93 ? -11.148 33.875 3.219 1 91.5 93 GLU B CA 1
ATOM 2813 C C . GLU B 1 93 ? -11.156 35 4.242 1 91.5 93 GLU B C 1
ATOM 2815 O O . GLU B 1 93 ? -10.141 35.688 4.438 1 91.5 93 GLU B O 1
ATOM 2820 N N . GLU B 1 94 ? -12.242 35.188 4.895 1 90.81 94 GLU B N 1
ATOM 2821 C CA . GLU B 1 94 ? -12.375 36.281 5.863 1 90.81 94 GLU B CA 1
ATOM 2822 C C . GLU B 1 94 ? -11.391 36.125 7.016 1 90.81 94 GLU B C 1
ATOM 2824 O O . GLU B 1 94 ? -10.867 37.094 7.547 1 90.81 94 GLU B O 1
ATOM 2829 N N . LEU B 1 95 ? -11.109 34.938 7.273 1 91.25 95 LEU B N 1
ATOM 2830 C CA . LEU B 1 95 ? -10.211 34.625 8.391 1 91.25 95 LEU B CA 1
ATOM 2831 C C . LEU B 1 95 ? -8.758 34.75 7.961 1 91.25 95 LEU B C 1
ATOM 2833 O O . LEU B 1 95 ? -7.965 35.438 8.625 1 91.25 95 LEU B O 1
ATOM 2837 N N . VAL B 1 96 ? -8.406 34.156 6.848 1 92.25 96 VAL B N 1
ATOM 2838 C CA . VAL B 1 96 ? -7.012 34.094 6.434 1 92.25 96 VAL B CA 1
ATOM 2839 C C . VAL B 1 96 ? -6.535 35.5 6.039 1 92.25 96 VAL B C 1
ATOM 2841 O O . VAL B 1 96 ? -5.367 35.844 6.238 1 92.25 96 VAL B O 1
ATOM 2844 N N . ASN B 1 97 ? -7.434 36.312 5.613 1 91.5 97 ASN B N 1
ATOM 2845 C CA . ASN B 1 97 ? -7.074 37.656 5.195 1 91.5 97 ASN B CA 1
ATOM 2846 C C . ASN B 1 97 ? -6.676 38.531 6.387 1 91.5 97 ASN B C 1
ATOM 2848 O O . ASN B 1 97 ? -6.047 39.594 6.215 1 91.5 97 ASN B O 1
ATOM 2852 N N . LYS B 1 98 ? -6.988 38.125 7.531 1 88.56 98 LYS B N 1
ATOM 2853 C CA . LYS B 1 98 ? -6.594 38.844 8.727 1 88.56 98 LYS B CA 1
ATOM 2854 C C . LYS B 1 98 ? -5.078 38.844 8.906 1 88.56 98 LYS B C 1
ATOM 2856 O O . LYS B 1 98 ? -4.523 39.656 9.633 1 88.56 98 LYS B O 1
ATOM 2861 N N . LEU B 1 99 ? -4.465 37.969 8.273 1 91.62 99 LEU B N 1
ATOM 2862 C CA . LEU B 1 99 ? -3.021 37.812 8.422 1 91.62 99 LEU B CA 1
ATOM 2863 C C . LEU B 1 99 ? -2.268 38.938 7.742 1 91.62 99 LEU B C 1
ATOM 2865 O O . LEU B 1 99 ? -1.077 39.125 7.992 1 91.62 99 LEU B O 1
ATOM 2869 N N . PHE B 1 100 ? -2.988 39.656 6.859 1 90.5 100 PHE B N 1
ATOM 2870 C CA . PHE B 1 100 ? -2.348 40.812 6.203 1 90.5 100 PHE B CA 1
ATOM 2871 C C . PHE B 1 100 ? -2.111 41.938 7.195 1 90.5 100 PHE B C 1
ATOM 2873 O O . PHE B 1 100 ? -1.302 42.812 6.938 1 90.5 100 PHE B O 1
ATOM 2880 N N . SER B 1 101 ? -2.887 41.875 8.242 1 80.38 101 SER B N 1
ATOM 2881 C CA . SER B 1 101 ? -2.744 42.906 9.258 1 80.38 101 SER B CA 1
ATOM 2882 C C . SER B 1 101 ? -1.861 42.438 10.406 1 80.38 101 SER B C 1
ATOM 2884 O O . SER B 1 101 ? -1.734 43.156 11.422 1 80.38 101 SER B O 1
ATOM 2886 N N . PHE B 1 102 ? -1.364 41.188 10.188 1 69.56 102 PHE B N 1
ATOM 2887 C CA . PHE B 1 102 ? -0.772 40.5 11.32 1 69.56 102 PHE B CA 1
ATOM 2888 C C . PHE B 1 102 ? 0.673 40.938 11.531 1 69.56 102 PHE B C 1
ATOM 2890 O O . PHE B 1 102 ? 1.384 41.219 10.562 1 69.56 102 PHE B O 1
ATOM 2897 N N . ASP B 1 103 ? 0.932 40.844 12.883 1 77.81 103 ASP B N 1
ATOM 2898 C CA . ASP B 1 103 ? 1.931 41.562 13.656 1 77.81 103 ASP B CA 1
ATOM 2899 C C . ASP B 1 103 ? 2.889 40.625 14.367 1 77.81 103 ASP B C 1
ATOM 2901 O O . ASP B 1 103 ? 2.99 39.438 14 1 77.81 103 ASP B O 1
ATOM 2905 N N . TYR B 1 104 ? 3.42 40.875 15.289 1 91.5 104 TYR B N 1
ATOM 2906 C CA . TYR B 1 104 ? 4.426 40.375 16.219 1 91.5 104 TYR B CA 1
ATOM 2907 C C . TYR B 1 104 ? 3.77 39.719 17.422 1 91.5 104 TYR B C 1
ATOM 2909 O O . TYR B 1 104 ? 2.74 40.188 17.906 1 91.5 104 TYR B O 1
ATOM 2917 N N . CYS B 1 105 ? 4.262 38.5 17.734 1 95.19 105 CYS B N 1
ATOM 2918 C CA . CYS B 1 105 ? 3.828 37.844 18.969 1 95.19 105 CYS B CA 1
ATOM 2919 C C . CYS B 1 105 ? 5.023 37.375 19.781 1 95.19 105 CYS B C 1
ATOM 2921 O O . CYS B 1 105 ? 6.016 36.906 19.203 1 95.19 105 CYS B O 1
ATOM 2923 N N . LYS B 1 106 ? 4.883 37.5 21.109 1 95.69 106 LYS B N 1
ATOM 2924 C CA . LYS B 1 106 ? 5.793 36.906 22.078 1 95.69 106 LYS B CA 1
ATOM 2925 C C . LYS B 1 106 ? 5.141 35.688 22.766 1 95.69 106 LYS B C 1
ATOM 2927 O O . LYS B 1 106 ? 4.195 35.875 23.531 1 95.69 106 LYS B O 1
ATOM 2932 N N . LEU B 1 107 ? 5.68 34.531 22.453 1 95.06 107 LEU B N 1
ATOM 2933 C CA . LEU B 1 107 ? 5.062 33.312 22.938 1 95.06 107 LEU B CA 1
ATOM 2934 C C . LEU B 1 107 ? 5.914 32.656 24.031 1 95.06 107 LEU B C 1
ATOM 2936 O O . LEU B 1 107 ? 7.145 32.656 23.938 1 95.06 107 LEU B O 1
ATOM 2940 N N . GLU B 1 108 ? 5.219 32.062 24.938 1 92.38 108 GLU B N 1
ATOM 2941 C CA . GLU B 1 108 ? 5.898 31.344 26.016 1 92.38 108 GLU B CA 1
ATOM 2942 C C . GLU B 1 108 ? 5.656 29.844 25.906 1 92.38 108 GLU B C 1
ATOM 2944 O O . GLU B 1 108 ? 4.512 29.391 25.953 1 92.38 108 GLU B O 1
ATOM 2949 N N . PHE B 1 109 ? 6.664 29.109 25.688 1 89.06 109 PHE B N 1
ATOM 2950 C CA . PHE B 1 109 ? 6.637 27.641 25.688 1 89.06 109 PHE B CA 1
ATOM 2951 C C . PHE B 1 109 ? 7.516 27.078 26.797 1 89.06 109 PHE B C 1
ATOM 2953 O O . PHE B 1 109 ? 8.719 26.906 26.609 1 89.06 109 PHE B O 1
ATOM 2960 N N . GLY B 1 110 ? 6.902 26.75 27.891 1 83 110 GLY B N 1
ATOM 2961 C CA . GLY B 1 110 ? 7.691 26.391 29.062 1 83 110 GLY B CA 1
ATOM 2962 C C . GLY B 1 110 ? 8.57 27.516 29.547 1 83 110 GLY B C 1
ATOM 2963 O O . GLY B 1 110 ? 8.078 28.594 29.875 1 83 110 GLY B O 1
ATOM 2964 N N . ARG B 1 111 ? 9.93 27.297 29.562 1 86.12 111 ARG B N 1
ATOM 2965 C CA . ARG B 1 111 ? 10.883 28.297 30.047 1 86.12 111 ARG B CA 1
ATOM 2966 C C . ARG B 1 111 ? 11.438 29.125 28.891 1 86.12 111 ARG B C 1
ATOM 2968 O O . ARG B 1 111 ? 12.266 30.016 29.109 1 86.12 111 ARG B O 1
ATOM 2975 N N . LYS B 1 112 ? 10.875 28.828 27.797 1 90.5 112 LYS B N 1
ATOM 2976 C CA . LYS B 1 112 ? 11.406 29.5 26.625 1 90.5 112 LYS B CA 1
ATOM 2977 C C . LYS B 1 112 ? 10.438 30.578 26.125 1 90.5 112 LYS B C 1
ATOM 2979 O O . LYS B 1 112 ? 9.227 30.375 26.141 1 90.5 112 LYS B O 1
ATOM 2984 N N . VAL B 1 113 ? 11.023 31.672 25.812 1 95 113 VAL B N 1
ATOM 2985 C CA . VAL B 1 113 ? 10.281 32.75 25.156 1 95 113 VAL B CA 1
ATOM 2986 C C . VAL B 1 113 ? 10.648 32.781 23.688 1 95 113 VAL B C 1
ATOM 2988 O O . VAL B 1 113 ? 11.82 32.906 23.328 1 95 113 VAL B O 1
ATOM 2991 N N . ILE B 1 114 ? 9.656 32.688 22.828 1 96.62 114 ILE B N 1
ATOM 2992 C CA . ILE B 1 114 ? 9.867 32.719 21.375 1 96.62 114 ILE B CA 1
ATOM 2993 C C . ILE B 1 114 ? 9.094 33.875 20.766 1 96.62 114 ILE B C 1
ATOM 2995 O O . ILE B 1 114 ? 7.871 33.969 20.875 1 96.62 114 ILE B O 1
ATOM 2999 N N . GLU B 1 115 ? 9.836 34.719 20.172 1 97.25 115 GLU B N 1
ATOM 3000 C CA . GLU B 1 115 ? 9.211 35.812 19.438 1 97.25 115 GLU B CA 1
ATOM 3001 C C . GLU B 1 115 ? 9.055 35.5 17.953 1 97.25 115 GLU B C 1
ATOM 3003 O O . GLU B 1 115 ? 9.961 34.906 17.344 1 97.25 115 GLU B O 1
ATOM 3008 N N . ILE B 1 116 ? 7.902 35.844 17.438 1 96.81 116 ILE B N 1
ATOM 3009 C CA . ILE B 1 116 ? 7.613 35.625 16.031 1 96.81 116 ILE B CA 1
ATOM 3010 C C . ILE B 1 116 ? 7.117 36.938 15.391 1 96.81 116 ILE B C 1
ATOM 3012 O O . ILE B 1 116 ? 6.199 37.562 15.906 1 96.81 116 ILE B O 1
ATOM 3016 N N . GLU B 1 117 ? 7.742 37.312 14.359 1 96.25 117 GLU B N 1
ATOM 3017 C CA . GLU B 1 117 ? 7.363 38.5 13.617 1 96.25 117 GLU B CA 1
ATOM 3018 C C . GLU B 1 117 ? 7.035 38.188 12.164 1 96.25 117 GLU B C 1
ATOM 3020 O O . GLU B 1 117 ? 7.793 37.469 11.5 1 96.25 117 GLU B O 1
ATOM 3025 N N . THR B 1 118 ? 5.922 38.688 11.695 1 96.44 118 THR B N 1
ATOM 3026 C CA . THR B 1 118 ? 5.559 38.5 10.297 1 96.44 118 THR B CA 1
ATOM 3027 C C . THR B 1 118 ? 6.426 39.344 9.383 1 96.44 118 THR B C 1
ATOM 3029 O O . THR B 1 118 ? 6.539 40.562 9.586 1 96.44 118 THR B O 1
ATOM 3032 N N . VAL B 1 119 ? 7 38.688 8.438 1 96 119 VAL B N 1
ATOM 3033 C CA . VAL B 1 119 ? 7.859 39.406 7.484 1 96 119 VAL B CA 1
ATOM 3034 C C . VAL B 1 119 ? 7.082 39.688 6.203 1 96 119 VAL B C 1
ATOM 3036 O O . VAL B 1 119 ? 7.195 40.75 5.625 1 96 119 VAL B O 1
ATOM 3039 N N . ALA B 1 120 ? 6.371 38.719 5.754 1 95.31 120 ALA B N 1
ATOM 3040 C CA . ALA B 1 120 ? 5.59 38.844 4.527 1 95.31 120 ALA B CA 1
ATOM 3041 C C . ALA B 1 120 ? 4.402 37.906 4.516 1 95.31 120 ALA B C 1
ATOM 3043 O O . ALA B 1 120 ? 4.441 36.844 5.148 1 95.31 120 ALA B O 1
ATOM 3044 N N . VAL B 1 121 ? 3.354 38.312 3.889 1 95.31 121 VAL B N 1
ATOM 3045 C CA . VAL B 1 121 ? 2.172 37.469 3.658 1 95.31 121 VAL B CA 1
ATOM 3046 C C . VAL B 1 121 ? 1.857 37.438 2.166 1 95.31 121 VAL B C 1
ATOM 3048 O O . VAL B 1 121 ? 1.799 38.469 1.504 1 95.31 121 VAL B O 1
ATOM 3051 N N . GLU B 1 122 ? 1.728 36.219 1.668 1 94.12 122 GLU B N 1
ATOM 3052 C CA . GLU B 1 122 ? 1.452 36.062 0.242 1 94.12 122 GLU B CA 1
ATOM 3053 C C . GLU B 1 122 ? 0.328 35.062 -0.003 1 94.12 122 GLU B C 1
ATOM 3055 O O . GLU B 1 122 ? 0.199 34.094 0.726 1 94.12 122 GLU B O 1
ATOM 3060 N N . GLU B 1 123 ? -0.449 35.344 -1.004 1 92.56 123 GLU B N 1
ATOM 3061 C CA . GLU B 1 123 ? -1.431 34.375 -1.452 1 92.56 123 GLU B CA 1
ATOM 3062 C C . GLU B 1 123 ? -0.778 33.281 -2.314 1 92.56 123 GLU B C 1
ATOM 3064 O O . GLU B 1 123 ? 0.079 33.594 -3.148 1 92.56 123 GLU B O 1
ATOM 3069 N N . VAL B 1 124 ? -1.17 32.062 -1.976 1 89.5 124 VAL B N 1
ATOM 3070 C CA . VAL B 1 124 ? -0.628 30.953 -2.754 1 89.5 124 VAL B CA 1
ATOM 3071 C C . VAL B 1 124 ? -1.703 30.406 -3.689 1 89.5 124 VAL B C 1
ATOM 3073 O O . VAL B 1 124 ? -2.799 30.047 -3.248 1 89.5 124 VAL B O 1
ATOM 3076 N N . ASP B 1 125 ? -1.403 30.375 -4.973 1 85.88 125 ASP B N 1
ATOM 3077 C CA . ASP B 1 125 ? -2.305 29.781 -5.961 1 85.88 125 ASP B CA 1
ATOM 3078 C C . ASP B 1 125 ? -2.094 28.281 -6.066 1 85.88 125 ASP B C 1
ATOM 3080 O O . ASP B 1 125 ? -0.957 27.812 -6.141 1 85.88 125 ASP B O 1
ATOM 3084 N N . LEU B 1 126 ? -3.221 27.672 -5.988 1 86.88 126 LEU B N 1
ATOM 3085 C CA . LEU B 1 126 ? -3.139 26.219 -6.125 1 86.88 126 LEU B CA 1
ATOM 3086 C C . LEU B 1 126 ? -3.346 25.797 -7.574 1 86.88 126 LEU B C 1
ATOM 3088 O O . LEU B 1 126 ? -4.422 26 -8.141 1 86.88 126 LEU B O 1
ATOM 3092 N N . ASP B 1 127 ? -2.316 25.531 -8.289 1 90.12 127 ASP B N 1
ATOM 3093 C CA . ASP B 1 127 ? -2.348 24.953 -9.633 1 90.12 127 ASP B CA 1
ATOM 3094 C C . ASP B 1 127 ? -1.774 23.547 -9.633 1 90.12 127 ASP B C 1
ATOM 3096 O O . ASP B 1 127 ? -0.566 23.359 -9.469 1 90.12 127 ASP B O 1
ATOM 3100 N N . LEU B 1 128 ? -2.672 22.656 -9.867 1 94.19 128 LEU B N 1
ATOM 3101 C CA . LEU B 1 128 ? -2.236 21.266 -9.789 1 94.19 128 LEU B CA 1
ATOM 3102 C C . LEU B 1 128 ? -1.63 20.812 -11.117 1 94.19 128 LEU B C 1
ATOM 3104 O O . LEU B 1 128 ? -1.03 19.734 -11.195 1 94.19 128 LEU B O 1
ATOM 3108 N N . GLY B 1 129 ? -1.815 21.656 -12.062 1 93.12 129 GLY B N 1
ATOM 3109 C CA . GLY B 1 129 ? -1.304 21.297 -13.375 1 93.12 129 GLY B CA 1
ATOM 3110 C C . GLY B 1 129 ? -2.164 20.281 -14.094 1 93.12 129 GLY B C 1
ATOM 3111 O O . GLY B 1 129 ? -3.363 20.172 -13.82 1 93.12 129 GLY B O 1
ATOM 3112 N N . GLU B 1 130 ? -1.574 19.703 -15.188 1 91.56 130 GLU B N 1
ATOM 3113 C CA . GLU B 1 130 ? -2.271 18.703 -15.984 1 91.56 130 GLU B CA 1
ATOM 3114 C C . GLU B 1 130 ? -1.424 17.438 -16.156 1 91.56 130 GLU B C 1
ATOM 3116 O O . GLU B 1 130 ? -0.195 17.5 -16.062 1 91.56 130 GLU B O 1
ATOM 3121 N N . GLY B 1 131 ? -2.178 16.375 -16.281 1 92.31 131 GLY B N 1
ATOM 3122 C CA . GLY B 1 131 ? -1.495 15.109 -16.531 1 92.31 131 GLY B CA 1
ATOM 3123 C C . GLY B 1 131 ? -2.305 13.906 -16.094 1 92.31 131 GLY B C 1
ATOM 3124 O O . GLY B 1 131 ? -3.395 14.047 -15.539 1 92.31 131 GLY B O 1
ATOM 3125 N N . SER B 1 132 ? -1.722 12.734 -16.406 1 91.5 132 SER B N 1
ATOM 3126 C CA . SER B 1 132 ? -2.43 11.492 -16.125 1 91.5 132 SER B CA 1
ATOM 3127 C C . SER B 1 132 ? -1.978 10.898 -14.797 1 91.5 132 SER B C 1
ATOM 3129 O O . SER B 1 132 ? -2.543 9.906 -14.328 1 91.5 132 SER B O 1
ATOM 3131 N N . GLY B 1 133 ? -0.905 11.492 -14.266 1 93.94 133 GLY B N 1
ATOM 3132 C CA . GLY B 1 133 ? -0.439 11.078 -12.953 1 93.94 133 GLY B CA 1
ATOM 3133 C C . GLY B 1 133 ? -0.636 12.141 -11.883 1 93.94 133 GLY B C 1
ATOM 3134 O O . GLY B 1 133 ? -0.448 13.328 -12.148 1 93.94 133 GLY B O 1
ATOM 3135 N N . LEU B 1 134 ? -1.094 11.758 -10.773 1 96.62 134 LEU B N 1
ATOM 3136 C CA . LEU B 1 134 ? -1.193 12.641 -9.625 1 96.62 134 LEU B CA 1
ATOM 3137 C C . LEU B 1 134 ? -0.08 12.359 -8.617 1 96.62 134 LEU B C 1
ATOM 3139 O O . LEU B 1 134 ? -0.07 11.305 -7.98 1 96.62 134 LEU B O 1
ATOM 3143 N N . TRP B 1 135 ? 0.792 13.25 -8.523 1 96.56 135 TRP B N 1
ATOM 3144 C CA . TRP B 1 135 ? 1.88 13.148 -7.555 1 96.56 135 TRP B CA 1
ATOM 3145 C C . TRP B 1 135 ? 1.491 13.805 -6.23 1 96.56 135 TRP B C 1
ATOM 3147 O O . TRP B 1 135 ? 1.024 14.945 -6.207 1 96.56 135 TRP B O 1
ATOM 3157 N N . VAL B 1 136 ? 1.622 13.055 -5.16 1 97.56 136 VAL B N 1
ATOM 3158 C CA . VAL B 1 136 ? 1.339 13.547 -3.814 1 97.56 136 VAL B CA 1
ATOM 3159 C C . VAL B 1 136 ? 2.598 13.453 -2.955 1 97.56 136 VAL B C 1
ATOM 3161 O O . VAL B 1 136 ? 3.113 12.359 -2.711 1 97.56 136 VAL B O 1
ATOM 3164 N N . LYS B 1 137 ? 3.074 14.539 -2.498 1 97.44 137 LYS B N 1
ATOM 3165 C CA . LYS B 1 137 ? 4.234 14.594 -1.615 1 97.44 137 LYS B CA 1
ATOM 3166 C C . LYS B 1 137 ? 3.848 15.094 -0.227 1 97.44 137 LYS B C 1
ATOM 3168 O O . LYS B 1 137 ? 3.318 16.203 -0.084 1 97.44 137 LYS B O 1
ATOM 3173 N N . PHE B 1 138 ? 4.148 14.289 0.761 1 97.62 138 PHE B N 1
ATOM 3174 C CA . PHE B 1 138 ? 3.883 14.68 2.141 1 97.62 138 PHE B CA 1
ATOM 3175 C C . PHE B 1 138 ? 4.98 15.602 2.662 1 97.62 138 PHE B C 1
ATOM 3177 O O . PHE B 1 138 ? 6.148 15.211 2.715 1 97.62 138 PHE B O 1
ATOM 3184 N N . ARG B 1 139 ? 4.617 16.766 3.049 1 97.06 139 ARG B N 1
ATOM 3185 C CA . ARG B 1 139 ? 5.598 17.656 3.664 1 97.06 139 ARG B CA 1
ATOM 3186 C C . ARG B 1 139 ? 5.656 17.453 5.172 1 97.06 139 ARG B C 1
ATOM 3188 O O . ARG B 1 139 ? 6.719 17.578 5.781 1 97.06 139 ARG B O 1
ATOM 3195 N N . GLY B 1 140 ? 4.555 17.078 5.734 1 96.06 140 GLY B N 1
ATOM 3196 C CA . GLY B 1 140 ? 4.449 16.719 7.137 1 96.06 140 GLY B CA 1
ATOM 3197 C C . GLY B 1 140 ? 3.883 15.328 7.348 1 96.06 140 GLY B C 1
ATOM 3198 O O . GLY B 1 140 ? 3.479 14.664 6.391 1 96.06 140 GLY B O 1
ATOM 3199 N N . PRO B 1 141 ? 3.926 14.891 8.641 1 97.56 141 PRO B N 1
ATOM 3200 C CA . PRO B 1 141 ? 3.352 13.578 8.938 1 97.56 141 PRO B CA 1
ATOM 3201 C C . PRO B 1 141 ? 1.846 13.523 8.68 1 97.56 141 PRO B C 1
ATOM 3203 O O . PRO B 1 141 ? 1.118 14.445 9.062 1 97.56 141 PRO B O 1
ATOM 3206 N N . ALA B 1 142 ? 1.389 12.484 8.008 1 97.38 142 ALA B N 1
ATOM 3207 C CA . ALA B 1 142 ? -0.033 12.312 7.723 1 97.38 142 ALA B CA 1
ATOM 3208 C C . ALA B 1 142 ? -0.638 11.203 8.586 1 97.38 142 ALA B C 1
ATOM 3210 O O . ALA B 1 142 ? -0.239 10.047 8.484 1 97.38 142 ALA B O 1
ATOM 3211 N N . VAL B 1 143 ? -1.564 11.609 9.367 1 94.5 143 VAL B N 1
ATOM 3212 C CA . VAL B 1 143 ? -2.295 10.656 10.195 1 94.5 143 VAL B CA 1
ATOM 3213 C C . VAL B 1 143 ? -3.561 10.203 9.469 1 94.5 143 VAL B C 1
ATOM 3215 O O . VAL B 1 143 ? -4.566 10.914 9.469 1 94.5 143 VAL B O 1
ATOM 3218 N N . LEU B 1 144 ? -3.469 8.992 8.961 1 93.62 144 LEU B N 1
ATOM 3219 C CA . LEU B 1 144 ? -4.582 8.516 8.141 1 93.62 144 LEU B CA 1
ATOM 3220 C C . LEU B 1 144 ? -5.676 7.906 9.008 1 93.62 144 LEU B C 1
ATOM 3222 O O . LEU B 1 144 ? -5.383 7.23 10 1 93.62 144 LEU B O 1
ATOM 3226 N N . ARG B 1 145 ? -6.82 8.227 8.625 1 89.12 145 ARG B N 1
ATOM 3227 C CA . ARG B 1 145 ? -7.969 7.594 9.266 1 89.12 145 ARG B CA 1
ATOM 3228 C C . ARG B 1 145 ? -8.383 6.328 8.523 1 89.12 145 ARG B C 1
ATOM 3230 O O . ARG B 1 145 ? -8.367 6.293 7.289 1 89.12 145 ARG B O 1
ATOM 3237 N N . ASP B 1 146 ? -8.695 5.336 9.266 1 90.38 146 ASP B N 1
ATOM 3238 C CA . ASP B 1 146 ? -9.172 4.082 8.68 1 90.38 146 ASP B CA 1
ATOM 3239 C C . ASP B 1 146 ? -10.656 4.164 8.336 1 90.38 146 ASP B C 1
ATOM 3241 O O . ASP B 1 146 ? -11.508 4.125 9.227 1 90.38 146 ASP B O 1
ATOM 3245 N N . PRO B 1 147 ? -10.953 4.223 7.066 1 91.19 147 PRO B N 1
ATOM 3246 C CA . PRO B 1 147 ? -12.367 4.371 6.715 1 91.19 147 PRO B CA 1
ATOM 3247 C C . PRO B 1 147 ? -13.164 3.09 6.93 1 91.19 147 PRO B C 1
ATOM 3249 O O . PRO B 1 147 ? -14.398 3.113 6.887 1 91.19 147 PRO B O 1
ATOM 3252 N N . TRP B 1 148 ? -12.492 2.021 7.164 1 89.06 148 TRP B N 1
ATOM 3253 C CA . TRP B 1 148 ? -13.156 0.726 7.25 1 89.06 148 TRP B CA 1
ATOM 3254 C C . TRP B 1 148 ? -13.43 0.344 8.703 1 89.06 148 TRP B C 1
ATOM 3256 O O . TRP B 1 148 ? -14.125 -0.634 8.977 1 89.06 148 TRP B O 1
ATOM 3266 N N . ARG B 1 149 ? -12.867 1.175 9.5 1 83.94 149 ARG B N 1
ATOM 3267 C CA . ARG B 1 149 ? -12.984 0.875 10.922 1 83.94 149 ARG B CA 1
ATOM 3268 C C . ARG B 1 149 ? -14.406 1.097 11.414 1 83.94 149 ARG B C 1
ATOM 3270 O O . ARG B 1 149 ? -15.031 2.113 11.094 1 83.94 149 ARG B O 1
ATOM 3277 N N . GLY B 1 150 ? -14.805 0.1 12.094 1 74.19 150 GLY B N 1
ATOM 3278 C CA . GLY B 1 150 ? -16.109 0.255 12.711 1 74.19 150 GLY B CA 1
ATOM 3279 C C . GLY B 1 150 ? -16.062 1.023 14.016 1 74.19 150 GLY B C 1
ATOM 3280 O O . GLY B 1 150 ? -14.992 1.229 14.586 1 74.19 150 GLY B O 1
ATOM 3281 N N . PRO B 1 151 ? -17.25 1.476 14.352 1 70.31 151 PRO B N 1
ATOM 3282 C CA . PRO B 1 151 ? -17.312 2.152 15.648 1 70.31 151 PRO B CA 1
ATOM 3283 C C . PRO B 1 151 ? -16.797 1.279 16.797 1 70.31 151 PRO B C 1
ATOM 3285 O O . PRO B 1 151 ? -17.125 0.088 16.859 1 70.31 151 PRO B O 1
ATOM 3288 N N . GLY B 1 152 ? -15.93 1.79 17.688 1 69.75 152 GLY B N 1
ATOM 3289 C CA . GLY B 1 152 ? -15.492 1.077 18.875 1 69.75 152 GLY B CA 1
ATOM 3290 C C . GLY B 1 152 ? -14.242 0.25 18.641 1 69.75 152 GLY B C 1
ATOM 3291 O O . GLY B 1 152 ? -13.656 -0.274 19.594 1 69.75 152 GLY B O 1
ATOM 3292 N N . GLU B 1 153 ? -13.938 0.157 17.375 1 72.25 153 GLU B N 1
ATOM 3293 C CA . GLU B 1 153 ? -12.766 -0.662 17.094 1 72.25 153 GLU B CA 1
ATOM 3294 C C . GLU B 1 153 ? -11.477 0.102 17.375 1 72.25 153 GLU B C 1
ATOM 3296 O O . GLU B 1 153 ? -11.453 1.333 17.328 1 72.25 153 GLU B O 1
ATOM 3301 N N . GLU B 1 154 ? -10.516 -0.7 17.734 1 70.12 154 GLU B N 1
ATOM 3302 C CA . GLU B 1 154 ? -9.211 -0.114 18.031 1 70.12 154 GLU B CA 1
ATOM 3303 C C . GLU B 1 154 ? -8.672 0.662 16.844 1 70.12 154 GLU B C 1
ATOM 3305 O O . GLU B 1 154 ? -8.805 0.221 15.695 1 70.12 154 GLU B O 1
ATOM 3310 N N . LEU B 1 155 ? -8.211 1.786 17.234 1 70.31 155 LEU B N 1
ATOM 3311 C CA . LEU B 1 155 ? -7.602 2.621 16.203 1 70.31 155 LEU B CA 1
ATOM 3312 C C . LEU B 1 155 ? -6.207 2.117 15.844 1 70.31 155 LEU B C 1
ATOM 3314 O O . LEU B 1 155 ? -5.375 1.913 16.734 1 70.31 155 LEU B O 1
ATOM 3318 N N . ARG B 1 156 ? -6.09 1.742 14.641 1 76.06 156 ARG B N 1
ATOM 3319 C CA . ARG B 1 156 ? -4.762 1.421 14.117 1 76.06 156 ARG B CA 1
ATOM 3320 C C . ARG B 1 156 ? -4.426 2.287 12.906 1 76.06 156 ARG B C 1
ATOM 3322 O O . ARG B 1 156 ? -5.27 2.498 12.031 1 76.06 156 ARG B O 1
ATOM 3329 N N . THR B 1 157 ? -3.242 2.725 13.008 1 81.12 157 THR B N 1
ATOM 3330 C CA . THR B 1 157 ? -2.801 3.598 11.922 1 81.12 157 THR B CA 1
ATOM 3331 C C . THR B 1 157 ? -2.617 2.809 10.633 1 81.12 157 THR B C 1
ATOM 3333 O O . THR B 1 157 ? -2.061 1.708 10.641 1 81.12 157 THR B O 1
ATOM 3336 N N . ARG B 1 158 ? -3.182 3.365 9.617 1 88.5 158 ARG B N 1
ATOM 3337 C CA . ARG B 1 158 ? -2.941 2.824 8.281 1 88.5 158 ARG B CA 1
ATOM 3338 C C . ARG B 1 158 ? -1.714 3.467 7.645 1 88.5 158 ARG B C 1
ATOM 3340 O O . ARG B 1 158 ? -1.498 4.672 7.777 1 88.5 158 ARG B O 1
ATOM 3347 N N . PHE B 1 159 ? -0.964 2.625 6.934 1 90.31 159 PHE B N 1
ATOM 3348 C CA . PHE B 1 159 ? 0.272 3.176 6.391 1 90.31 159 PHE B CA 1
ATOM 3349 C C . PHE B 1 159 ? 0.292 3.064 4.871 1 90.31 159 PHE B C 1
ATOM 3351 O O . PHE B 1 159 ? 1.124 3.688 4.207 1 90.31 159 PHE B O 1
ATOM 3358 N N . LEU B 1 160 ? -0.604 2.297 4.285 1 93.19 160 LEU B N 1
ATOM 3359 C CA . LEU B 1 160 ? -0.627 2.246 2.828 1 93.19 160 LEU B CA 1
ATOM 3360 C C . LEU B 1 160 ? -1.332 3.469 2.252 1 93.19 160 LEU B C 1
ATOM 3362 O O . LEU B 1 160 ? -2.455 3.787 2.648 1 93.19 160 LEU B O 1
ATOM 3366 N N . PRO B 1 161 ? -0.677 4.074 1.345 1 94.56 161 PRO B N 1
ATOM 3367 C CA . PRO B 1 161 ? -1.317 5.246 0.743 1 94.56 161 PRO B CA 1
ATOM 3368 C C . PRO B 1 161 ? -2.303 4.875 -0.363 1 94.56 161 PRO B C 1
ATOM 3370 O O . PRO B 1 161 ? -2.207 5.391 -1.479 1 94.56 161 PRO B O 1
ATOM 3373 N N . SER B 1 162 ? -3.219 4.008 -0.044 1 95.12 162 SER B N 1
ATOM 3374 C CA . SER B 1 162 ? -4.312 3.775 -0.983 1 95.12 162 SER B CA 1
ATOM 3375 C C . SER B 1 162 ? -5.215 5 -1.089 1 95.12 162 SER B C 1
ATOM 3377 O O . SER B 1 162 ? -5.32 5.785 -0.144 1 95.12 162 SER B O 1
ATOM 3379 N N . PRO B 1 163 ? -5.867 5.145 -2.213 1 96.25 163 PRO B N 1
ATOM 3380 C CA . PRO B 1 163 ? -6.711 6.332 -2.371 1 96.25 163 PRO B CA 1
ATOM 3381 C C . PRO B 1 163 ? -7.77 6.457 -1.277 1 96.25 163 PRO B C 1
ATOM 3383 O O . PRO B 1 163 ? -7.992 7.547 -0.749 1 96.25 163 PRO B O 1
ATOM 3386 N N . SER B 1 164 ? -8.352 5.348 -0.92 1 95 164 SER B N 1
ATOM 3387 C CA . SER B 1 164 ? -9.406 5.391 0.088 1 95 164 SER B CA 1
ATOM 3388 C C . SER B 1 164 ? -8.844 5.754 1.459 1 95 164 SER B C 1
ATOM 3390 O O . SER B 1 164 ? -9.539 6.355 2.279 1 95 164 SER B O 1
ATOM 3392 N N . HIS B 1 165 ? -7.602 5.371 1.735 1 95 165 HIS B N 1
ATOM 3393 C CA . HIS B 1 165 ? -6.98 5.742 3.002 1 95 165 HIS B CA 1
ATOM 3394 C C . HIS B 1 165 ? -6.535 7.199 2.992 1 95 165 HIS B C 1
ATOM 3396 O O . HIS B 1 165 ? -6.84 7.953 3.92 1 95 165 HIS B O 1
ATOM 3402 N N . LEU B 1 166 ? -5.938 7.531 1.953 1 96.94 166 LEU B N 1
ATOM 3403 C CA . LEU B 1 166 ? -5.289 8.828 1.853 1 96.94 166 LEU B CA 1
ATOM 3404 C C . LEU B 1 166 ? -6.316 9.953 1.848 1 96.94 166 LEU B C 1
ATOM 3406 O O . LEU B 1 166 ? -6.117 10.992 2.486 1 96.94 166 LEU B O 1
ATOM 3410 N N . PHE B 1 167 ? -7.445 9.742 1.176 1 97.75 167 PHE B N 1
ATOM 3411 C CA . PHE B 1 167 ? -8.375 10.828 0.924 1 97.75 167 PHE B CA 1
ATOM 3412 C C . PHE B 1 167 ? -9.672 10.633 1.711 1 97.75 167 PHE B C 1
ATOM 3414 O O . PHE B 1 167 ? -10.664 11.305 1.459 1 97.75 167 PHE B O 1
ATOM 3421 N N . SER B 1 168 ? -9.648 9.719 2.662 1 95.75 168 SER B N 1
ATOM 3422 C CA . SER B 1 168 ? -10.859 9.352 3.383 1 95.75 168 SER B CA 1
ATOM 3423 C C . SER B 1 168 ? -11.461 10.555 4.102 1 95.75 168 SER B C 1
ATOM 3425 O O . SER B 1 168 ? -12.672 10.789 4.023 1 95.75 168 SER B O 1
ATOM 3427 N N . VAL B 1 169 ? -10.648 11.297 4.758 1 95.06 169 VAL B N 1
ATOM 3428 C CA . VAL B 1 169 ? -11.141 12.422 5.543 1 95.06 169 VAL B CA 1
ATOM 3429 C C . VAL B 1 169 ? -11.68 13.5 4.609 1 95.06 169 VAL B C 1
ATOM 3431 O O . VAL B 1 169 ? -12.711 14.117 4.895 1 95.06 169 VAL B O 1
ATOM 3434 N N . ASN B 1 170 ? -11.008 13.719 3.52 1 97.19 170 ASN B N 1
ATOM 3435 C CA . ASN B 1 170 ? -11.484 14.672 2.523 1 97.19 170 ASN B CA 1
ATOM 3436 C C . ASN B 1 170 ? -12.836 14.258 1.947 1 97.19 170 ASN B C 1
ATOM 3438 O O . ASN B 1 170 ? -13.742 15.086 1.823 1 97.19 170 ASN B O 1
ATOM 3442 N N . ALA B 1 171 ? -12.922 12.977 1.634 1 97.25 171 ALA B N 1
ATOM 3443 C CA . ALA B 1 171 ? -14.18 12.453 1.113 1 97.25 171 ALA B CA 1
ATOM 3444 C C . ALA B 1 171 ? -15.305 12.617 2.129 1 97.25 171 ALA B C 1
ATOM 3446 O O . ALA B 1 171 ? -16.422 12.992 1.767 1 97.25 171 ALA B O 1
ATOM 3447 N N . TYR B 1 172 ? -14.984 12.391 3.357 1 95.06 172 TYR B N 1
ATOM 3448 C CA . TYR B 1 172 ? -15.992 12.508 4.402 1 95.06 172 TYR B CA 1
ATOM 3449 C C . TYR B 1 172 ? -16.438 13.953 4.574 1 95.06 172 TYR B C 1
ATOM 3451 O O . TYR B 1 172 ? -17.625 14.227 4.738 1 95.06 172 TYR B O 1
ATOM 3459 N N . SER B 1 173 ? -15.492 14.844 4.559 1 94.12 173 SER B N 1
ATOM 3460 C CA . SER B 1 173 ? -15.781 16.266 4.73 1 94.12 173 SER B CA 1
ATOM 3461 C C . SER B 1 173 ? -16.719 16.781 3.643 1 94.12 173 SER B C 1
ATOM 3463 O O . SER B 1 173 ? -17.625 17.562 3.916 1 94.12 173 SER B O 1
ATOM 3465 N N . LEU B 1 174 ? -16.562 16.266 2.475 1 95.94 174 LEU B N 1
ATOM 3466 C CA . LEU B 1 174 ? -17.297 16.797 1.328 1 95.94 174 LEU B CA 1
ATOM 3467 C C . LEU B 1 174 ? -18.594 16.031 1.094 1 95.94 174 LEU B C 1
ATOM 3469 O O . LEU B 1 174 ? -19.578 16.609 0.619 1 95.94 174 LEU B O 1
ATOM 3473 N N . PHE B 1 175 ? -18.469 14.703 1.311 1 96.5 175 PHE B N 1
ATOM 3474 C CA . PHE B 1 175 ? -19.547 13.836 0.857 1 96.5 175 PHE B CA 1
ATOM 3475 C C . PHE B 1 175 ? -19.969 12.867 1.959 1 96.5 175 PHE B C 1
ATOM 3477 O O . PHE B 1 175 ? -20.016 11.656 1.74 1 96.5 175 PHE B O 1
ATOM 3484 N N . LYS B 1 176 ? -20.453 13.328 3.029 1 93.62 176 LYS B N 1
ATOM 3485 C CA . LYS B 1 176 ? -20.812 12.484 4.168 1 93.62 176 LYS B CA 1
ATOM 3486 C C . LYS B 1 176 ? -21.906 11.5 3.791 1 93.62 176 LYS B C 1
ATOM 3488 O O . LYS B 1 176 ? -21.828 10.312 4.121 1 93.62 176 LYS B O 1
ATOM 3493 N N . ASP B 1 177 ? -22.875 11.922 3.02 1 95.31 177 ASP B N 1
ATOM 3494 C CA . ASP B 1 177 ? -24.047 11.125 2.697 1 95.31 177 ASP B CA 1
ATOM 3495 C C . ASP B 1 177 ? -23.719 10.031 1.69 1 95.31 177 ASP B C 1
ATOM 3497 O O . ASP B 1 177 ? -24.406 9.008 1.629 1 95.31 177 ASP B O 1
ATOM 3501 N N . LYS B 1 178 ? -22.75 10.273 0.898 1 96.44 178 LYS B N 1
ATOM 3502 C CA . LYS B 1 178 ? -22.359 9.266 -0.079 1 96.44 178 LYS B CA 1
ATOM 3503 C C . LYS B 1 178 ? -20.891 8.891 0.083 1 96.44 178 LYS B C 1
ATOM 3505 O O . LYS B 1 178 ? -20.172 8.695 -0.907 1 96.44 178 LYS B O 1
ATOM 3510 N N . TYR B 1 179 ? -20.484 8.875 1.316 1 95.38 179 TYR B N 1
ATOM 3511 C CA . TYR B 1 179 ? -19.094 8.688 1.724 1 95.38 179 TYR B CA 1
ATOM 3512 C C . TYR B 1 179 ? -18.516 7.414 1.113 1 95.38 179 TYR B C 1
ATOM 3514 O O . TYR B 1 179 ? -17.484 7.457 0.428 1 95.38 179 TYR B O 1
ATOM 3522 N N . LEU B 1 180 ? -19.125 6.242 1.231 1 92.69 180 LEU B N 1
ATOM 3523 C CA . LEU B 1 180 ? -18.609 4.957 0.768 1 92.69 180 LEU B CA 1
ATOM 3524 C C . LEU B 1 180 ? -18.547 4.914 -0.755 1 92.69 180 LEU B C 1
ATOM 3526 O O . LEU B 1 180 ? -17.625 4.344 -1.328 1 92.69 180 LEU B O 1
ATOM 3530 N N . GLU B 1 181 ? -19.547 5.516 -1.35 1 94.69 181 GLU B N 1
ATOM 3531 C CA . GLU B 1 181 ? -19.562 5.598 -2.807 1 94.69 181 GLU B CA 1
ATOM 3532 C C . GLU B 1 181 ? -18.359 6.379 -3.328 1 94.69 181 GLU B C 1
ATOM 3534 O O . GLU B 1 181 ? -17.719 5.961 -4.293 1 94.69 181 GLU B O 1
ATOM 3539 N N . VAL B 1 182 ? -18.062 7.441 -2.666 1 97.06 182 VAL B N 1
ATOM 3540 C CA . VAL B 1 182 ? -16.953 8.289 -3.102 1 97.06 182 VAL B CA 1
ATOM 3541 C C . VAL B 1 182 ? -15.625 7.578 -2.857 1 97.06 182 VAL B C 1
ATOM 3543 O O . VAL B 1 182 ? -14.695 7.688 -3.662 1 97.06 182 VAL B O 1
ATOM 3546 N N . LEU B 1 183 ? -15.547 6.809 -1.758 1 95.94 183 LEU B N 1
ATOM 3547 C CA . LEU B 1 183 ? -14.344 6.02 -1.521 1 95.94 183 LEU B CA 1
ATOM 3548 C C . LEU B 1 183 ? -14.117 5.023 -2.65 1 95.94 183 LEU B C 1
ATOM 3550 O O . LEU B 1 183 ? -12.984 4.844 -3.109 1 95.94 183 LEU B O 1
ATOM 3554 N N . TRP B 1 184 ? -15.18 4.477 -3.078 1 92.75 184 TRP B N 1
ATOM 3555 C CA . TRP B 1 184 ? -15.109 3.535 -4.191 1 92.75 184 TRP B CA 1
ATOM 3556 C C . TRP B 1 184 ? -14.648 4.234 -5.465 1 92.75 184 TRP B C 1
ATOM 3558 O O . TRP B 1 184 ? -13.805 3.713 -6.199 1 92.75 184 TRP B O 1
ATOM 3568 N N . LYS B 1 185 ? -15.203 5.387 -5.703 1 94.88 185 LYS B N 1
ATOM 3569 C CA . LYS B 1 185 ? -14.82 6.16 -6.883 1 94.88 185 LYS B CA 1
ATOM 3570 C C . LYS B 1 185 ? -13.344 6.527 -6.848 1 94.88 185 LYS B C 1
ATOM 3572 O O . LYS B 1 185 ? -12.664 6.516 -7.879 1 94.88 185 LYS B O 1
ATOM 3577 N N . LEU B 1 186 ? -12.906 6.852 -5.699 1 96.88 186 LEU B N 1
ATOM 3578 C CA . LEU B 1 186 ? -11.492 7.199 -5.535 1 96.88 186 LEU B CA 1
ATOM 3579 C C . LEU B 1 186 ? -10.602 6.008 -5.859 1 96.88 186 LEU B C 1
ATOM 3581 O O . LEU B 1 186 ? -9.625 6.141 -6.609 1 96.88 186 LEU B O 1
ATOM 3585 N N . GLU B 1 187 ? -10.938 4.844 -5.316 1 94.56 187 GLU B N 1
ATOM 3586 C CA . GLU B 1 187 ? -10.164 3.631 -5.578 1 94.56 187 GLU B CA 1
ATOM 3587 C C . GLU B 1 187 ? -10.172 3.285 -7.066 1 94.56 187 GLU B C 1
ATOM 3589 O O . GLU B 1 187 ? -9.164 2.826 -7.609 1 94.56 187 GLU B O 1
ATOM 3594 N N . ARG B 1 188 ? -11.25 3.549 -7.637 1 92.81 188 ARG B N 1
ATOM 3595 C CA . ARG B 1 188 ? -11.391 3.244 -9.055 1 92.81 188 ARG B CA 1
ATOM 3596 C C . ARG B 1 188 ? -10.586 4.223 -9.906 1 92.81 188 ARG B C 1
ATOM 3598 O O . ARG B 1 188 ? -9.93 3.82 -10.875 1 92.81 188 ARG B O 1
ATOM 3605 N N . SER B 1 189 ? -10.602 5.43 -9.555 1 94.19 189 SER B N 1
ATOM 3606 C CA . SER B 1 189 ? -10.078 6.5 -10.391 1 94.19 189 SER B CA 1
ATOM 3607 C C . SER B 1 189 ? -8.562 6.637 -10.234 1 94.19 189 SER B C 1
ATOM 3609 O O . SER B 1 189 ? -7.875 7.07 -11.156 1 94.19 189 SER B O 1
ATOM 3611 N N . LEU B 1 190 ? -8.094 6.309 -9.062 1 95.12 190 LEU B N 1
ATOM 3612 C CA . LEU B 1 190 ? -6.676 6.508 -8.773 1 95.12 190 LEU B CA 1
ATOM 3613 C C . LEU B 1 190 ? -5.973 5.176 -8.547 1 95.12 190 LEU B C 1
ATOM 3615 O O . LEU B 1 190 ? -6.273 4.461 -7.59 1 95.12 190 LEU B O 1
ATOM 3619 N N . VAL B 1 191 ? -5.016 4.906 -9.406 1 93.06 191 VAL B N 1
ATOM 3620 C CA . VAL B 1 191 ? -4.262 3.664 -9.312 1 93.06 191 VAL B CA 1
ATOM 3621 C C . VAL B 1 191 ? -2.832 3.959 -8.859 1 93.06 191 VAL B C 1
ATOM 3623 O O . VAL B 1 191 ? -2.078 4.629 -9.57 1 93.06 191 VAL B O 1
ATOM 3626 N N . GLU B 1 192 ? -2.473 3.459 -7.746 1 92.88 192 GLU B N 1
ATOM 3627 C CA . GLU B 1 192 ? -1.155 3.764 -7.195 1 92.88 192 GLU B CA 1
ATOM 3628 C C . GLU B 1 192 ? -0.044 3.197 -8.07 1 92.88 192 GLU B C 1
ATOM 3630 O O . GLU B 1 192 ? -0.173 2.096 -8.609 1 92.88 192 GLU B O 1
ATOM 3635 N N . ASP B 1 193 ? 0.946 3.928 -8.242 1 90.88 193 ASP B N 1
ATOM 3636 C CA . ASP B 1 193 ? 2.17 3.436 -8.867 1 90.88 193 ASP B CA 1
ATOM 3637 C C . ASP B 1 193 ? 2.984 2.594 -7.883 1 90.88 193 ASP B C 1
ATOM 3639 O O . ASP B 1 193 ? 2.965 2.842 -6.676 1 90.88 193 ASP B O 1
ATOM 3643 N N . HIS B 1 194 ? 3.799 1.714 -8.391 1 90.94 194 HIS B N 1
ATOM 3644 C CA . HIS B 1 194 ? 4.594 0.838 -7.535 1 90.94 194 HIS B CA 1
ATOM 3645 C C . HIS B 1 194 ? 5.578 1.639 -6.688 1 90.94 194 HIS B C 1
ATOM 3647 O O . HIS B 1 194 ? 6.039 1.165 -5.645 1 90.94 194 HIS B O 1
ATOM 3653 N N . SER B 1 195 ? 5.918 2.803 -7.141 1 90.81 195 SER B N 1
ATOM 3654 C CA . SER B 1 195 ? 6.91 3.623 -6.457 1 90.81 195 SER B CA 1
ATOM 3655 C C . SER B 1 195 ? 6.469 3.947 -5.031 1 90.81 195 SER B C 1
ATOM 3657 O O . SER B 1 195 ? 7.301 4.254 -4.176 1 90.81 195 SER B O 1
ATOM 3659 N N . ALA B 1 196 ? 5.164 3.881 -4.785 1 91.12 196 ALA B N 1
ATOM 3660 C CA . ALA B 1 196 ? 4.66 4.164 -3.443 1 91.12 196 ALA B CA 1
ATOM 3661 C C . ALA B 1 196 ? 5.273 3.215 -2.416 1 91.12 196 ALA B C 1
ATOM 3663 O O . ALA B 1 196 ? 5.473 3.588 -1.259 1 91.12 196 ALA B O 1
ATOM 3664 N N . LEU B 1 197 ? 5.625 2.041 -2.797 1 91.44 197 LEU B N 1
ATOM 3665 C CA . LEU B 1 197 ? 6.152 1 -1.922 1 91.44 197 LEU B CA 1
ATOM 3666 C C . LEU B 1 197 ? 7.574 1.332 -1.479 1 91.44 197 LEU B C 1
ATOM 3668 O O . LEU B 1 197 ? 8.086 0.745 -0.522 1 91.44 197 LEU B O 1
ATOM 3672 N N . HIS B 1 198 ? 8.211 2.285 -2.053 1 89.56 198 HIS B N 1
ATOM 3673 C CA . HIS B 1 198 ? 9.594 2.6 -1.702 1 89.56 198 HIS B CA 1
ATOM 3674 C C . HIS B 1 198 ? 9.773 4.094 -1.465 1 89.56 198 HIS B C 1
ATOM 3676 O O . HIS B 1 198 ? 10.844 4.539 -1.057 1 89.56 198 HIS B O 1
ATOM 3682 N N . SER B 1 199 ? 8.734 4.762 -1.729 1 92.62 199 SER B N 1
ATOM 3683 C CA . SER B 1 199 ? 8.836 6.207 -1.554 1 92.62 199 SER B CA 1
ATOM 3684 C C . SER B 1 199 ? 8.07 6.668 -0.319 1 92.62 199 SER B C 1
ATOM 3686 O O . SER B 1 199 ? 8.43 7.668 0.307 1 92.62 199 SER B O 1
ATOM 3688 N N . ALA B 1 200 ? 6.973 5.969 0.013 1 93.88 200 ALA B N 1
ATOM 3689 C CA . ALA B 1 200 ? 6.234 6.246 1.242 1 93.88 200 ALA B CA 1
ATOM 3690 C C . ALA B 1 200 ? 6.758 5.398 2.398 1 93.88 200 ALA B C 1
ATOM 3692 O O . ALA B 1 200 ? 7.43 4.387 2.182 1 93.88 200 ALA B O 1
ATOM 3693 N N . GLY B 1 201 ? 6.484 5.875 3.594 1 92.44 201 GLY B N 1
ATOM 3694 C CA . GLY B 1 201 ? 6.926 5.125 4.758 1 92.44 201 GLY B CA 1
ATOM 3695 C C . GLY B 1 201 ? 6.41 5.695 6.066 1 92.44 201 GLY B C 1
ATOM 3696 O O . GLY B 1 201 ? 5.727 6.723 6.074 1 92.44 201 GLY B O 1
ATOM 3697 N N . LYS B 1 202 ? 6.777 4.98 7.051 1 94.06 202 LYS B N 1
ATOM 3698 C CA . LYS B 1 202 ? 6.434 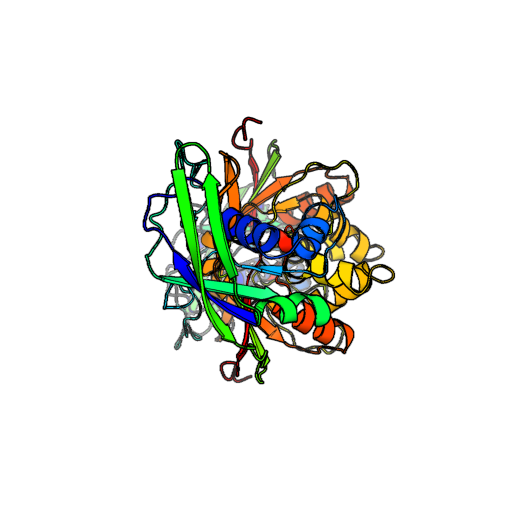5.402 8.406 1 94.06 202 LYS B CA 1
ATOM 3699 C C . LYS B 1 202 ? 7.422 6.449 8.922 1 94.06 202 LYS B C 1
ATOM 3701 O O . LYS B 1 202 ? 8.625 6.332 8.703 1 94.06 202 LYS B O 1
ATOM 3706 N N . VAL B 1 203 ? 6.898 7.434 9.594 1 95.5 203 VAL B N 1
ATOM 3707 C CA . VAL B 1 203 ? 7.707 8.43 10.289 1 95.5 203 VAL B CA 1
ATOM 3708 C C . VAL B 1 203 ? 7.227 8.562 11.734 1 95.5 203 VAL B C 1
ATOM 3710 O O . VAL B 1 203 ? 6.02 8.539 11.992 1 95.5 203 VAL B O 1
ATOM 3713 N N . TRP B 1 204 ? 8.164 8.617 12.609 1 95.44 204 TRP B N 1
ATOM 3714 C CA . TRP B 1 204 ? 7.852 9.047 13.969 1 95.44 204 TRP B CA 1
ATOM 3715 C C . TRP B 1 204 ? 7.949 10.562 14.102 1 95.44 204 TRP B C 1
ATOM 3717 O O . TRP B 1 204 ? 8.945 11.164 13.688 1 95.44 204 TRP B O 1
ATOM 3727 N N . TYR B 1 205 ? 6.965 11.117 14.594 1 96.81 205 TYR B N 1
ATOM 3728 C CA . TYR B 1 205 ? 7 12.539 14.898 1 96.81 205 TYR B CA 1
ATOM 3729 C C . TYR B 1 205 ? 6.738 12.789 16.375 1 96.81 205 TYR B C 1
ATOM 3731 O O . TYR B 1 205 ? 6.047 12.008 17.031 1 96.81 205 TYR B O 1
ATOM 3739 N N . TYR B 1 206 ? 7.312 13.852 16.844 1 97.69 206 TYR B N 1
ATOM 3740 C CA . TYR B 1 206 ? 7.168 14.203 18.266 1 97.69 206 TYR B CA 1
ATOM 3741 C C . TYR B 1 206 ? 6.066 15.234 18.469 1 97.69 206 TYR B C 1
ATOM 3743 O O . TYR B 1 206 ? 6.066 16.281 17.812 1 97.69 206 TYR B O 1
ATOM 3751 N N . TYR B 1 207 ? 5.141 14.844 19.297 1 96.38 207 TYR B N 1
ATOM 3752 C CA . TYR B 1 207 ? 4 15.711 19.578 1 96.38 207 TYR B CA 1
ATOM 3753 C C . TYR B 1 207 ? 3.479 15.492 20.984 1 96.38 207 TYR B C 1
ATOM 3755 O O . TYR B 1 207 ? 3.154 14.359 21.359 1 96.38 207 TYR B O 1
ATOM 3763 N N . ASP B 1 208 ? 3.369 16.547 21.719 1 93.75 208 ASP B N 1
ATOM 3764 C CA . ASP B 1 208 ? 2.832 16.5 23.078 1 93.75 208 ASP B CA 1
ATOM 3765 C C . ASP B 1 208 ? 3.566 15.469 23.922 1 93.75 208 ASP B C 1
ATOM 3767 O O . ASP B 1 208 ? 2.938 14.602 24.547 1 93.75 208 ASP B O 1
ATOM 3771 N N . ARG B 1 209 ? 4.809 15.469 23.828 1 92.62 209 ARG B N 1
ATOM 3772 C CA . ARG B 1 209 ? 5.727 14.703 24.656 1 92.62 209 ARG B CA 1
ATOM 3773 C C . ARG B 1 209 ? 5.699 13.227 24.297 1 92.62 209 ARG B C 1
ATOM 3775 O O . ARG B 1 209 ? 6.082 12.375 25.109 1 92.62 209 ARG B O 1
ATOM 3782 N N . LYS B 1 210 ? 5.223 12.969 23.125 1 95.38 210 LYS B N 1
ATOM 3783 C CA . LYS B 1 210 ? 5.172 11.57 22.688 1 95.38 210 LYS B CA 1
ATOM 3784 C C . LYS B 1 210 ? 5.613 11.438 21.234 1 95.38 210 LYS B C 1
ATOM 3786 O O . LYS B 1 210 ? 5.375 12.328 20.422 1 95.38 210 LYS B O 1
ATOM 3791 N N . TRP B 1 211 ? 6.277 10.305 21 1 95.56 211 TRP B N 1
ATOM 3792 C CA . TRP B 1 211 ? 6.535 9.914 19.609 1 95.56 211 TRP B CA 1
ATOM 3793 C C . TRP B 1 211 ? 5.363 9.133 19.047 1 95.56 211 TRP B C 1
ATOM 3795 O O . TRP B 1 211 ? 4.941 8.125 19.625 1 95.56 211 TRP B O 1
ATOM 3805 N N . LEU B 1 212 ? 4.824 9.625 17.953 1 94.5 212 LEU B N 1
ATOM 3806 C CA . LEU B 1 212 ? 3.662 9 17.344 1 94.5 212 LEU B CA 1
ATOM 3807 C C . LEU B 1 212 ? 3.949 8.633 15.891 1 94.5 212 LEU B C 1
ATOM 3809 O O . LEU B 1 212 ? 4.73 9.312 15.219 1 94.5 212 LEU B O 1
ATOM 3813 N N . PRO B 1 213 ? 3.387 7.566 15.375 1 93.38 213 PRO B N 1
ATOM 3814 C CA . PRO B 1 213 ? 3.625 7.145 13.992 1 93.38 213 PRO B CA 1
ATOM 3815 C C . PRO B 1 213 ? 2.693 7.832 13 1 93.38 213 PRO B C 1
ATOM 3817 O O . PRO B 1 213 ? 1.543 8.125 13.328 1 93.38 213 PRO B O 1
ATOM 3820 N N . ALA B 1 214 ? 3.189 8.086 11.828 1 95.75 214 ALA B N 1
ATOM 3821 C CA . ALA B 1 214 ? 2.398 8.633 10.727 1 95.75 214 ALA B CA 1
ATOM 3822 C C . ALA B 1 214 ? 2.996 8.242 9.375 1 95.75 214 ALA B C 1
ATOM 3824 O O . ALA B 1 214 ? 4.062 7.625 9.32 1 95.75 214 ALA B O 1
ATOM 3825 N N . LEU B 1 215 ? 2.287 8.5 8.375 1 96.25 215 LEU B N 1
ATOM 3826 C CA . LEU B 1 215 ? 2.754 8.273 7.008 1 96.25 215 LEU B CA 1
ATOM 3827 C C . LEU B 1 215 ? 3.514 9.492 6.488 1 96.25 215 LEU B C 1
ATOM 3829 O O . LEU B 1 215 ? 3.127 10.633 6.758 1 96.25 215 LEU B O 1
ATOM 3833 N N . SER B 1 216 ? 4.566 9.281 5.797 1 96.31 216 SER B N 1
ATOM 3834 C CA . SER B 1 216 ? 5.34 10.312 5.113 1 96.31 216 SER B CA 1
ATOM 3835 C C . SER B 1 216 ? 5.875 9.805 3.777 1 96.31 216 SER B C 1
ATOM 3837 O O . SER B 1 216 ? 5.57 8.68 3.369 1 96.31 216 SER B O 1
ATOM 3839 N N . GLY B 1 217 ? 6.535 10.719 3.041 1 95.81 217 GLY B N 1
ATOM 3840 C CA . GLY B 1 217 ? 7.055 10.352 1.734 1 95.81 217 GLY B CA 1
ATOM 3841 C C . GLY B 1 217 ? 6.211 10.867 0.587 1 95.81 217 GLY B C 1
ATOM 3842 O O . GLY B 1 217 ? 5.812 12.039 0.582 1 95.81 217 GLY B O 1
ATOM 3843 N N . SER B 1 218 ? 6.109 10.008 -0.448 1 95.75 218 SER B N 1
ATOM 3844 C CA . SER B 1 218 ? 5.355 10.43 -1.623 1 95.75 218 SER B CA 1
ATOM 3845 C C . SER B 1 218 ? 4.676 9.25 -2.301 1 95.75 218 SER B C 1
ATOM 3847 O O . SER B 1 218 ? 5.027 8.094 -2.045 1 95.75 218 SER B O 1
ATOM 3849 N N . ALA B 1 219 ? 3.717 9.547 -3.061 1 95.19 219 ALA B N 1
ATOM 3850 C CA . ALA B 1 219 ? 2.992 8.555 -3.848 1 95.19 219 ALA B CA 1
ATOM 3851 C C . ALA B 1 219 ? 2.6 9.117 -5.211 1 95.19 219 ALA B C 1
ATOM 3853 O O . ALA B 1 219 ? 2.371 10.32 -5.352 1 95.19 219 ALA B O 1
ATOM 3854 N N . LEU B 1 220 ? 2.611 8.273 -6.156 1 94.81 220 LEU B N 1
ATOM 3855 C CA . LEU B 1 220 ? 2.129 8.586 -7.5 1 94.81 220 LEU B CA 1
ATOM 3856 C C . LEU B 1 220 ? 0.907 7.742 -7.848 1 94.81 220 LEU B C 1
ATOM 3858 O O . LEU B 1 220 ? 0.906 6.527 -7.637 1 94.81 220 LEU B O 1
ATOM 3862 N N . PHE B 1 221 ? -0.123 8.391 -8.281 1 94.69 221 PHE B N 1
ATOM 3863 C CA . PHE B 1 221 ? -1.332 7.711 -8.734 1 94.69 221 PHE B CA 1
ATOM 3864 C C . PHE B 1 221 ? -1.572 7.965 -10.219 1 94.69 221 PHE B C 1
ATOM 3866 O O . PHE B 1 221 ? -1.521 9.109 -10.672 1 94.69 221 PHE B O 1
ATOM 3873 N N . TRP B 1 222 ? -1.848 6.91 -10.883 1 92.62 222 TRP B N 1
ATOM 3874 C CA . TRP B 1 222 ? -2.32 7.066 -12.258 1 92.62 222 TRP B CA 1
ATOM 3875 C C . TRP B 1 222 ? -3.83 7.27 -12.297 1 92.62 222 TRP B C 1
ATOM 3877 O O . TRP B 1 222 ? -4.582 6.488 -11.703 1 92.62 222 TRP B O 1
ATOM 3887 N N . VAL B 1 223 ? -4.188 8.305 -13.039 1 92.75 223 VAL B N 1
ATOM 3888 C CA . VAL B 1 223 ? -5.598 8.695 -13.016 1 92.75 223 VAL B CA 1
ATOM 3889 C C . VAL B 1 223 ? -6.324 8.039 -14.188 1 92.75 223 VAL B C 1
ATOM 3891 O O . VAL B 1 223 ? -5.953 8.234 -15.352 1 92.75 223 VAL B O 1
ATOM 3894 N N . ARG B 1 224 ? -7.305 7.266 -13.867 1 88.81 224 ARG B N 1
ATOM 3895 C CA . ARG B 1 224 ? -8.211 6.762 -14.898 1 88.81 224 ARG B CA 1
ATOM 3896 C C . ARG B 1 224 ? -9.312 7.777 -15.195 1 88.81 224 ARG B C 1
ATOM 3898 O O . ARG B 1 224 ? -9.031 8.883 -15.672 1 88.81 224 ARG B O 1
ATOM 3905 N N . GLU B 1 225 ? -10.508 7.414 -14.844 1 83.88 225 GLU B N 1
ATOM 3906 C CA . GLU B 1 225 ? -11.648 8.32 -14.969 1 83.88 225 GLU B CA 1
ATOM 3907 C C . GLU B 1 225 ? -11.984 8.969 -13.625 1 83.88 225 GLU B C 1
ATOM 3909 O O . GLU B 1 225 ? -12.297 8.273 -12.656 1 83.88 225 GLU B O 1
ATOM 3914 N N . ALA B 1 226 ? -11.672 10.25 -13.656 1 89 226 ALA B N 1
ATOM 3915 C CA . ALA B 1 226 ? -12.008 11 -12.453 1 89 226 ALA B CA 1
ATOM 3916 C C . ALA B 1 226 ? -13.258 11.844 -12.664 1 89 226 ALA B C 1
ATOM 3918 O O . ALA B 1 226 ? -13.234 12.805 -13.438 1 89 226 ALA B O 1
ATOM 3919 N N . ASP B 1 227 ? -14.266 11.453 -12.016 1 94.31 227 ASP B N 1
ATOM 3920 C CA . ASP B 1 227 ? -15.477 12.258 -12.125 1 94.31 227 ASP B CA 1
ATOM 3921 C C . ASP B 1 227 ? -15.391 13.5 -11.242 1 94.31 227 ASP B C 1
ATOM 3923 O O . ASP B 1 227 ? -14.336 13.773 -10.656 1 94.31 227 ASP B O 1
ATOM 3927 N N . GLU B 1 228 ? -16.453 14.211 -11.148 1 97.31 228 GLU B N 1
ATOM 3928 C CA . GLU B 1 228 ? -16.438 15.5 -10.461 1 97.31 228 GLU B CA 1
ATOM 3929 C C . GLU B 1 228 ? -16.219 15.312 -8.961 1 97.31 228 GLU B C 1
ATOM 3931 O O . GLU B 1 228 ? -15.578 16.141 -8.312 1 97.31 228 GLU B O 1
ATOM 3936 N N . ASP B 1 229 ? -16.781 14.266 -8.383 1 98 229 ASP B N 1
ATOM 3937 C CA . ASP B 1 229 ? -16.594 14 -6.961 1 98 229 ASP B CA 1
ATOM 3938 C C . ASP B 1 229 ? -15.117 13.789 -6.629 1 98 229 ASP B C 1
ATOM 3940 O O . ASP B 1 229 ? -14.602 14.375 -5.68 1 98 229 ASP B O 1
ATOM 3944 N N . VAL B 1 230 ? -14.469 12.977 -7.461 1 97.81 230 VAL B N 1
ATOM 3945 C CA . VAL B 1 230 ? -13.062 12.672 -7.254 1 97.81 230 VAL B CA 1
ATOM 3946 C C . VAL B 1 230 ? -12.227 13.938 -7.402 1 97.81 230 VAL B C 1
ATOM 3948 O O . VAL B 1 230 ? -11.344 14.211 -6.586 1 97.81 230 VAL B O 1
ATOM 3951 N N . LYS B 1 231 ? -12.539 14.727 -8.422 1 97.31 231 LYS B N 1
ATOM 3952 C CA . LYS B 1 231 ? -11.812 15.977 -8.648 1 97.31 231 LYS B CA 1
ATOM 3953 C C . LYS B 1 231 ? -11.961 16.922 -7.457 1 97.31 231 LYS B C 1
ATOM 3955 O O . LYS B 1 231 ? -11 17.562 -7.051 1 97.31 231 LYS B O 1
ATOM 3960 N N . LYS B 1 232 ? -13.133 16.953 -6.945 1 98 232 LYS B N 1
ATOM 3961 C CA . LYS B 1 232 ? -13.383 17.812 -5.789 1 98 232 LYS B CA 1
ATOM 3962 C C . LYS B 1 232 ? -12.57 17.344 -4.582 1 98 232 LYS B C 1
ATOM 3964 O O . LYS B 1 232 ? -12.031 18.172 -3.838 1 98 232 LYS B O 1
ATOM 3969 N N . VAL B 1 233 ? -12.5 16.031 -4.387 1 98.44 233 VAL B N 1
ATOM 3970 C CA . VAL B 1 233 ? -11.75 15.492 -3.264 1 98.44 233 VAL B CA 1
ATOM 3971 C C . VAL B 1 233 ? -10.266 15.828 -3.422 1 98.44 233 VAL B C 1
ATOM 3973 O O . VAL B 1 233 ? -9.609 16.234 -2.459 1 98.44 233 VAL B O 1
ATOM 3976 N N . ILE B 1 234 ? -9.766 15.711 -4.621 1 98.12 234 ILE B N 1
ATOM 3977 C CA . ILE B 1 234 ? -8.359 16 -4.891 1 98.12 234 ILE B CA 1
ATOM 3978 C C . ILE B 1 234 ? -8.078 17.484 -4.621 1 98.12 234 ILE B C 1
ATOM 3980 O O . ILE B 1 234 ? -7.09 17.828 -3.969 1 98.12 234 ILE B O 1
ATOM 3984 N N . ALA B 1 235 ? -8.953 18.312 -5.094 1 96.88 235 ALA B N 1
ATOM 3985 C CA . ALA B 1 235 ? -8.797 19.75 -4.863 1 96.88 235 ALA B CA 1
ATOM 3986 C C . ALA B 1 235 ? -8.852 20.078 -3.375 1 96.88 235 ALA B C 1
ATOM 3988 O O . ALA B 1 235 ? -8.07 20.906 -2.885 1 96.88 235 ALA B O 1
ATOM 3989 N N . HIS B 1 236 ? -9.789 19.484 -2.703 1 97.31 236 HIS B N 1
ATOM 3990 C CA . HIS B 1 236 ? -9.922 19.672 -1.265 1 97.31 236 HIS B CA 1
ATOM 3991 C C . HIS B 1 236 ? -8.656 19.25 -0.53 1 97.31 236 HIS B C 1
ATOM 3993 O O . HIS B 1 236 ? -8.195 19.938 0.382 1 97.31 236 HIS B O 1
ATOM 3999 N N . ALA B 1 237 ? -8.109 18.109 -0.917 1 98.06 237 ALA B N 1
ATOM 4000 C CA . ALA B 1 237 ? -6.879 17.609 -0.307 1 98.06 237 ALA B CA 1
ATOM 4001 C C . ALA B 1 237 ? -5.707 18.547 -0.575 1 98.06 237 ALA B C 1
ATOM 4003 O O . ALA B 1 237 ? -4.863 18.766 0.297 1 98.06 237 ALA B O 1
ATOM 4004 N N . ALA B 1 238 ? -5.664 19.109 -1.762 1 97.31 238 ALA B N 1
ATOM 4005 C CA . ALA B 1 238 ? -4.598 20.031 -2.123 1 97.31 238 ALA B CA 1
ATOM 4006 C C . ALA B 1 238 ? -4.648 21.297 -1.262 1 97.31 238 ALA B C 1
ATOM 4008 O O . ALA B 1 238 ? -3.609 21.875 -0.941 1 97.31 238 ALA B O 1
ATOM 4009 N N . LEU B 1 239 ? -5.828 21.609 -0.884 1 96 239 LEU B N 1
ATOM 4010 C CA . LEU B 1 239 ? -6.027 22.828 -0.121 1 96 239 LEU B CA 1
ATOM 4011 C C . LEU B 1 239 ? -5.871 22.578 1.374 1 96 239 LEU B C 1
ATOM 4013 O O . LEU B 1 239 ? -5.266 23.375 2.088 1 96 239 LEU B O 1
ATOM 4017 N N . PHE B 1 240 ? -6.41 21.453 1.845 1 96.56 240 PHE B N 1
ATOM 4018 C CA . PHE B 1 240 ? -6.547 21.281 3.287 1 96.56 240 PHE B CA 1
ATOM 4019 C C . PHE B 1 240 ? -5.672 20.141 3.787 1 96.56 240 PHE B C 1
ATOM 4021 O O . PHE B 1 240 ? -5.586 19.906 4.992 1 96.56 240 PHE B O 1
ATOM 4028 N N . GLY B 1 241 ? -4.984 19.469 2.91 1 97 241 GLY B N 1
ATOM 4029 C CA . GLY B 1 241 ? -4.188 18.312 3.316 1 97 241 GLY B CA 1
ATOM 4030 C C . GLY B 1 241 ? -4.992 17.031 3.398 1 97 241 GLY B C 1
ATOM 4031 O O . GLY B 1 241 ? -6.168 17.016 3.035 1 97 241 GLY B O 1
ATOM 4032 N N . VAL B 1 242 ? -4.336 16.016 3.826 1 97.12 242 VAL B N 1
ATOM 4033 C CA . VAL B 1 242 ? -4.957 14.695 3.893 1 97.12 242 VAL B CA 1
ATOM 4034 C C . VAL B 1 242 ? -4.93 14.188 5.328 1 97.12 242 VAL B C 1
ATOM 4036 O O . VAL B 1 242 ? -4.156 14.672 6.156 1 97.12 242 VAL B O 1
ATOM 4039 N N . GLY B 1 243 ? -5.844 13.219 5.625 1 94.38 243 GLY B N 1
ATOM 4040 C CA . GLY B 1 243 ? -5.863 12.602 6.945 1 94.38 243 GLY B CA 1
ATOM 4041 C C . GLY B 1 243 ? -6.469 13.492 8.008 1 94.38 243 GLY B C 1
ATOM 4042 O O . GLY B 1 243 ? -7.195 14.438 7.695 1 94.38 243 GLY B O 1
ATOM 4043 N N . SER B 1 244 ? -6.148 13.133 9.242 1 91.62 244 SER B N 1
ATOM 4044 C CA . SER B 1 244 ? -6.719 13.836 10.391 1 91.62 244 SER B CA 1
ATOM 4045 C C . SER B 1 244 ? -5.738 14.859 10.961 1 91.62 244 SER B C 1
ATOM 4047 O O . SER B 1 244 ? -4.539 14.789 10.68 1 91.62 244 SER B O 1
ATOM 4049 N N . GLY B 1 245 ? -6.309 15.797 11.734 1 93 245 GLY B N 1
ATOM 4050 C CA . GLY B 1 245 ? -5.477 16.75 12.453 1 93 245 GLY B CA 1
ATOM 4051 C C . GLY B 1 245 ? -4.883 17.812 11.555 1 93 245 GLY B C 1
ATOM 4052 O O . GLY B 1 245 ? -3.766 18.281 11.789 1 93 245 GLY B O 1
ATOM 4053 N N . ARG B 1 246 ? -5.594 18.188 10.562 1 94.44 246 ARG B N 1
ATOM 4054 C CA . ARG B 1 246 ? -5.094 19.141 9.578 1 94.44 246 ARG B CA 1
ATOM 4055 C C . ARG B 1 246 ? -4.926 20.531 10.188 1 94.44 246 ARG B C 1
ATOM 4057 O O . ARG B 1 246 ? -3.984 21.25 9.852 1 94.44 246 ARG B O 1
ATOM 4064 N N . ALA B 1 247 ? -5.793 20.797 11.148 1 95.25 247 ALA B N 1
ATOM 4065 C CA . ALA B 1 247 ? -5.695 22.078 11.828 1 95.25 247 ALA B CA 1
ATOM 4066 C C . ALA B 1 247 ? -4.566 22.078 12.852 1 95.25 247 ALA B C 1
ATOM 4068 O O . ALA B 1 247 ? -4.199 23.125 13.383 1 95.25 247 ALA B O 1
ATOM 4069 N N . ALA B 1 248 ? -4.035 20.906 13.078 1 94.56 248 ALA B N 1
ATOM 4070 C CA . ALA B 1 248 ? -2.9 20.797 13.984 1 94.56 248 ALA B CA 1
ATOM 4071 C C . ALA B 1 248 ? -1.589 20.656 13.219 1 94.56 248 ALA B C 1
ATOM 4073 O O . ALA B 1 248 ? -0.534 20.422 13.812 1 94.56 248 ALA B O 1
ATOM 4074 N N . GLY B 1 249 ? -1.7 20.797 11.922 1 96.56 249 GLY B N 1
ATOM 4075 C CA . GLY B 1 249 ? -0.497 20.812 11.102 1 96.56 249 GLY B CA 1
ATOM 4076 C C . GLY B 1 249 ? -0.157 19.469 10.5 1 96.56 249 GLY B C 1
ATOM 4077 O O . GLY B 1 249 ? 0.917 19.297 9.922 1 96.56 249 GLY B O 1
ATOM 4078 N N . PHE B 1 250 ? -1.007 18.5 10.695 1 96.69 250 PHE B N 1
ATOM 4079 C CA . PHE B 1 250 ? -0.772 17.188 10.125 1 96.69 250 PHE B CA 1
ATOM 4080 C C . PHE B 1 250 ? -1.365 17.094 8.727 1 96.69 250 PHE B C 1
ATOM 4082 O O . PHE B 1 250 ? -2.266 17.859 8.375 1 96.69 250 PHE B O 1
ATOM 4089 N N . GLY B 1 251 ? -0.752 16.25 7.891 1 97.31 251 GLY B N 1
ATOM 4090 C CA . GLY B 1 251 ? -1.373 15.875 6.633 1 97.31 251 GLY B CA 1
ATOM 4091 C C . GLY B 1 251 ? -1.073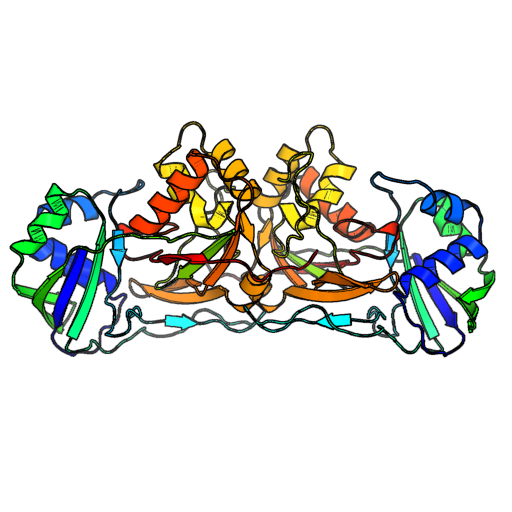 16.844 5.504 1 97.31 251 GLY B C 1
ATOM 4092 O O . GLY B 1 251 ? -1.697 16.781 4.441 1 97.31 251 GLY B O 1
ATOM 4093 N N . ASP B 1 252 ? -0.14 17.734 5.77 1 98 252 ASP B N 1
ATOM 4094 C CA . ASP B 1 252 ? 0.215 18.688 4.715 1 98 252 ASP B CA 1
ATOM 4095 C C . ASP B 1 252 ? 0.845 17.969 3.523 1 98 252 ASP B C 1
ATOM 4097 O O . ASP B 1 252 ? 1.751 17.141 3.695 1 98 252 ASP B O 1
ATOM 4101 N N . VAL B 1 253 ? 0.292 18.344 2.316 1 97.75 253 VAL B N 1
ATOM 4102 C CA . VAL B 1 253 ? 0.793 17.703 1.104 1 97.75 253 VAL B CA 1
ATOM 4103 C C . VAL B 1 253 ? 0.932 18.75 -0.007 1 97.75 253 VAL B C 1
ATOM 4105 O O . VAL B 1 253 ? 0.239 19.766 -0.003 1 97.75 253 VAL B O 1
ATOM 4108 N N . VAL B 1 254 ? 1.854 18.516 -0.872 1 96.62 254 VAL B N 1
ATOM 4109 C CA . VAL B 1 254 ? 1.927 19.172 -2.174 1 96.62 254 VAL B CA 1
ATOM 4110 C C . VAL B 1 254 ? 1.492 18.203 -3.266 1 96.62 254 VAL B C 1
ATOM 4112 O O . VAL B 1 254 ? 1.971 17.062 -3.322 1 96.62 254 VAL B O 1
ATOM 4115 N N . MET B 1 255 ? 0.583 18.656 -4.086 1 96.94 255 MET B N 1
ATOM 4116 C CA . MET B 1 255 ? 0.051 17.781 -5.129 1 96.94 255 MET B CA 1
ATOM 4117 C C . MET B 1 255 ? 0.204 18.422 -6.504 1 96.94 255 MET B C 1
ATOM 4119 O O . MET B 1 255 ? 0.029 19.641 -6.652 1 96.94 255 MET B O 1
ATOM 4123 N N . ASN B 1 256 ? 0.527 17.609 -7.457 1 95.88 256 ASN B N 1
ATOM 4124 C CA . ASN B 1 256 ? 0.609 18.047 -8.844 1 95.88 256 ASN B CA 1
ATOM 4125 C C . ASN B 1 256 ? 0.278 16.922 -9.812 1 95.88 256 ASN B C 1
ATOM 4127 O O . ASN B 1 256 ? 0.654 15.766 -9.586 1 95.88 256 ASN B O 1
ATOM 4131 N N . PHE B 1 257 ? -0.397 17.281 -10.836 1 96 257 PHE B N 1
ATOM 4132 C CA . PHE B 1 257 ? -0.543 16.344 -11.938 1 96 257 PHE B CA 1
ATOM 4133 C C . PHE B 1 257 ? 0.726 16.297 -12.781 1 96 257 PHE B C 1
ATOM 4135 O O . PHE B 1 257 ? 1.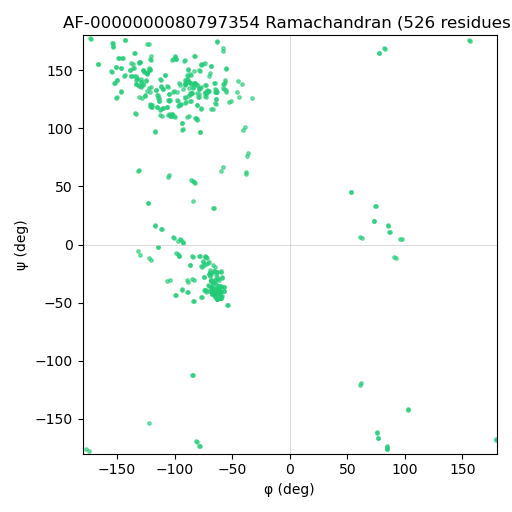362 17.328 -13.016 1 96 257 PHE B O 1
ATOM 4142 N N . VAL B 1 258 ? 1.091 15.117 -13.078 1 92.38 258 VAL B N 1
ATOM 4143 C CA . VAL B 1 258 ? 2.301 14.945 -13.875 1 92.38 258 VAL B CA 1
ATOM 4144 C C . VAL B 1 258 ? 1.98 14.141 -15.133 1 92.38 258 VAL B C 1
ATOM 4146 O O . VAL B 1 258 ? 1.056 13.328 -15.141 1 92.38 258 VAL B O 1
ATOM 4149 N N . ARG B 1 259 ? 2.707 14.453 -16.234 1 83.19 259 ARG B N 1
ATOM 4150 C CA . ARG B 1 259 ? 2.52 13.727 -17.484 1 83.19 259 ARG B CA 1
ATOM 4151 C C . ARG B 1 259 ? 3.266 12.398 -17.469 1 83.19 259 ARG B C 1
ATOM 4153 O O . ARG B 1 259 ? 4.371 12.305 -16.922 1 83.19 259 ARG B O 1
ATOM 4160 N N . GLY B 1 260 ? 2.553 11.281 -17.375 1 62.19 260 GLY B N 1
ATOM 4161 C CA . GLY B 1 260 ? 2.979 9.898 -17.203 1 62.19 260 GLY B CA 1
ATOM 4162 C C . GLY B 1 260 ? 4.188 9.539 -18.047 1 62.19 260 GLY B C 1
ATOM 4163 O O . GLY B 1 260 ? 4.52 10.258 -19 1 62.19 260 GLY B O 1
ATOM 4164 N N . PRO B 1 261 ? 5.129 8.852 -17.625 1 53.09 261 PRO B N 1
ATOM 4165 C CA . PRO B 1 261 ? 5.953 8.148 -18.609 1 53.09 261 PRO B CA 1
ATOM 4166 C C . PRO B 1 261 ? 5.125 7.473 -19.688 1 53.09 261 PRO B C 1
ATOM 4168 O O . PRO B 1 261 ? 3.955 7.152 -19.469 1 53.09 261 PRO B O 1
ATOM 4171 N N . HIS B 1 262 ? 5.359 7.688 -21.125 1 40 262 HIS B N 1
ATOM 4172 C CA . HIS B 1 262 ? 4.754 6.859 -22.156 1 40 262 HIS B CA 1
ATOM 4173 C C . HIS B 1 262 ? 4.695 5.395 -21.719 1 40 262 HIS B C 1
ATOM 4175 O O . HIS B 1 262 ? 5.734 4.746 -21.578 1 40 262 HIS B O 1
ATOM 4181 N N . VAL B 1 263 ? 4.191 4.906 -20.875 1 31.88 263 VAL B N 1
ATOM 4182 C CA . VAL B 1 263 ? 3.998 3.477 -21.109 1 31.88 263 VAL B CA 1
ATOM 4183 C C . VAL B 1 263 ? 3.688 3.232 -22.578 1 31.88 263 VAL B C 1
ATOM 4185 O O . VAL B 1 263 ? 2.654 3.676 -23.078 1 31.88 263 VAL B O 1
ATOM 4188 N N . ARG B 1 264 ? 4.648 3.219 -23.562 1 25.58 264 ARG B N 1
ATOM 4189 C CA . ARG B 1 264 ? 4.395 2.643 -24.891 1 25.58 264 ARG B CA 1
ATOM 4190 C C . ARG B 1 264 ? 3.555 1.373 -24.781 1 25.58 264 ARG B C 1
ATOM 4192 O O . ARG B 1 264 ? 3.902 0.456 -24.031 1 25.58 264 ARG B O 1
ATOM 4199 N N . SER B 1 265 ? 2.229 1.381 -25.047 1 20.77 265 SER B N 1
ATOM 4200 C CA . SER B 1 265 ? 1.662 0.127 -25.531 1 20.77 265 SER B CA 1
ATOM 4201 C C . SER B 1 265 ? 2.699 -0.686 -26.297 1 20.77 265 SER B C 1
ATOM 4203 O O . SER B 1 265 ? 3.518 -0.124 -27.031 1 20.77 265 SER B O 1
#